Protein AF-A0A3R9HC80-F1 (afdb_monomer_lite)

Foldseek 3Di:
DAAEEEAEDADDPPDPLNLLRVQLVVLVVVVVYHYQYDYDDQLVVDDPVRLLVVLCVSCVVPAAAYEYEYEPDNNSDLVSLVSNLVVCVVRNYAYEYEYQDDVLQFFVVNVVCLLSVLVSQLSHLAYEFAFPVLVVVSVVSPNDNPHYHHLPAGFDADDDDEAAAAEDQAEEEEDDCVQVVVQQAQPFPGAYEYEDQDDDDNGPPRYHDPYHDDLNRLLRVLLNHDEYEDDHHPPDPGTNRLRQLRHYDPSCNSNLLSLFAYEYAPSGVCNVVSVVLLRYYHDNDSVRVRVCSVPDDRVSRSVNSVSSVVVSVCSNSCPSSVVRVVVVCVVPPDPPPDPPPAAEEEEEEQDLDFQCPVVLLVLCLSHAYEYEYLAAHDPSLVVSVVRPRYDYHHNDDPVRVLVSLVRHQAYEQRYADADDPPVLVSCVVVVRAYAYELQRDHDQSPHAYDASVCVVVVSVQSVCCSVPVDGDPRQPQAAEDDLVRLLVLCVVLVEAEFADDPQLLQLLVPQADLFAGRDVVLNVLSLVLLQDEADSLYFYAYACLVRHLVQFDPVSSNVSSVSCSVCSVVCSVRVPYRYGYHSCLLPLAQGGPDRPCVVVSLVSVQVSQQAFEEEEEEEPQACAQVPHCSNVRHPYAAYEYAALGNRVVVLVVSLVVCVVPCPLGAYEYARPSSLNSSSVVCSVVVHHYYDNHNNRLRVVCVVVVHNHQDDDQQGDGPPVSNNPRHDHDDDPSSVVRYPHYHRPD

Organism: Streptococcus mitis (NCBI:txid28037)

Structure (mmCIF, N/CA/C/O backbone):
data_AF-A0A3R9HC80-F1
#
_entry.id   AF-A0A3R9HC80-F1
#
loop_
_atom_site.group_PDB
_atom_site.id
_atom_site.type_symbol
_atom_site.label_atom_id
_atom_site.label_alt_id
_atom_site.label_comp_id
_atom_site.label_asym_id
_atom_site.label_entity_id
_atom_site.label_seq_id
_atom_site.pdbx_PDB_ins_code
_atom_site.Cartn_x
_atom_site.Cartn_y
_atom_site.Cartn_z
_atom_site.occupancy
_atom_site.B_iso_or_equiv
_atom_site.auth_seq_id
_atom_site.auth_comp_id
_atom_site.auth_asym_id
_atom_site.auth_atom_id
_atom_site.pdbx_PDB_model_num
ATOM 1 N N . MET A 1 1 ? -2.240 -4.616 -38.715 1.00 83.62 1 MET A N 1
ATOM 2 C CA . MET A 1 1 ? -0.945 -3.913 -38.669 1.00 83.62 1 MET A CA 1
ATOM 3 C C . MET A 1 1 ? 0.159 -4.955 -38.760 1.00 83.62 1 MET A C 1
ATOM 5 O O . MET A 1 1 ? 0.202 -5.826 -37.900 1.00 83.62 1 MET A O 1
ATOM 9 N N . LYS A 1 2 ? 0.972 -4.944 -39.820 1.00 93.88 2 LYS A N 1
ATOM 10 C CA . LYS A 1 2 ? 2.188 -5.770 -39.933 1.00 93.88 2 LYS A CA 1
ATOM 11 C C . LYS A 1 2 ? 3.395 -4.942 -39.495 1.00 93.88 2 LYS A C 1
ATOM 13 O O . LYS A 1 2 ? 3.393 -3.721 -39.642 1.00 93.88 2 LYS A O 1
ATOM 18 N N . LEU A 1 3 ? 4.414 -5.624 -38.990 1.00 96.44 3 LEU A N 1
ATOM 19 C CA . LEU A 1 3 ? 5.682 -5.021 -38.601 1.00 96.44 3 LEU A CA 1
ATOM 20 C C . LEU A 1 3 ? 6.724 -5.374 -39.655 1.00 96.44 3 LEU A C 1
ATOM 22 O O . LEU A 1 3 ? 6.849 -6.545 -40.020 1.00 96.44 3 LEU A O 1
ATOM 26 N N . HIS A 1 4 ? 7.448 -4.378 -40.150 1.00 98.12 4 HIS A N 1
ATOM 27 C CA . HIS A 1 4 ? 8.526 -4.558 -41.115 1.00 98.12 4 HIS A CA 1
ATOM 28 C C . HIS A 1 4 ? 9.819 -3.938 -40.590 1.00 98.12 4 HIS A C 1
ATOM 30 O O . HIS A 1 4 ? 9.776 -2.950 -39.860 1.00 98.12 4 HIS A O 1
ATOM 36 N N . ILE A 1 5 ? 10.963 -4.489 -40.979 1.00 98.38 5 ILE A N 1
ATOM 37 C CA . ILE A 1 5 ? 12.289 -3.941 -40.685 1.00 98.38 5 ILE A CA 1
ATOM 38 C C . ILE A 1 5 ? 13.173 -4.031 -41.929 1.00 98.38 5 ILE A C 1
ATOM 40 O O . ILE A 1 5 ? 13.168 -5.049 -42.624 1.00 98.38 5 ILE A O 1
ATOM 44 N N . THR A 1 6 ? 13.905 -2.965 -42.247 1.00 98.50 6 THR A N 1
ATOM 45 C CA . THR A 1 6 ? 14.848 -2.980 -43.374 1.00 98.50 6 THR A CA 1
ATOM 46 C C . THR A 1 6 ? 16.087 -3.792 -43.051 1.00 98.50 6 THR A C 1
ATOM 48 O O . THR A 1 6 ? 16.469 -3.854 -41.891 1.00 98.50 6 THR A O 1
ATOM 51 N N . ASN A 1 7 ? 16.742 -4.386 -44.046 1.00 98.06 7 ASN A N 1
ATOM 52 C CA . ASN A 1 7 ? 17.954 -5.174 -43.820 1.00 98.06 7 ASN A CA 1
ATOM 53 C C . ASN A 1 7 ? 18.962 -5.014 -44.961 1.00 98.06 7 ASN A C 1
ATOM 55 O O . ASN A 1 7 ? 18.603 -5.211 -46.121 1.00 98.06 7 ASN A O 1
ATOM 59 N N . LEU A 1 8 ? 20.203 -4.646 -44.644 1.00 97.06 8 LEU A N 1
ATOM 60 C CA . LEU A 1 8 ? 21.255 -4.396 -45.631 1.00 97.06 8 LEU A CA 1
ATOM 61 C C . LEU A 1 8 ? 21.968 -5.684 -46.077 1.00 97.06 8 LEU A C 1
ATOM 63 O O . LEU A 1 8 ? 22.293 -6.538 -45.257 1.00 97.06 8 LEU A O 1
ATOM 67 N N . TYR A 1 9 ? 22.284 -5.777 -47.371 1.00 95.75 9 TYR A N 1
ATOM 68 C CA . TYR A 1 9 ? 23.073 -6.846 -47.996 1.00 95.75 9 TYR A CA 1
ATOM 69 C C . TYR A 1 9 ? 24.065 -6.293 -49.023 1.00 95.75 9 TYR A C 1
ATOM 71 O O . TYR A 1 9 ? 23.954 -5.147 -49.442 1.00 95.75 9 TYR A O 1
ATOM 79 N N . GLY A 1 10 ? 24.999 -7.120 -49.503 1.00 91.81 10 GLY A N 1
ATOM 80 C CA . GLY A 1 10 ? 25.850 -6.789 -50.658 1.00 91.81 10 GLY A CA 1
ATOM 81 C C . GLY A 1 10 ? 27.148 -6.040 -50.337 1.00 91.81 10 GLY A C 1
ATOM 82 O O . GLY A 1 10 ? 27.881 -5.686 -51.257 1.00 91.81 10 GLY A O 1
ATOM 83 N N . MET A 1 11 ? 27.460 -5.819 -49.056 1.00 91.62 11 MET A N 1
ATOM 84 C CA . MET A 1 11 ? 28.789 -5.375 -48.619 1.00 91.62 11 MET A CA 1
ATOM 85 C C . MET A 1 11 ? 29.761 -6.555 -48.461 1.00 91.62 11 MET A C 1
ATOM 87 O O . MET A 1 11 ? 29.364 -7.720 -48.526 1.00 91.62 11 MET A O 1
ATOM 91 N N . ALA A 1 12 ? 31.044 -6.249 -48.230 1.00 85.69 12 ALA A N 1
ATOM 92 C CA . ALA A 1 12 ? 32.047 -7.249 -47.865 1.00 85.69 12 ALA A CA 1
ATOM 93 C C . ALA A 1 12 ? 31.608 -8.050 -46.624 1.00 85.69 12 ALA A C 1
ATOM 95 O O . ALA A 1 12 ? 30.938 -7.511 -45.739 1.00 85.69 12 ALA A O 1
ATOM 96 N N . ARG A 1 13 ? 32.001 -9.328 -46.550 1.00 77.62 13 ARG A N 1
ATOM 97 C CA . ARG A 1 13 ? 31.565 -10.265 -45.495 1.00 77.62 13 ARG A CA 1
ATOM 98 C C . ARG A 1 13 ? 31.952 -9.783 -44.093 1.00 77.62 13 ARG A C 1
ATOM 100 O O . ARG A 1 13 ? 31.239 -10.034 -43.132 1.00 77.62 13 ARG A O 1
ATOM 107 N N . GLU A 1 14 ? 33.062 -9.070 -44.001 1.00 78.62 14 GLU A N 1
ATOM 108 C CA . GLU A 1 14 ? 33.616 -8.456 -42.798 1.00 78.62 14 GLU A CA 1
ATOM 109 C C . GLU A 1 14 ? 32.994 -7.090 -42.430 1.00 78.62 14 GLU A C 1
ATOM 111 O O . GLU A 1 14 ? 33.438 -6.450 -41.477 1.00 78.62 14 GLU A O 1
ATOM 116 N N . SER A 1 15 ? 31.973 -6.616 -43.156 1.00 85.69 15 SER A N 1
ATOM 117 C CA . SER A 1 15 ? 31.311 -5.339 -42.863 1.00 85.69 15 SER A CA 1
ATOM 118 C C . SER A 1 15 ? 30.481 -5.406 -41.580 1.00 85.69 15 SER A C 1
ATOM 120 O O . SER A 1 15 ? 29.386 -5.972 -41.558 1.00 85.69 15 SER A O 1
ATOM 122 N N . THR A 1 16 ? 30.954 -4.742 -40.521 1.00 86.44 16 THR A N 1
ATOM 123 C CA . THR A 1 16 ? 30.227 -4.626 -39.245 1.00 86.44 16 THR A CA 1
ATOM 124 C C . THR A 1 16 ? 28.834 -4.016 -39.418 1.00 86.44 16 THR A C 1
ATOM 126 O O . THR A 1 16 ? 27.907 -4.441 -38.739 1.00 86.44 16 THR A O 1
ATOM 129 N N . ALA A 1 17 ? 28.651 -3.081 -40.358 1.00 89.25 17 ALA A N 1
ATOM 130 C CA . ALA A 1 17 ? 27.345 -2.471 -40.618 1.00 89.25 17 ALA A CA 1
ATOM 131 C C . ALA A 1 17 ? 26.311 -3.503 -41.103 1.00 89.25 17 ALA A C 1
ATOM 133 O O . ALA A 1 17 ? 25.177 -3.520 -40.627 1.00 89.25 17 ALA A O 1
ATOM 134 N N . THR A 1 18 ? 26.711 -4.391 -42.021 1.00 91.88 18 THR A N 1
ATOM 135 C CA . THR A 1 18 ? 25.845 -5.474 -42.517 1.00 91.88 18 THR A CA 1
ATOM 136 C C . THR A 1 18 ? 25.605 -6.527 -41.439 1.00 91.88 18 THR A C 1
ATOM 138 O O . THR A 1 18 ? 24.460 -6.911 -41.219 1.00 91.88 18 THR A O 1
ATOM 141 N N . ILE A 1 19 ? 26.652 -6.929 -40.709 1.00 91.31 19 ILE A N 1
ATOM 142 C CA . ILE A 1 19 ? 26.543 -7.899 -39.608 1.00 91.31 19 ILE A CA 1
ATOM 143 C C . ILE A 1 19 ? 25.545 -7.409 -38.548 1.00 91.31 19 ILE A C 1
ATOM 145 O O . ILE A 1 19 ? 24.628 -8.143 -38.187 1.00 91.31 19 ILE A O 1
ATOM 149 N N . ALA A 1 20 ? 25.662 -6.152 -38.111 1.00 92.62 20 ALA A N 1
ATOM 150 C CA . ALA A 1 20 ? 24.791 -5.571 -37.093 1.00 92.62 20 ALA A CA 1
ATOM 151 C C . ALA A 1 20 ? 23.322 -5.486 -37.548 1.00 92.62 20 ALA A C 1
ATOM 153 O O . ALA A 1 20 ? 22.427 -5.884 -36.803 1.00 92.62 20 ALA A O 1
ATOM 154 N N . GLN A 1 21 ? 23.054 -5.020 -38.777 1.00 95.69 21 GLN A N 1
ATOM 155 C CA . GLN A 1 21 ? 21.680 -4.965 -39.301 1.00 95.69 21 GLN A CA 1
ATOM 156 C C . GLN A 1 21 ? 21.061 -6.355 -39.464 1.00 95.69 21 GLN A C 1
ATOM 158 O O . GLN A 1 21 ? 19.894 -6.551 -39.116 1.00 95.69 21 GLN A O 1
ATOM 163 N N . ASN A 1 22 ? 21.841 -7.325 -39.951 1.00 95.44 22 ASN A N 1
ATOM 164 C CA . ASN A 1 22 ? 21.383 -8.702 -40.117 1.00 95.44 22 ASN A CA 1
ATOM 165 C C . ASN A 1 22 ? 21.107 -9.367 -38.760 1.00 95.44 22 ASN A C 1
ATOM 167 O O . ASN A 1 22 ? 20.118 -10.087 -38.633 1.00 95.44 22 ASN A O 1
ATOM 171 N N . ALA A 1 23 ? 21.927 -9.104 -37.736 1.00 94.19 23 ALA A N 1
ATOM 172 C CA . ALA A 1 23 ? 21.706 -9.614 -36.384 1.00 94.19 23 ALA A CA 1
ATOM 173 C C . ALA A 1 23 ? 20.378 -9.107 -35.800 1.00 94.19 23 ALA A C 1
ATOM 175 O O . ALA A 1 23 ? 19.552 -9.906 -35.356 1.00 94.19 23 ALA A O 1
ATOM 176 N N . VAL A 1 24 ? 20.123 -7.797 -35.877 1.00 96.94 24 VAL A N 1
ATOM 177 C CA . VAL A 1 24 ? 18.858 -7.201 -35.413 1.00 96.94 24 VAL A CA 1
ATOM 178 C C . VAL A 1 24 ? 17.676 -7.738 -36.212 1.00 96.94 24 VAL A C 1
ATOM 180 O O . VAL A 1 24 ? 16.653 -8.087 -35.625 1.00 96.94 24 VAL A O 1
ATOM 183 N N . GLN A 1 25 ? 17.799 -7.858 -37.536 1.00 96.81 25 GLN A N 1
ATOM 184 C CA . GLN A 1 25 ? 16.729 -8.410 -38.364 1.00 96.81 25 GLN A CA 1
ATOM 185 C C . GLN A 1 25 ? 16.431 -9.873 -38.012 1.00 96.81 25 GLN A C 1
ATOM 187 O O . GLN A 1 25 ? 15.258 -10.236 -37.902 1.00 96.81 25 GLN A O 1
ATOM 192 N N . LYS A 1 26 ? 17.455 -10.699 -37.766 1.00 95.62 26 LYS A N 1
ATOM 193 C CA . LYS A 1 26 ? 17.286 -12.091 -37.323 1.00 95.62 26 LYS A CA 1
ATOM 194 C C . LYS A 1 26 ? 16.481 -12.143 -36.026 1.00 95.62 26 LYS A C 1
ATOM 196 O O . LYS A 1 26 ? 15.525 -12.912 -35.942 1.00 95.62 26 LYS A O 1
ATOM 201 N N . ILE A 1 27 ? 16.795 -11.285 -35.056 1.00 96.62 27 ILE A N 1
ATOM 202 C CA . ILE A 1 27 ? 16.040 -11.169 -33.797 1.00 96.62 27 ILE A CA 1
ATOM 203 C C . ILE A 1 27 ? 14.604 -10.694 -34.062 1.00 96.62 27 ILE A C 1
ATOM 205 O O . ILE A 1 27 ? 13.649 -11.292 -33.571 1.00 96.62 27 ILE A O 1
ATOM 209 N N . ALA A 1 28 ? 14.422 -9.662 -34.887 1.00 96.94 28 ALA A N 1
ATOM 210 C CA . ALA A 1 28 ? 13.108 -9.128 -35.236 1.00 96.94 28 ALA A CA 1
ATOM 211 C C . ALA A 1 28 ? 12.220 -10.180 -35.927 1.00 96.94 28 ALA A C 1
ATOM 213 O O . ALA A 1 28 ? 11.017 -10.243 -35.672 1.00 96.94 28 ALA A O 1
ATOM 214 N N . SER A 1 29 ? 12.799 -11.055 -36.754 1.00 95.56 29 SER A N 1
ATOM 215 C CA . SER A 1 29 ? 12.067 -12.147 -37.406 1.00 95.56 29 SER A CA 1
ATOM 216 C C . SER A 1 29 ? 11.482 -13.144 -36.398 1.00 95.56 29 SER A C 1
ATOM 218 O O . SER A 1 29 ? 10.353 -13.600 -36.578 1.00 95.56 29 SER A O 1
ATOM 220 N N . GLN A 1 30 ? 12.182 -13.402 -35.283 1.00 94.31 30 GLN A N 1
ATOM 221 C CA . GLN A 1 30 ? 11.678 -14.230 -34.178 1.00 94.31 30 GLN A CA 1
ATOM 222 C C . GLN A 1 30 ? 10.471 -13.581 -33.482 1.00 94.31 30 GLN A C 1
ATOM 224 O O . GLN A 1 30 ? 9.623 -14.284 -32.941 1.00 94.31 30 GLN A O 1
ATOM 229 N N . LEU A 1 31 ? 10.370 -12.249 -33.534 1.00 94.38 31 LEU A N 1
ATOM 230 C CA . LEU A 1 31 ? 9.232 -11.468 -33.036 1.00 94.38 31 LEU A CA 1
ATOM 231 C C . LEU A 1 31 ? 8.117 -11.287 -34.084 1.00 94.38 31 LEU A C 1
ATOM 233 O O . LEU A 1 31 ? 7.156 -10.557 -33.847 1.00 94.38 31 LEU A O 1
ATOM 237 N N . GLY A 1 32 ? 8.234 -11.916 -35.258 1.00 95.12 32 GLY A N 1
ATOM 238 C CA . GLY A 1 32 ? 7.232 -11.852 -36.325 1.00 95.12 32 GLY A CA 1
ATOM 239 C C . GLY A 1 32 ? 7.348 -10.646 -37.264 1.00 95.12 32 GLY A C 1
ATOM 240 O O . GLY A 1 32 ? 6.429 -10.406 -38.055 1.00 95.12 32 GLY A O 1
ATOM 241 N N . PHE A 1 33 ? 8.453 -9.892 -37.220 1.00 96.94 33 PHE A N 1
ATOM 242 C CA . PHE A 1 33 ? 8.709 -8.817 -38.181 1.00 96.94 33 PHE A CA 1
ATOM 243 C C . PHE A 1 33 ? 9.027 -9.390 -39.562 1.00 96.94 33 PHE A C 1
ATOM 245 O O . PHE A 1 33 ? 9.654 -10.440 -39.706 1.00 96.94 33 PHE A O 1
ATOM 252 N N . ARG A 1 34 ? 8.609 -8.664 -40.596 1.00 97.69 34 ARG A N 1
ATOM 253 C CA . ARG A 1 34 ? 8.890 -8.975 -41.997 1.00 97.69 34 ARG A CA 1
ATOM 254 C C . ARG A 1 34 ? 10.076 -8.165 -42.487 1.00 97.69 34 ARG A C 1
ATOM 256 O O . ARG A 1 34 ? 10.232 -6.997 -42.153 1.00 97.69 34 ARG A O 1
ATOM 263 N N . GLU A 1 35 ? 10.908 -8.789 -43.296 1.00 98.12 35 GLU A N 1
ATOM 264 C CA . GLU A 1 35 ? 12.099 -8.146 -43.823 1.00 98.12 35 GLU A CA 1
ATOM 265 C C . GLU A 1 35 ? 11.797 -7.303 -45.068 1.00 98.12 35 GLU A C 1
ATOM 267 O O . GLU A 1 35 ? 11.064 -7.738 -45.957 1.00 98.12 35 GLU A O 1
ATOM 272 N N . LEU A 1 36 ? 12.424 -6.129 -45.150 1.00 98.38 36 LEU A N 1
ATOM 273 C CA . LEU A 1 36 ? 12.551 -5.326 -46.365 1.00 98.38 36 LEU A CA 1
ATOM 274 C C . LEU A 1 36 ? 14.031 -5.288 -46.774 1.00 98.38 36 LEU A C 1
ATOM 276 O O . LEU A 1 36 ? 14.802 -4.454 -46.296 1.00 98.38 36 LEU A O 1
ATOM 280 N N . GLY A 1 37 ? 14.436 -6.222 -47.633 1.00 97.94 37 GLY A N 1
ATOM 281 C CA . GLY A 1 37 ? 15.828 -6.356 -48.064 1.00 97.94 37 GLY A CA 1
ATOM 282 C C . GLY A 1 37 ? 16.298 -5.181 -48.929 1.00 97.94 37 GLY A C 1
ATOM 283 O O . GLY A 1 37 ? 15.640 -4.803 -49.901 1.00 97.94 37 GLY A O 1
ATOM 284 N N . ILE A 1 38 ? 17.463 -4.625 -48.598 1.00 97.81 38 ILE A N 1
ATOM 285 C CA . ILE A 1 38 ? 18.127 -3.530 -49.312 1.00 97.81 38 ILE A CA 1
ATOM 286 C C . ILE A 1 38 ? 19.527 -3.997 -49.706 1.00 97.81 38 ILE A C 1
ATOM 288 O O . ILE A 1 38 ? 20.343 -4.346 -48.861 1.00 97.81 38 ILE A O 1
ATOM 292 N N . TYR A 1 39 ? 19.825 -3.988 -51.003 1.00 96.12 39 TYR A N 1
ATOM 293 C CA . TYR A 1 39 ? 21.161 -4.309 -51.502 1.00 96.12 39 TYR A CA 1
ATOM 294 C C . TYR A 1 39 ? 22.023 -3.041 -51.561 1.00 96.12 39 TYR A C 1
ATOM 296 O O . TYR A 1 39 ? 21.528 -1.986 -51.959 1.00 96.12 39 TYR A O 1
ATOM 304 N N . PHE A 1 40 ? 23.296 -3.136 -51.185 1.00 94.75 40 PHE A N 1
ATOM 305 C CA . PHE A 1 40 ? 24.305 -2.089 -51.321 1.00 94.75 40 PHE A CA 1
ATOM 306 C C . PHE A 1 40 ? 24.869 -2.084 -52.745 1.00 94.75 40 PHE A C 1
ATOM 308 O O . PHE A 1 40 ? 25.341 -3.106 -53.245 1.00 94.75 40 PHE A O 1
ATOM 315 N N . TYR A 1 41 ? 24.811 -0.943 -53.425 1.00 92.50 41 TYR A N 1
ATOM 316 C CA . TYR A 1 41 ? 25.231 -0.805 -54.822 1.00 92.50 41 TYR A CA 1
ATOM 317 C C . TYR A 1 41 ? 25.717 0.614 -55.115 1.00 92.50 41 TYR A C 1
ATOM 319 O O . TYR A 1 41 ? 25.640 1.519 -54.288 1.00 92.50 41 TYR A O 1
ATOM 327 N N . HIS A 1 42 ? 26.211 0.823 -56.334 1.00 87.69 42 HIS A N 1
ATOM 328 C CA . HIS A 1 42 ? 26.677 2.125 -56.796 1.00 87.69 42 HIS A CA 1
ATOM 329 C C . HIS A 1 42 ? 25.499 3.053 -57.162 1.00 87.69 42 HIS A C 1
ATOM 331 O O . HIS A 1 42 ? 25.245 3.340 -58.334 1.00 87.69 42 HIS A O 1
ATOM 337 N N . ALA A 1 43 ? 24.764 3.506 -56.146 1.00 86.38 43 ALA A N 1
ATOM 338 C CA . ALA A 1 43 ? 23.496 4.224 -56.285 1.00 86.38 43 ALA A CA 1
ATOM 339 C C . ALA A 1 43 ? 23.585 5.562 -57.039 1.00 86.38 43 ALA A C 1
ATOM 341 O O . ALA A 1 43 ? 22.604 5.989 -57.641 1.00 86.38 43 ALA A O 1
ATOM 342 N N . SER A 1 44 ? 24.757 6.201 -57.086 1.00 82.56 44 SER A N 1
ATOM 343 C CA . SER A 1 44 ? 24.959 7.468 -57.809 1.00 82.56 44 SER A CA 1
ATOM 344 C C . SER A 1 44 ? 24.827 7.356 -59.334 1.00 82.56 44 SER A C 1
ATOM 346 O O . SER A 1 44 ? 24.705 8.375 -60.008 1.00 82.56 44 SER A O 1
ATOM 348 N N . ALA A 1 45 ? 24.846 6.137 -59.883 1.00 84.12 45 ALA A N 1
ATOM 349 C CA . ALA A 1 45 ? 24.637 5.886 -61.309 1.00 84.12 45 ALA A CA 1
ATOM 350 C C . ALA A 1 45 ? 23.163 5.617 -61.673 1.00 84.12 45 ALA A C 1
ATOM 352 O O . ALA A 1 45 ? 22.849 5.494 -62.855 1.00 84.12 45 ALA A O 1
ATOM 353 N N . GLU A 1 46 ? 22.272 5.496 -60.684 1.00 89.81 46 GLU A N 1
ATOM 354 C CA . GLU A 1 46 ? 20.862 5.167 -60.895 1.00 89.81 46 GLU A CA 1
ATOM 355 C C . GLU A 1 46 ? 20.023 6.433 -61.110 1.00 89.81 46 GLU A C 1
ATOM 357 O O . GLU A 1 46 ? 20.151 7.421 -60.381 1.00 89.81 46 GLU A O 1
ATOM 362 N N . THR A 1 47 ? 19.143 6.411 -62.113 1.00 93.62 47 THR A N 1
ATOM 363 C CA . THR A 1 47 ? 18.194 7.511 -62.343 1.00 93.62 47 THR A CA 1
ATOM 364 C C . THR A 1 47 ? 17.101 7.542 -61.270 1.00 93.62 47 THR A C 1
ATOM 366 O O . THR A 1 47 ? 16.827 6.545 -60.599 1.00 93.62 47 THR A O 1
ATOM 369 N N . VAL A 1 48 ? 16.422 8.684 -61.119 1.00 92.38 48 VAL A N 1
ATOM 370 C CA . VAL A 1 48 ? 15.313 8.831 -60.158 1.00 92.38 48 VAL A CA 1
ATOM 371 C C . VAL A 1 48 ? 14.187 7.834 -60.462 1.00 92.38 48 VAL A C 1
ATOM 373 O O . VAL A 1 48 ? 13.642 7.214 -59.551 1.00 92.38 48 VAL A O 1
ATOM 376 N N . GLU A 1 49 ? 13.858 7.617 -61.738 1.00 94.19 49 GLU A N 1
ATOM 377 C CA . GLU A 1 49 ? 12.820 6.668 -62.150 1.00 94.19 49 GLU A CA 1
ATOM 378 C C . GLU A 1 49 ? 13.191 5.211 -61.845 1.00 94.19 49 GLU A C 1
ATOM 380 O O . GLU A 1 49 ? 12.329 4.428 -61.438 1.00 94.19 49 GLU A O 1
ATOM 385 N N . GLU A 1 50 ? 14.451 4.822 -62.048 1.00 95.81 50 GLU A N 1
ATOM 386 C CA . GLU A 1 50 ? 14.932 3.470 -61.739 1.00 95.81 50 GLU A CA 1
ATOM 387 C C . GLU A 1 50 ? 14.934 3.211 -60.234 1.00 95.81 50 GLU A C 1
ATOM 389 O O . GLU A 1 50 ? 14.410 2.181 -59.794 1.00 95.81 50 GLU A O 1
ATOM 394 N N . ARG A 1 51 ? 15.419 4.178 -59.448 1.00 95.50 51 ARG A N 1
ATOM 395 C CA . ARG A 1 51 ? 15.397 4.110 -57.986 1.00 95.50 51 ARG A CA 1
ATOM 396 C C . ARG A 1 51 ? 13.972 3.991 -57.463 1.00 95.50 51 ARG A C 1
ATOM 398 O O . ARG A 1 51 ? 13.685 3.090 -56.678 1.00 95.50 51 ARG A O 1
ATOM 405 N N . SER A 1 52 ? 13.050 4.805 -57.972 1.00 95.31 52 SER A N 1
ATOM 406 C CA . SER A 1 52 ? 11.636 4.759 -57.588 1.00 95.31 52 SER A CA 1
ATOM 407 C C . SER A 1 52 ? 11.010 3.379 -57.817 1.00 95.31 52 SER A C 1
ATOM 409 O O . SER A 1 52 ? 10.373 2.843 -56.908 1.00 95.31 52 SER A O 1
ATOM 411 N N . ARG A 1 53 ? 11.258 2.754 -58.980 1.00 96.81 53 ARG A N 1
ATOM 412 C CA . ARG A 1 53 ? 10.772 1.393 -59.292 1.00 96.81 53 ARG A CA 1
ATOM 413 C C . ARG A 1 53 ? 11.413 0.322 -58.413 1.00 96.81 53 ARG A C 1
ATOM 415 O O . ARG A 1 53 ? 10.735 -0.624 -58.016 1.00 96.81 53 ARG A O 1
ATOM 422 N N . ARG A 1 54 ? 12.708 0.447 -58.102 1.00 96.88 54 ARG A N 1
ATOM 423 C CA . ARG A 1 54 ? 13.392 -0.457 -57.164 1.00 96.88 54 ARG A CA 1
ATOM 424 C C . ARG A 1 54 ? 12.744 -0.387 -55.788 1.00 96.88 54 ARG A C 1
ATOM 426 O O . ARG A 1 54 ? 12.442 -1.427 -55.207 1.00 96.88 54 ARG A O 1
ATOM 433 N N . LEU A 1 55 ? 12.506 0.825 -55.292 1.00 97.44 55 LEU A N 1
ATOM 434 C CA . LEU A 1 55 ? 11.862 1.043 -54.002 1.00 97.44 55 LEU A CA 1
ATOM 435 C C . LEU A 1 55 ? 10.420 0.517 -53.982 1.00 97.44 55 LEU A C 1
ATOM 437 O O . LEU A 1 55 ? 10.021 -0.059 -52.976 1.00 97.44 55 LEU A O 1
ATOM 441 N N . ASP A 1 56 ? 9.668 0.622 -55.083 1.00 96.81 56 ASP A N 1
ATOM 442 C CA . ASP A 1 56 ? 8.341 -0.008 -55.198 1.00 96.81 56 ASP A CA 1
ATOM 443 C C . ASP A 1 56 ? 8.417 -1.534 -55.045 1.00 96.81 56 ASP A C 1
ATOM 445 O O . ASP A 1 56 ? 7.569 -2.135 -54.388 1.00 96.81 56 ASP A O 1
ATOM 449 N N . GLY A 1 57 ? 9.457 -2.161 -55.603 1.00 97.75 57 GLY A N 1
ATOM 450 C CA . GLY A 1 57 ? 9.723 -3.588 -55.420 1.00 97.75 57 GLY A CA 1
ATOM 451 C C . GLY A 1 57 ? 10.040 -3.954 -53.968 1.00 97.75 57 GLY A C 1
ATOM 452 O O . GLY A 1 57 ? 9.480 -4.917 -53.448 1.00 97.75 57 GLY A O 1
ATOM 453 N N . ILE A 1 58 ? 10.888 -3.166 -53.297 1.00 98.00 58 ILE A N 1
ATOM 454 C CA . ILE A 1 58 ? 11.238 -3.367 -51.877 1.00 98.00 58 ILE A CA 1
ATOM 455 C C . ILE A 1 58 ? 9.999 -3.201 -50.985 1.00 98.00 58 ILE A C 1
ATOM 457 O O . ILE A 1 58 ? 9.797 -3.974 -50.054 1.00 98.00 58 ILE A O 1
ATOM 461 N N . LEU A 1 59 ? 9.144 -2.220 -51.282 1.00 97.94 59 LEU A N 1
ATOM 462 C CA . LEU A 1 59 ? 7.959 -1.884 -50.490 1.00 97.94 59 LEU A CA 1
ATOM 463 C C . LEU A 1 59 ? 6.703 -2.680 -50.876 1.00 97.94 59 LEU A C 1
ATOM 465 O O . LEU A 1 59 ? 5.641 -2.446 -50.301 1.00 97.94 59 LEU A O 1
ATOM 469 N N . ALA A 1 60 ? 6.795 -3.641 -51.799 1.00 96.88 60 ALA A N 1
ATOM 470 C CA . ALA A 1 60 ? 5.637 -4.351 -52.348 1.00 96.88 60 ALA A CA 1
ATOM 471 C C . ALA A 1 60 ? 4.771 -5.068 -51.288 1.00 96.88 60 ALA A C 1
ATOM 473 O O . ALA A 1 60 ? 3.573 -5.264 -51.493 1.00 96.88 60 ALA A O 1
ATOM 474 N N . SER A 1 61 ? 5.351 -5.462 -50.149 1.00 94.56 61 SER A N 1
ATOM 475 C CA . SER A 1 61 ? 4.638 -6.114 -49.040 1.00 94.56 61 SER A CA 1
ATOM 476 C C . SER A 1 61 ? 4.048 -5.156 -48.000 1.00 94.56 61 SER A C 1
ATOM 478 O O . SER A 1 61 ? 3.326 -5.615 -47.103 1.00 94.56 61 SER A O 1
ATOM 480 N N . VAL A 1 62 ? 4.368 -3.863 -48.086 1.00 97.44 62 VAL A N 1
ATOM 481 C CA . VAL A 1 62 ? 3.994 -2.830 -47.113 1.00 97.44 62 VAL A CA 1
ATOM 482 C C . VAL A 1 62 ? 2.597 -2.304 -47.429 1.00 97.44 62 VAL A C 1
ATOM 484 O O . VAL A 1 62 ? 2.264 -1.999 -48.571 1.00 97.44 62 VAL A O 1
ATOM 487 N N . SER A 1 63 ? 1.740 -2.234 -46.415 1.00 93.50 63 SER A N 1
ATOM 488 C CA . SER A 1 63 ? 0.355 -1.773 -46.539 1.00 93.50 63 SER A CA 1
ATOM 489 C C . SER A 1 63 ? 0.096 -0.565 -45.638 1.00 93.50 63 SER A C 1
ATOM 491 O O . SER A 1 63 ? 0.797 -0.351 -44.652 1.00 93.50 63 SER A O 1
ATOM 493 N N . MET A 1 64 ? -0.938 0.217 -45.958 1.00 91.19 64 MET A N 1
ATOM 494 C CA . MET A 1 64 ? -1.378 1.338 -45.121 1.00 91.19 64 MET A CA 1
ATOM 495 C C . MET A 1 64 ? -1.595 0.898 -43.666 1.00 91.19 64 MET A C 1
ATOM 497 O O . MET A 1 64 ? -2.224 -0.130 -43.413 1.00 91.19 64 MET A O 1
ATOM 501 N N . GLY A 1 65 ? -1.090 1.692 -42.717 1.00 84.81 65 GLY A N 1
ATOM 502 C CA . GLY A 1 65 ? -1.193 1.403 -41.284 1.00 84.81 65 GLY A CA 1
ATOM 503 C C . GLY A 1 65 ? -0.232 0.331 -40.756 1.00 84.81 65 GLY A C 1
ATOM 504 O O . GLY A 1 65 ? -0.337 -0.031 -39.586 1.00 84.81 65 GLY A O 1
ATOM 505 N N . ASP A 1 66 ? 0.689 -0.189 -41.573 1.00 94.62 66 ASP A N 1
ATOM 506 C CA . ASP A 1 66 ? 1.815 -0.995 -41.086 1.00 94.62 66 ASP A CA 1
ATOM 507 C C . ASP A 1 66 ? 2.836 -0.131 -40.318 1.00 94.62 66 ASP A C 1
ATOM 509 O O . ASP A 1 66 ? 2.808 1.102 -40.374 1.00 94.62 66 ASP A O 1
ATOM 513 N N . VAL A 1 67 ? 3.751 -0.786 -39.600 1.00 96.06 67 VAL A N 1
ATOM 514 C CA . VAL A 1 67 ? 4.918 -0.152 -38.967 1.00 96.06 67 VAL A CA 1
ATOM 515 C C . VAL A 1 67 ? 6.172 -0.590 -39.711 1.00 96.06 67 VAL A C 1
ATOM 517 O O . VAL A 1 67 ? 6.349 -1.782 -39.965 1.00 96.06 67 VAL A O 1
ATOM 520 N N . VAL A 1 68 ? 7.050 0.355 -40.039 1.00 97.94 68 VAL A N 1
ATOM 521 C CA . VAL A 1 68 ? 8.332 0.088 -40.697 1.00 97.94 68 VAL A CA 1
ATOM 522 C C . VAL A 1 68 ? 9.471 0.639 -39.847 1.00 97.94 68 VAL A C 1
ATOM 524 O O . VAL A 1 68 ? 9.534 1.842 -39.595 1.00 97.94 68 VAL A O 1
ATOM 527 N N . ILE A 1 69 ? 10.379 -0.244 -39.431 1.00 98.00 69 ILE A N 1
ATOM 528 C CA . ILE A 1 69 ? 11.654 0.102 -38.805 1.00 98.00 69 ILE A CA 1
ATOM 529 C C . ILE A 1 69 ? 12.710 0.244 -39.897 1.00 98.00 69 ILE A C 1
ATOM 531 O O . ILE A 1 69 ? 13.057 -0.716 -40.584 1.00 98.00 69 ILE A O 1
ATOM 535 N N . PHE A 1 70 ? 13.220 1.455 -40.057 1.00 98.31 70 PHE A N 1
ATOM 536 C CA . PHE A 1 70 ? 14.263 1.797 -41.006 1.00 98.31 70 PHE A CA 1
ATOM 537 C C . PHE A 1 70 ? 15.626 1.824 -40.308 1.00 98.31 70 PHE A C 1
ATOM 539 O O . PHE A 1 70 ? 15.942 2.780 -39.603 1.00 98.31 70 PHE A O 1
ATOM 546 N N . GLN A 1 71 ? 16.419 0.768 -40.502 1.00 98.06 71 GLN A N 1
ATOM 547 C CA . GLN A 1 71 ? 17.812 0.691 -40.055 1.00 98.06 71 GLN A CA 1
ATOM 548 C C . GLN A 1 71 ? 18.679 1.608 -40.935 1.00 98.06 71 GLN A C 1
ATOM 550 O O . GLN A 1 71 ? 18.867 1.336 -42.122 1.00 98.06 71 GLN A O 1
ATOM 555 N N . THR A 1 72 ? 19.178 2.705 -40.362 1.00 96.44 72 THR A N 1
ATOM 556 C CA . THR A 1 72 ? 19.935 3.756 -41.062 1.00 96.44 72 THR A CA 1
ATOM 557 C C . THR A 1 72 ? 21.388 3.818 -40.570 1.00 96.44 72 THR A C 1
ATOM 559 O O . THR A 1 72 ? 21.616 3.696 -39.364 1.00 96.44 72 THR A O 1
ATOM 562 N N . PRO A 1 73 ? 22.383 4.032 -41.451 1.00 96.12 73 PRO A N 1
ATOM 563 C CA . PRO A 1 73 ? 22.250 4.269 -42.886 1.00 96.12 73 PRO A CA 1
ATOM 564 C C . PRO A 1 73 ? 22.157 2.982 -43.716 1.00 96.12 73 PRO A C 1
ATOM 566 O O . PRO A 1 73 ? 22.596 1.903 -43.320 1.00 96.12 73 PRO A O 1
ATOM 569 N N . THR A 1 74 ? 21.624 3.124 -44.927 1.00 95.50 74 THR A N 1
ATOM 570 C CA . THR A 1 74 ? 21.644 2.074 -45.970 1.00 95.50 74 THR A CA 1
ATOM 571 C C . THR A 1 74 ? 22.967 2.018 -46.723 1.00 95.50 74 THR A C 1
ATOM 573 O O . THR A 1 74 ? 23.201 1.087 -47.488 1.00 95.50 74 THR A O 1
ATOM 576 N N . TRP A 1 75 ? 23.803 3.047 -46.556 1.00 94.81 75 TRP A N 1
ATOM 577 C CA . TRP A 1 75 ? 25.043 3.282 -47.301 1.00 94.81 75 TRP A CA 1
ATOM 578 C C . TRP A 1 75 ? 24.872 3.513 -48.813 1.00 94.81 75 TRP A C 1
ATOM 580 O O . TRP A 1 75 ? 25.857 3.746 -49.502 1.00 94.81 75 TRP A O 1
ATOM 590 N N . ASN A 1 76 ? 23.641 3.567 -49.331 1.00 94.88 76 ASN A N 1
ATOM 591 C CA . ASN A 1 76 ? 23.350 3.896 -50.734 1.00 94.88 76 ASN A CA 1
ATOM 592 C C . ASN A 1 76 ? 23.243 5.416 -50.999 1.00 94.88 76 ASN A C 1
ATOM 594 O O . ASN A 1 76 ? 22.851 5.830 -52.088 1.00 94.88 76 ASN A O 1
ATOM 598 N N . GLY A 1 77 ? 23.596 6.259 -50.025 1.00 92.06 77 GLY A N 1
ATOM 599 C CA . GLY A 1 77 ? 23.561 7.718 -50.147 1.00 92.06 77 GLY A CA 1
ATOM 600 C C . GLY A 1 77 ? 22.241 8.358 -49.706 1.00 92.06 77 GLY A C 1
ATOM 601 O O . GLY A 1 77 ? 21.205 7.705 -49.579 1.00 92.06 77 GLY A O 1
ATOM 602 N N . LEU A 1 78 ? 22.297 9.669 -49.464 1.00 91.81 78 LEU A N 1
ATOM 603 C CA . LEU A 1 78 ? 21.222 10.459 -48.859 1.00 91.81 78 LEU A CA 1
ATOM 604 C C . LEU A 1 78 ? 19.933 10.443 -49.695 1.00 91.81 78 LEU A C 1
ATOM 606 O O . LEU A 1 78 ? 18.826 10.421 -49.158 1.00 91.81 78 LEU A O 1
ATOM 610 N N . GLU A 1 79 ? 20.063 10.461 -51.020 1.00 92.94 79 GLU A N 1
ATOM 611 C CA . GLU A 1 79 ? 18.936 10.475 -51.948 1.00 92.94 79 GLU A CA 1
ATOM 612 C C . GLU A 1 79 ? 18.122 9.182 -51.870 1.00 92.94 79 GLU A C 1
ATOM 614 O O . GLU A 1 79 ? 16.894 9.233 -51.955 1.00 92.94 79 GLU A O 1
ATOM 619 N N . PHE A 1 80 ? 18.786 8.040 -51.665 1.00 96.00 80 PHE A N 1
ATOM 620 C CA . PHE A 1 80 ? 18.118 6.753 -51.485 1.00 96.00 80 PHE A CA 1
ATOM 621 C C . PHE A 1 80 ? 17.268 6.752 -50.212 1.00 96.00 80 PHE A C 1
ATOM 623 O O . PHE A 1 80 ? 16.084 6.418 -50.258 1.00 96.00 80 PHE A O 1
ATOM 630 N N . GLU A 1 81 ? 17.842 7.187 -49.089 1.00 96.06 81 GLU A N 1
ATOM 631 C CA . GLU A 1 81 ? 17.149 7.232 -47.794 1.00 96.06 81 GLU A CA 1
ATOM 632 C C . GLU A 1 81 ? 15.969 8.206 -47.819 1.00 96.06 81 GLU A C 1
ATOM 634 O O . GLU A 1 81 ? 14.869 7.875 -47.364 1.00 96.06 81 GLU A O 1
ATOM 639 N N . ARG A 1 82 ? 16.161 9.380 -48.435 1.00 95.44 82 ARG A N 1
ATOM 640 C CA . ARG A 1 82 ? 15.106 10.387 -48.604 1.00 95.44 82 ARG A CA 1
ATOM 641 C C . ARG A 1 82 ? 13.929 9.848 -49.394 1.00 95.44 82 ARG A C 1
ATOM 643 O O . ARG A 1 82 ? 12.780 10.047 -48.994 1.00 95.44 82 ARG A O 1
ATOM 650 N N . GLU A 1 83 ? 14.191 9.189 -50.517 1.00 96.25 83 GLU A N 1
ATOM 651 C CA . GLU A 1 83 ? 13.129 8.660 -51.368 1.00 96.25 83 GLU A CA 1
ATOM 652 C C . GLU A 1 83 ? 12.418 7.467 -50.717 1.00 96.25 83 GLU A C 1
ATOM 654 O O . GLU A 1 83 ? 11.189 7.386 -50.774 1.00 96.25 83 GLU A O 1
ATOM 659 N N . PHE A 1 84 ? 13.160 6.604 -50.015 1.00 97.56 84 PHE A N 1
ATOM 660 C CA . PHE A 1 84 ? 12.601 5.495 -49.242 1.00 97.56 84 PHE A CA 1
ATOM 661 C C . PHE A 1 84 ? 11.617 5.989 -48.173 1.00 97.56 84 PHE A C 1
ATOM 663 O O . PHE A 1 84 ? 10.444 5.608 -48.185 1.00 97.56 84 PHE A O 1
ATOM 670 N N . LEU A 1 85 ? 12.049 6.909 -47.303 1.00 97.75 85 LEU A N 1
ATOM 671 C CA . LEU A 1 85 ? 11.195 7.484 -46.258 1.00 97.75 85 LEU A CA 1
ATOM 672 C C . LEU A 1 85 ? 10.011 8.273 -46.841 1.00 97.75 85 LEU A C 1
ATOM 674 O O . LEU A 1 85 ? 8.909 8.237 -46.290 1.00 97.75 85 LEU A O 1
ATOM 678 N N . SER A 1 86 ? 10.203 8.951 -47.977 1.00 96.88 86 SER A N 1
ATOM 679 C CA . SER A 1 86 ? 9.124 9.680 -48.659 1.00 96.88 86 SER A CA 1
ATOM 680 C C . SER A 1 86 ? 8.042 8.733 -49.180 1.00 96.88 86 SER A C 1
ATOM 682 O O . SER A 1 86 ? 6.854 8.999 -48.992 1.00 96.88 86 SER A O 1
ATOM 684 N N . LYS A 1 87 ? 8.421 7.593 -49.775 1.00 96.88 87 LYS A N 1
ATOM 685 C CA . LYS A 1 87 ? 7.463 6.559 -50.200 1.00 96.88 87 LYS A CA 1
ATOM 686 C C . LYS A 1 87 ? 6.727 5.940 -49.013 1.00 96.88 87 LYS A C 1
ATOM 688 O O . LYS A 1 87 ? 5.513 5.767 -49.090 1.00 96.88 87 LYS A O 1
ATOM 693 N N . LEU A 1 88 ? 7.410 5.687 -47.896 1.00 97.12 88 LEU A N 1
ATOM 694 C CA . LEU A 1 88 ? 6.753 5.233 -46.664 1.00 97.12 88 LEU A CA 1
ATOM 695 C C . LEU A 1 88 ? 5.705 6.242 -46.166 1.00 97.12 88 LEU A C 1
ATOM 697 O O . LEU A 1 88 ? 4.576 5.858 -45.859 1.00 97.12 88 LEU A O 1
ATOM 701 N N . LYS A 1 89 ? 6.020 7.544 -46.158 1.00 94.38 89 LYS A N 1
ATOM 702 C CA . LYS A 1 89 ? 5.041 8.589 -45.808 1.00 94.38 89 LYS A CA 1
ATOM 703 C C . LYS A 1 89 ? 3.821 8.581 -46.729 1.00 94.38 89 LYS A C 1
ATOM 705 O O . LYS A 1 89 ? 2.703 8.702 -46.235 1.00 94.38 89 LYS A O 1
ATOM 710 N N . LEU A 1 90 ? 4.012 8.397 -48.038 1.00 93.94 90 LEU A N 1
ATOM 711 C CA . LEU A 1 90 ? 2.908 8.300 -49.005 1.00 93.94 90 LEU A CA 1
ATOM 712 C C . LEU A 1 90 ? 2.009 7.078 -48.760 1.00 93.94 90 LEU A C 1
ATOM 714 O O . LEU A 1 90 ? 0.800 7.165 -48.959 1.00 93.94 90 LEU A O 1
ATOM 718 N N . LEU A 1 91 ? 2.575 5.963 -48.289 1.00 93.38 91 LEU A N 1
ATOM 719 C CA . LEU A 1 91 ? 1.823 4.763 -47.901 1.00 93.38 91 LEU A CA 1
ATOM 720 C C . LEU A 1 91 ? 1.090 4.910 -46.556 1.00 93.38 91 LEU A C 1
ATOM 722 O O . LEU A 1 91 ? 0.348 4.008 -46.172 1.00 93.38 91 LEU A O 1
ATOM 726 N N . ASN A 1 92 ? 1.268 6.033 -45.848 1.00 91.56 92 ASN A N 1
ATOM 727 C CA . ASN A 1 92 ? 0.666 6.312 -44.544 1.00 91.56 92 ASN A CA 1
ATOM 728 C C . ASN A 1 92 ? 0.937 5.193 -43.515 1.00 91.56 92 ASN A C 1
ATOM 730 O O . ASN A 1 92 ? 0.030 4.701 -42.835 1.00 91.56 92 ASN A O 1
ATOM 734 N N . VAL A 1 93 ? 2.199 4.760 -43.447 1.00 94.81 93 VAL A N 1
ATOM 735 C CA . VAL A 1 93 ? 2.704 3.849 -42.409 1.00 94.81 93 VAL A CA 1
ATOM 736 C C . VAL A 1 93 ? 3.253 4.625 -41.216 1.00 94.81 93 VAL A C 1
ATOM 738 O O . VAL A 1 93 ? 3.524 5.825 -41.309 1.00 94.81 93 VAL A O 1
ATOM 741 N N . LYS A 1 94 ? 3.464 3.925 -40.101 1.00 95.00 94 LYS A N 1
ATOM 742 C CA . LYS A 1 94 ? 4.263 4.426 -38.979 1.00 95.00 94 LYS A CA 1
ATOM 743 C C . LYS A 1 94 ? 5.736 4.131 -39.214 1.00 95.00 94 LYS A C 1
ATOM 745 O O . LYS A 1 94 ? 6.094 2.997 -39.521 1.00 95.00 94 LYS A O 1
ATOM 750 N N . ILE A 1 95 ? 6.579 5.148 -39.074 1.00 97.12 95 ILE A N 1
ATOM 751 C CA . ILE A 1 95 ? 8.010 5.062 -39.373 1.00 97.12 95 ILE A CA 1
ATOM 752 C C . ILE A 1 95 ? 8.798 5.125 -38.067 1.00 97.12 95 ILE A C 1
ATOM 754 O O . ILE A 1 95 ? 8.720 6.116 -37.341 1.00 97.12 95 ILE A O 1
ATOM 758 N N . ILE A 1 96 ? 9.591 4.093 -37.798 1.00 97.81 96 ILE A N 1
ATOM 759 C CA . ILE A 1 96 ? 10.631 4.112 -36.766 1.00 97.81 96 ILE A CA 1
ATOM 760 C C . ILE A 1 96 ? 11.969 4.233 -37.480 1.00 97.81 96 ILE A C 1
ATOM 762 O O . ILE A 1 96 ? 12.281 3.398 -38.323 1.00 97.81 96 ILE A O 1
ATOM 766 N N . VAL A 1 97 ? 12.776 5.230 -37.141 1.00 98.31 97 VAL A N 1
ATOM 767 C CA . VAL A 1 97 ? 14.169 5.290 -37.609 1.00 98.31 97 VAL A CA 1
ATOM 768 C C . VAL A 1 97 ? 15.054 4.639 -36.554 1.00 98.31 97 VAL A C 1
ATOM 770 O O . VAL A 1 97 ? 15.022 5.049 -35.401 1.00 98.31 97 VAL A O 1
ATOM 773 N N . PHE A 1 98 ? 15.836 3.630 -36.924 1.00 98.19 98 PHE A N 1
ATOM 774 C CA . PHE A 1 98 ? 16.829 3.018 -36.046 1.00 98.19 98 PHE A CA 1
ATOM 775 C C . PHE A 1 98 ? 18.233 3.396 -36.511 1.00 98.19 98 PHE A C 1
ATOM 777 O O . PHE A 1 98 ? 18.703 2.930 -37.548 1.00 98.19 98 PHE A O 1
ATOM 784 N N . VAL A 1 99 ? 18.882 4.275 -35.750 1.00 97.69 99 VAL A N 1
ATOM 785 C CA . VAL A 1 99 ? 20.192 4.840 -36.077 1.00 97.69 99 VAL A CA 1
ATOM 786 C C . VAL A 1 99 ? 21.306 3.899 -35.625 1.00 97.69 99 VAL A C 1
ATOM 788 O O . VAL A 1 99 ? 21.580 3.796 -34.434 1.00 97.69 99 VAL A O 1
ATOM 791 N N . HIS A 1 100 ? 21.968 3.255 -36.588 1.00 95.38 100 HIS A N 1
ATOM 792 C CA . HIS A 1 100 ? 23.216 2.515 -36.375 1.00 95.38 100 HIS A CA 1
ATOM 793 C C . HIS A 1 100 ? 24.412 3.464 -36.413 1.00 95.38 100 HIS A C 1
ATOM 795 O O . HIS A 1 100 ? 25.280 3.423 -35.544 1.00 95.38 100 HIS A O 1
ATOM 801 N N . ASP A 1 101 ? 24.429 4.341 -37.420 1.00 93.81 101 ASP A N 1
ATOM 802 C CA . ASP A 1 101 ? 25.494 5.308 -37.631 1.00 93.81 101 ASP A CA 1
ATOM 803 C C . ASP A 1 101 ? 24.946 6.675 -38.072 1.00 93.81 101 ASP A C 1
ATOM 805 O O . ASP A 1 101 ? 23.868 6.782 -38.656 1.00 93.81 101 ASP A O 1
ATOM 809 N N . VAL A 1 102 ? 25.707 7.743 -37.817 1.00 94.88 102 VAL A N 1
ATOM 810 C CA . VAL A 1 102 ? 25.382 9.109 -38.260 1.00 94.88 102 VAL A CA 1
ATOM 811 C C . VAL A 1 102 ? 26.548 9.626 -39.093 1.00 94.88 102 VAL A C 1
ATOM 813 O O . VAL A 1 102 ? 27.499 10.188 -38.556 1.00 94.88 102 VAL A O 1
ATOM 816 N N . ILE A 1 103 ? 26.478 9.437 -40.414 1.00 92.88 103 ILE A N 1
ATOM 817 C CA . ILE A 1 103 ? 27.570 9.748 -41.356 1.00 92.88 103 ILE A CA 1
ATOM 818 C C . ILE A 1 103 ? 28.165 11.163 -41.160 1.00 92.88 103 ILE A C 1
ATOM 820 O O . ILE A 1 103 ? 29.392 11.267 -41.087 1.00 92.88 103 ILE A O 1
ATOM 824 N N . PRO A 1 104 ? 27.365 12.240 -40.997 1.00 93.00 104 PRO A N 1
ATOM 825 C CA . PRO A 1 104 ? 27.896 13.588 -40.753 1.00 93.00 104 PRO A CA 1
ATOM 826 C C . PRO A 1 104 ? 28.647 13.757 -39.426 1.00 93.00 104 PRO A C 1
ATOM 828 O O . PRO A 1 104 ? 29.440 14.683 -39.292 1.00 93.00 104 PRO A O 1
ATOM 831 N N . LEU A 1 105 ? 28.381 12.902 -38.432 1.00 91.75 105 LEU A N 1
ATOM 832 C CA . LEU A 1 105 ? 29.133 12.883 -37.178 1.00 91.75 105 LEU A CA 1
ATOM 833 C C . LEU A 1 105 ? 30.367 11.984 -37.268 1.00 91.75 105 LEU A C 1
ATOM 835 O O . LEU A 1 105 ? 31.324 12.258 -36.563 1.00 91.75 105 LEU A O 1
ATOM 839 N N . MET A 1 106 ? 30.375 10.949 -38.113 1.00 87.69 106 MET A N 1
ATOM 840 C CA . MET A 1 106 ? 31.523 10.043 -38.266 1.00 87.69 106 MET A CA 1
ATOM 841 C C . MET A 1 106 ? 32.721 10.714 -38.945 1.00 87.69 106 MET A C 1
ATOM 843 O O . MET A 1 106 ? 33.861 10.542 -38.508 1.00 87.69 106 MET A O 1
ATOM 847 N N . PHE A 1 107 ? 32.461 11.462 -40.021 1.00 85.88 107 PHE A N 1
ATOM 848 C CA . PHE A 1 107 ? 33.489 12.034 -40.890 1.00 85.88 107 PHE A CA 1
ATOM 849 C C . PHE A 1 107 ? 33.340 13.549 -40.965 1.00 85.88 107 PHE A C 1
ATOM 851 O O . PHE A 1 107 ? 32.297 14.053 -41.385 1.00 85.88 107 PHE A O 1
ATOM 858 N N . LYS A 1 108 ? 34.407 14.287 -40.640 1.00 84.12 108 LYS A N 1
ATOM 859 C CA . LYS A 1 108 ? 34.389 15.763 -40.656 1.00 84.12 108 LYS A CA 1
ATOM 860 C C . LYS A 1 108 ? 34.054 16.323 -42.039 1.00 84.12 108 LYS A C 1
ATOM 862 O O . LYS A 1 108 ? 33.313 17.292 -42.160 1.00 84.12 108 LYS A O 1
ATOM 867 N N . ALA A 1 109 ? 34.528 15.661 -43.096 1.00 87.06 109 ALA A N 1
ATOM 868 C CA . ALA A 1 109 ? 34.227 16.032 -44.477 1.00 87.06 109 ALA A CA 1
ATOM 869 C C . ALA A 1 109 ? 32.723 15.990 -44.810 1.00 87.06 109 ALA A C 1
ATOM 871 O O . ALA A 1 109 ? 32.301 16.640 -45.761 1.00 87.06 109 ALA A O 1
ATOM 872 N N . ASN A 1 110 ? 31.915 15.256 -44.038 1.00 90.06 110 ASN A N 1
ATOM 873 C CA . ASN A 1 110 ? 30.477 15.099 -44.241 1.00 90.06 110 ASN A CA 1
ATOM 874 C C . ASN A 1 110 ? 29.633 15.965 -43.297 1.00 90.06 110 ASN A C 1
ATOM 876 O O . ASN A 1 110 ? 28.408 15.881 -43.355 1.00 90.06 110 ASN A O 1
ATOM 880 N N . GLU A 1 111 ? 30.242 16.818 -42.468 1.00 89.69 111 GLU A N 1
ATOM 881 C CA . GLU A 1 111 ? 29.522 17.663 -41.504 1.00 89.69 111 GLU A CA 1
ATOM 882 C C . GLU A 1 111 ? 28.478 18.566 -42.186 1.00 89.69 111 GLU A C 1
ATOM 884 O O . GLU A 1 111 ? 27.397 18.790 -41.647 1.00 89.69 111 GLU A O 1
ATOM 889 N N . PHE A 1 112 ? 28.736 18.997 -43.427 1.00 92.69 112 PHE A N 1
ATOM 890 C CA . PHE A 1 112 ? 27.791 19.796 -44.219 1.00 92.69 112 PHE A CA 1
ATOM 891 C C . PHE A 1 112 ? 26.442 19.097 -44.474 1.00 92.69 112 PHE A C 1
ATOM 893 O O . PHE A 1 112 ? 25.451 19.774 -44.740 1.00 92.69 112 PHE A O 1
ATOM 900 N N . LEU A 1 113 ? 26.386 17.763 -44.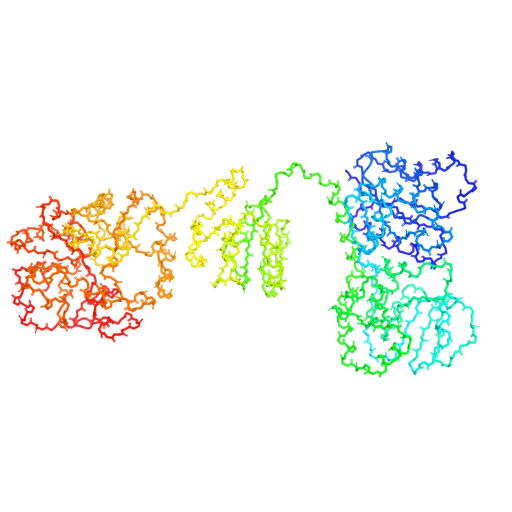375 1.00 94.31 113 LEU A N 1
ATOM 901 C CA . LEU A 1 113 ? 25.166 16.966 -44.533 1.00 94.31 113 LEU A CA 1
ATOM 902 C C . LEU A 1 113 ? 24.338 16.871 -43.241 1.00 94.31 113 LEU A C 1
ATOM 904 O O . LEU A 1 113 ? 23.269 16.263 -43.257 1.00 94.31 113 LEU A O 1
ATOM 908 N N . MET A 1 114 ? 24.795 17.437 -42.116 1.00 95.38 114 MET A N 1
ATOM 909 C CA . MET A 1 114 ? 24.135 17.282 -40.811 1.00 95.38 114 MET A CA 1
ATOM 910 C C . MET A 1 114 ? 22.646 17.622 -40.865 1.00 95.38 114 MET A C 1
ATOM 912 O O . MET A 1 114 ? 21.802 16.828 -40.449 1.00 95.38 114 MET A O 1
ATOM 916 N N . GLN A 1 115 ? 22.313 18.782 -41.434 1.00 96.88 115 GLN A N 1
ATOM 917 C CA . GLN A 1 115 ? 20.932 19.247 -41.475 1.00 96.88 115 GLN A CA 1
ATOM 918 C C . GLN A 1 115 ? 20.049 18.359 -42.357 1.00 96.88 115 GLN A C 1
ATOM 920 O O . GLN A 1 115 ? 18.869 18.175 -42.061 1.00 96.88 115 GLN A O 1
ATOM 925 N N . ASP A 1 116 ? 20.609 17.773 -43.415 1.00 96.31 116 ASP A N 1
ATOM 926 C CA . ASP A 1 116 ? 19.888 16.830 -44.262 1.00 96.31 116 ASP A CA 1
ATOM 927 C C . ASP A 1 116 ? 19.539 15.540 -43.519 1.00 96.31 116 ASP A C 1
ATOM 929 O O . ASP A 1 116 ? 18.401 15.081 -43.615 1.00 96.31 116 ASP A O 1
ATOM 933 N N . TYR A 1 117 ? 20.467 14.998 -42.727 1.00 96.56 117 TYR A N 1
ATOM 934 C CA . TYR A 1 117 ? 20.198 13.829 -41.883 1.00 96.56 117 TYR A CA 1
ATOM 935 C C . TYR A 1 117 ? 19.182 14.139 -40.783 1.00 96.56 117 TYR A C 1
ATOM 937 O O . TYR A 1 117 ? 18.273 13.346 -40.555 1.00 96.56 117 TYR A O 1
ATOM 945 N N . ILE A 1 118 ? 19.255 15.312 -40.150 1.00 97.94 118 ILE A N 1
ATOM 946 C CA . ILE A 1 118 ? 18.240 15.738 -39.175 1.00 97.94 118 ILE A CA 1
ATOM 947 C C . ILE A 1 118 ? 16.858 15.833 -39.825 1.00 97.94 118 ILE A C 1
ATOM 949 O O . ILE A 1 118 ? 15.871 15.362 -39.260 1.00 97.94 118 ILE A O 1
ATOM 953 N N . ASN A 1 119 ? 16.776 16.384 -41.037 1.00 97.00 119 ASN A N 1
ATOM 954 C CA . ASN A 1 119 ? 15.522 16.450 -41.780 1.00 97.00 119 ASN A CA 1
ATOM 955 C C . ASN A 1 119 ? 14.979 15.052 -42.115 1.00 97.00 119 ASN A C 1
ATOM 957 O O . ASN A 1 119 ? 13.770 14.852 -42.016 1.00 97.00 119 ASN A O 1
ATOM 961 N N . LEU A 1 120 ? 15.845 14.090 -42.461 1.00 96.75 120 LEU A N 1
ATOM 962 C CA . LEU A 1 120 ? 15.456 12.686 -42.639 1.00 96.75 120 LEU A CA 1
ATOM 963 C C . LEU A 1 120 ? 14.927 12.074 -41.341 1.00 96.75 120 LEU A C 1
ATOM 965 O O . LEU A 1 120 ? 13.855 11.475 -41.336 1.00 96.75 120 LEU A O 1
ATOM 969 N N . TYR A 1 121 ? 15.639 12.253 -40.230 1.00 98.06 121 TYR A N 1
ATOM 970 C CA . TYR A 1 121 ? 15.243 11.707 -38.931 1.00 98.06 121 TYR A CA 1
ATOM 971 C C . TYR A 1 121 ? 13.910 12.287 -38.450 1.00 98.06 121 TYR A C 1
ATOM 973 O O . TYR A 1 121 ? 13.067 11.549 -37.946 1.00 98.06 121 TYR A O 1
ATOM 981 N N . ASN A 1 122 ? 13.655 13.572 -38.706 1.00 97.69 122 ASN A N 1
ATOM 982 C CA . ASN A 1 122 ? 12.385 14.237 -38.397 1.00 97.69 122 ASN A CA 1
ATOM 983 C C . ASN A 1 122 ? 11.195 13.738 -39.244 1.00 97.69 122 ASN A C 1
ATOM 985 O O . ASN A 1 122 ? 10.052 14.113 -38.981 1.00 97.69 122 ASN A O 1
ATOM 989 N N . MET A 1 123 ? 11.417 12.871 -40.240 1.00 96.38 123 MET A N 1
ATOM 990 C CA . MET A 1 123 ? 10.331 12.151 -40.913 1.00 96.38 123 MET A CA 1
ATOM 991 C C . MET A 1 123 ? 9.788 10.991 -40.062 1.00 96.38 123 MET A C 1
ATOM 993 O O . MET A 1 123 ? 8.715 10.474 -40.373 1.00 96.38 123 MET A O 1
ATOM 997 N N . ALA A 1 124 ? 10.480 10.567 -39.006 1.00 96.75 124 ALA A N 1
ATOM 998 C CA . ALA A 1 124 ? 10.067 9.443 -38.173 1.00 96.75 124 ALA A CA 1
ATOM 999 C C . ALA A 1 124 ? 8.916 9.795 -37.213 1.00 96.75 124 ALA A C 1
ATOM 1001 O O . ALA A 1 124 ? 8.787 10.927 -36.750 1.00 96.75 124 ALA A O 1
ATOM 1002 N N . ASP A 1 125 ? 8.088 8.806 -36.877 1.00 95.44 125 ASP A N 1
ATOM 1003 C CA . ASP A 1 125 ? 7.138 8.881 -35.760 1.00 95.44 125 ASP A CA 1
ATOM 1004 C C . ASP A 1 125 ? 7.826 8.565 -34.412 1.00 95.44 125 ASP A C 1
ATOM 1006 O O . ASP A 1 125 ? 7.400 9.061 -33.366 1.00 95.44 125 ASP A O 1
ATOM 1010 N N . SER A 1 126 ? 8.878 7.736 -34.433 1.00 95.88 126 SER A N 1
ATOM 1011 C CA . SER A 1 126 ? 9.755 7.410 -33.296 1.00 95.88 126 SER A CA 1
ATOM 1012 C C . SER A 1 126 ? 11.181 7.132 -33.787 1.00 95.88 126 SER A C 1
ATOM 1014 O O . SER A 1 126 ? 11.377 6.776 -34.951 1.00 95.88 126 SER A O 1
ATOM 1016 N N . ILE A 1 127 ? 12.181 7.293 -32.921 1.00 98.06 127 ILE A N 1
ATOM 1017 C CA . ILE A 1 127 ? 13.591 7.067 -33.257 1.00 98.06 127 ILE A CA 1
ATOM 1018 C C . ILE A 1 127 ? 14.299 6.233 -32.184 1.00 98.06 127 ILE A C 1
ATOM 1020 O O . ILE A 1 127 ? 14.165 6.488 -30.988 1.00 98.06 127 ILE A O 1
ATOM 1024 N N . ILE A 1 128 ? 15.063 5.232 -32.616 1.00 98.25 128 ILE A N 1
ATOM 1025 C CA . ILE A 1 128 ? 15.942 4.425 -31.768 1.00 98.25 128 ILE A CA 1
ATOM 1026 C C . ILE A 1 128 ? 17.369 4.944 -31.957 1.00 98.25 128 ILE A C 1
ATOM 1028 O O . ILE A 1 128 ? 17.873 4.989 -33.082 1.00 98.25 128 ILE A O 1
ATOM 1032 N N . LEU A 1 129 ? 17.999 5.349 -30.856 1.00 97.50 129 LEU A N 1
ATOM 1033 C CA . LEU A 1 129 ? 19.343 5.920 -30.802 1.00 97.50 129 LEU A CA 1
ATOM 1034 C C . LEU A 1 129 ? 20.280 5.048 -29.949 1.00 97.50 129 LEU A C 1
ATOM 1036 O O . LEU A 1 129 ? 19.818 4.384 -29.019 1.00 97.50 129 LEU A O 1
ATOM 1040 N N . PRO A 1 130 ? 21.599 5.075 -30.200 1.00 94.62 130 PRO A N 1
ATOM 1041 C CA . PRO A 1 130 ? 22.564 4.291 -29.429 1.00 94.62 130 PRO A CA 1
ATOM 1042 C C . PRO A 1 130 ? 22.629 4.694 -27.945 1.00 94.62 130 PRO A C 1
ATOM 1044 O O . PRO A 1 130 ? 22.601 3.824 -27.073 1.00 94.62 130 PRO A O 1
ATOM 1047 N N . SER A 1 131 ? 22.672 5.999 -27.648 1.00 93.56 131 SER A N 1
ATOM 1048 C CA . SER A 1 131 ? 22.914 6.537 -26.300 1.00 93.56 131 SER A CA 1
ATOM 1049 C C . SER A 1 131 ? 22.228 7.889 -26.048 1.00 93.56 131 SER A C 1
ATOM 1051 O O . SER A 1 131 ? 21.776 8.561 -26.981 1.00 93.56 131 SER A O 1
ATOM 1053 N N . GLU A 1 132 ? 22.197 8.317 -24.782 1.00 92.88 132 GLU A N 1
ATOM 1054 C CA . GLU A 1 132 ? 21.729 9.654 -24.383 1.00 92.88 132 GLU A CA 1
ATOM 1055 C C . GLU A 1 132 ? 22.609 10.772 -24.955 1.00 92.88 132 GLU A C 1
ATOM 1057 O O . GLU A 1 132 ? 22.087 11.756 -25.473 1.00 92.88 132 GLU A O 1
ATOM 1062 N N . ALA A 1 133 ? 23.930 10.577 -24.990 1.00 92.50 133 ALA A N 1
ATOM 1063 C CA . ALA A 1 133 ? 24.852 11.536 -25.595 1.00 92.50 133 ALA A CA 1
ATOM 1064 C C . ALA A 1 133 ? 24.547 11.769 -27.089 1.00 92.50 133 ALA A C 1
ATOM 1066 O O . ALA A 1 133 ? 24.577 12.907 -27.566 1.00 92.50 133 ALA A O 1
ATOM 1067 N N . MET A 1 134 ? 24.174 10.711 -27.825 1.00 95.50 134 MET A N 1
ATOM 1068 C CA . MET A 1 134 ? 23.722 10.839 -29.216 1.00 95.50 134 MET A CA 1
ATOM 1069 C C . MET A 1 134 ? 22.426 11.647 -29.319 1.00 95.50 134 MET A C 1
ATOM 1071 O O . MET A 1 134 ? 22.306 12.511 -30.189 1.00 95.50 134 MET A O 1
ATOM 1075 N N . LYS A 1 135 ? 21.457 11.397 -28.430 1.00 96.38 135 LYS A N 1
ATOM 1076 C CA . LYS A 1 135 ? 20.215 12.181 -28.371 1.00 96.38 135 LYS A CA 1
ATOM 1077 C C . LYS A 1 135 ? 20.526 13.662 -28.188 1.00 96.38 135 LYS A C 1
ATOM 1079 O O . LYS A 1 135 ? 20.035 14.469 -28.973 1.00 96.38 135 LYS A O 1
ATOM 1084 N N . ASP A 1 136 ? 21.332 14.016 -27.195 1.00 95.62 136 ASP A N 1
ATOM 1085 C CA . ASP A 1 136 ? 21.613 15.417 -26.878 1.00 95.62 136 ASP A CA 1
ATOM 1086 C C . ASP A 1 136 ? 22.298 16.123 -28.045 1.00 95.62 136 ASP A C 1
ATOM 1088 O O . ASP A 1 136 ? 21.906 17.234 -28.417 1.00 95.62 136 ASP A O 1
ATOM 1092 N N . LYS A 1 137 ? 23.248 15.446 -28.702 1.00 95.25 137 LYS A N 1
ATOM 1093 C CA . LYS A 1 137 ? 23.885 15.968 -29.911 1.00 95.25 137 LYS A CA 1
ATOM 1094 C C . LYS A 1 137 ? 22.868 16.206 -31.025 1.00 95.25 137 LYS A C 1
ATOM 1096 O O . LYS A 1 137 ? 22.873 17.284 -31.612 1.00 95.25 137 LYS A O 1
ATOM 1101 N N . LEU A 1 138 ? 21.988 15.248 -31.319 1.00 97.25 138 LEU A N 1
ATOM 1102 C CA . LEU A 1 138 ? 21.001 15.387 -32.397 1.00 97.25 138 LEU A CA 1
ATOM 1103 C C . LEU A 1 138 ? 19.917 16.430 -32.078 1.00 97.25 138 LEU A C 1
ATOM 1105 O O . LEU A 1 138 ? 19.502 17.161 -32.976 1.00 97.25 138 LEU A O 1
ATOM 1109 N N . LEU A 1 139 ? 19.496 16.566 -30.816 1.00 96.69 139 LEU A N 1
ATOM 1110 C CA . LEU A 1 139 ? 18.573 17.624 -30.382 1.00 96.69 139 LEU A CA 1
ATOM 1111 C C . LEU A 1 139 ? 19.179 19.016 -30.595 1.00 96.69 139 LEU A C 1
ATOM 1113 O O . LEU A 1 139 ? 18.506 19.900 -31.122 1.00 96.69 139 LEU A O 1
ATOM 1117 N N . GLN A 1 140 ? 20.464 19.198 -30.272 1.00 96.19 140 GLN A N 1
ATOM 1118 C CA . GLN A 1 140 ? 21.183 20.451 -30.545 1.00 96.19 140 GLN A CA 1
ATOM 1119 C C . GLN A 1 140 ? 21.252 20.779 -32.044 1.00 96.19 140 GLN A C 1
ATOM 1121 O O . GLN A 1 140 ? 21.299 21.951 -32.407 1.00 96.19 140 GLN A O 1
ATOM 1126 N N . GLN A 1 141 ? 21.241 19.762 -32.912 1.00 96.06 141 GLN A N 1
ATOM 1127 C CA . GLN A 1 141 ? 21.214 19.922 -34.372 1.00 96.06 141 GLN A CA 1
ATOM 1128 C C . GLN A 1 141 ? 19.787 20.047 -34.949 1.00 96.06 141 GLN A C 1
ATOM 1130 O O . GLN A 1 141 ? 19.627 20.183 -36.159 1.00 96.06 141 GLN A O 1
ATOM 1135 N N . GLY A 1 142 ? 18.738 20.026 -34.116 1.00 96.75 142 GLY A N 1
ATOM 1136 C CA . GLY A 1 142 ? 17.351 20.260 -34.540 1.00 96.75 142 GLY A CA 1
ATOM 1137 C C . GLY A 1 142 ? 16.483 19.010 -34.726 1.00 96.75 142 GLY A C 1
ATOM 1138 O O . GLY A 1 142 ? 15.451 19.080 -35.403 1.00 96.75 142 GLY A O 1
ATOM 1139 N N . LEU A 1 143 ? 16.861 17.866 -34.146 1.00 98.00 143 LEU A N 1
ATOM 1140 C CA . LEU A 1 143 ? 15.962 16.712 -34.034 1.00 98.00 143 LEU A CA 1
ATOM 1141 C C . LEU A 1 143 ? 14.718 17.101 -33.211 1.00 98.00 143 LEU A C 1
ATOM 1143 O O . LEU A 1 143 ? 14.838 17.653 -32.120 1.00 98.00 143 LEU A O 1
ATOM 1147 N N . ASN A 1 144 ? 13.519 16.812 -33.718 1.00 95.75 144 ASN A N 1
ATOM 1148 C CA . ASN A 1 144 ? 12.242 17.168 -33.086 1.00 95.75 144 ASN A CA 1
ATOM 1149 C C . ASN A 1 144 ? 11.313 15.966 -32.833 1.00 95.75 144 ASN A C 1
ATOM 1151 O O . ASN A 1 144 ? 10.184 16.138 -32.361 1.00 95.75 144 ASN A O 1
ATOM 1155 N N . VAL A 1 145 ? 11.786 14.750 -33.120 1.00 94.94 145 VAL A N 1
ATOM 1156 C CA . VAL A 1 145 ? 11.068 13.504 -32.840 1.00 94.94 145 VAL A CA 1
ATOM 1157 C C . VAL A 1 145 ? 10.897 13.351 -31.328 1.00 94.94 145 VAL A C 1
ATOM 1159 O O . VAL A 1 145 ? 11.869 13.305 -30.580 1.00 94.94 145 VAL A O 1
ATOM 1162 N N . LYS A 1 146 ? 9.643 13.278 -30.867 1.00 90.06 146 LYS A N 1
ATOM 1163 C CA . LYS A 1 146 ? 9.316 13.253 -29.430 1.00 90.06 146 LYS A CA 1
ATOM 1164 C C . LYS A 1 146 ? 9.585 11.904 -28.764 1.00 90.06 146 LYS A C 1
ATOM 1166 O O . LYS A 1 146 ? 9.907 11.863 -27.582 1.00 90.06 146 LYS A O 1
ATOM 1171 N N . LYS A 1 147 ? 9.397 10.810 -29.505 1.00 92.69 147 LYS A N 1
ATOM 1172 C CA . LYS A 1 147 ? 9.548 9.438 -29.008 1.00 92.69 147 LYS A CA 1
ATOM 1173 C C . LYS A 1 147 ? 10.954 8.953 -29.330 1.00 92.69 147 LYS A C 1
ATOM 1175 O O . LYS A 1 147 ? 11.279 8.762 -30.500 1.00 92.69 147 LYS A O 1
ATOM 1180 N N . ILE A 1 148 ? 11.784 8.835 -28.298 1.00 95.88 148 ILE A N 1
ATOM 1181 C CA . ILE A 1 148 ? 13.193 8.456 -28.409 1.00 95.88 148 ILE A CA 1
ATOM 1182 C C . ILE A 1 148 ? 13.433 7.238 -27.525 1.00 95.88 148 ILE A C 1
ATOM 1184 O O . ILE A 1 148 ? 13.157 7.264 -26.326 1.00 95.88 148 ILE A O 1
ATOM 1188 N N . ILE A 1 149 ? 13.975 6.187 -28.125 1.00 95.94 149 ILE A N 1
ATOM 1189 C CA . ILE A 1 149 ? 14.284 4.914 -27.475 1.00 95.94 149 ILE A CA 1
ATOM 1190 C C . ILE A 1 149 ? 15.787 4.681 -27.563 1.00 95.94 149 ILE A C 1
ATOM 1192 O O . ILE A 1 149 ? 16.420 5.078 -28.537 1.00 95.94 149 ILE A O 1
ATOM 1196 N N . PHE A 1 150 ? 16.361 4.033 -26.551 1.00 95.25 150 PHE A N 1
ATOM 1197 C CA . PHE A 1 150 ? 17.792 3.754 -26.507 1.00 95.25 150 PHE A CA 1
ATOM 1198 C C . PHE A 1 150 ? 18.091 2.278 -26.718 1.00 95.25 150 PHE A C 1
ATOM 1200 O O . PHE A 1 150 ? 17.494 1.428 -26.059 1.00 95.25 150 PHE A O 1
ATOM 1207 N N . GLN A 1 151 ? 19.050 2.003 -27.599 1.00 93.56 151 GLN A N 1
ATOM 1208 C CA . GLN A 1 151 ? 19.570 0.668 -27.874 1.00 93.56 151 GLN A CA 1
ATOM 1209 C C . GLN A 1 151 ? 20.379 0.107 -26.694 1.00 93.56 151 GLN A C 1
ATOM 1211 O O . GLN A 1 151 ? 20.210 -1.056 -26.345 1.00 93.56 151 GLN A O 1
ATOM 1216 N N . ARG A 1 152 ? 21.228 0.937 -26.064 1.00 88.62 152 ARG A N 1
ATOM 1217 C CA . ARG A 1 152 ? 22.116 0.621 -24.919 1.00 88.62 152 ARG A CA 1
ATOM 1218 C C . ARG A 1 152 ? 23.248 -0.380 -25.189 1.00 88.62 152 ARG A C 1
ATOM 1220 O O . ARG A 1 152 ? 24.367 -0.134 -24.749 1.00 88.62 152 ARG A O 1
ATOM 1227 N N . MET A 1 153 ? 22.988 -1.484 -25.885 1.00 92.12 153 MET A N 1
ATOM 1228 C CA . MET A 1 153 ? 23.981 -2.519 -26.188 1.00 92.12 153 MET A CA 1
ATOM 1229 C C . MET A 1 153 ? 23.687 -3.183 -27.540 1.00 92.12 153 MET A C 1
ATOM 1231 O O . MET A 1 153 ? 22.534 -3.269 -27.963 1.00 92.12 153 MET A O 1
ATOM 1235 N N . TRP A 1 154 ? 24.730 -3.650 -28.226 1.00 94.88 154 TRP A N 1
ATOM 1236 C CA . TRP A 1 154 ? 24.571 -4.584 -29.344 1.00 94.88 154 TRP A CA 1
ATOM 1237 C C . TRP A 1 154 ? 24.344 -5.991 -28.799 1.00 94.88 154 TRP A C 1
ATOM 1239 O O . TRP A 1 154 ? 25.072 -6.410 -27.907 1.00 94.88 154 TRP A O 1
ATOM 1249 N N . ASP A 1 155 ? 23.371 -6.719 -29.338 1.00 94.94 155 ASP A N 1
ATOM 1250 C CA . ASP A 1 155 ? 23.293 -8.167 -29.144 1.00 94.94 155 ASP A CA 1
ATOM 1251 C C . ASP A 1 155 ? 24.204 -8.892 -30.132 1.00 94.94 155 ASP A C 1
ATOM 1253 O O . ASP A 1 155 ? 24.524 -8.370 -31.203 1.00 94.94 155 ASP A O 1
ATOM 1257 N N . HIS A 1 156 ? 24.545 -10.136 -29.802 1.00 94.62 156 HIS A N 1
ATOM 1258 C CA . HIS A 1 156 ? 25.377 -10.992 -30.642 1.00 94.62 156 HIS A CA 1
ATOM 1259 C C . HIS A 1 156 ? 24.779 -12.412 -30.677 1.00 94.62 156 HIS A C 1
ATOM 1261 O O . HIS A 1 156 ? 25.225 -13.284 -29.935 1.00 94.62 156 HIS A O 1
ATOM 1267 N N . PRO A 1 157 ? 23.719 -12.663 -31.475 1.00 92.00 157 PRO A N 1
ATOM 1268 C CA . PRO A 1 157 ? 22.956 -13.908 -31.385 1.00 92.00 157 PRO A CA 1
ATOM 1269 C C . PRO A 1 157 ? 23.709 -15.147 -31.880 1.00 92.00 157 PRO A C 1
ATOM 1271 O O . PRO A 1 157 ? 24.042 -15.234 -33.064 1.00 92.00 157 PRO A O 1
ATOM 1274 N N . HIS A 1 158 ? 23.855 -16.153 -31.018 1.00 92.31 158 HIS A N 1
ATOM 1275 C CA . HIS A 1 158 ? 24.436 -17.460 -31.343 1.00 92.31 158 HIS A CA 1
ATOM 1276 C C . HIS A 1 158 ? 23.826 -18.572 -30.475 1.00 92.31 158 HIS A C 1
ATOM 1278 O O . HIS A 1 158 ? 23.228 -18.309 -29.436 1.00 92.31 158 HIS A O 1
ATOM 1284 N N . ASP A 1 159 ? 23.996 -19.822 -30.899 1.00 91.81 159 ASP A N 1
ATOM 1285 C CA . ASP A 1 159 ? 23.591 -21.049 -30.194 1.00 91.81 159 ASP A CA 1
ATOM 1286 C C . ASP A 1 159 ? 24.784 -21.987 -29.917 1.00 91.81 159 ASP A C 1
ATOM 1288 O O . ASP A 1 159 ? 24.608 -23.164 -29.608 1.00 91.81 159 ASP A O 1
ATOM 1292 N N . LEU A 1 160 ? 26.005 -21.453 -30.026 1.00 93.88 160 LEU A N 1
ATOM 1293 C CA . LEU A 1 160 ? 27.253 -22.174 -29.778 1.00 93.88 160 LEU A CA 1
ATOM 1294 C C . LEU A 1 160 ? 27.405 -22.584 -28.309 1.00 93.88 160 LEU A C 1
ATOM 1296 O O . LEU A 1 160 ? 27.159 -21.784 -27.407 1.00 93.88 160 LEU A O 1
ATOM 1300 N N . ASP A 1 161 ? 27.907 -23.801 -28.103 1.00 92.88 161 ASP A N 1
ATOM 1301 C CA . ASP A 1 161 ? 28.397 -24.278 -26.811 1.00 92.88 161 ASP A CA 1
ATOM 1302 C C . ASP A 1 161 ? 29.844 -23.795 -26.621 1.00 92.88 161 ASP A C 1
ATOM 1304 O O . ASP A 1 161 ? 30.769 -24.263 -27.293 1.00 92.88 161 ASP A O 1
ATOM 1308 N N . LEU A 1 162 ? 30.016 -22.770 -25.787 1.00 95.38 162 LEU A N 1
ATOM 1309 C CA . LEU A 1 162 ? 31.289 -22.080 -25.577 1.00 95.38 162 LEU A CA 1
ATOM 1310 C C . LEU A 1 162 ? 32.096 -22.716 -24.438 1.00 95.38 162 LEU A C 1
ATOM 1312 O O . LEU A 1 162 ? 31.555 -23.380 -23.556 1.00 95.38 162 LEU A O 1
ATOM 1316 N N . HIS A 1 163 ? 33.412 -22.499 -24.438 1.00 94.69 163 HIS A N 1
ATOM 1317 C CA . HIS A 1 163 ? 34.271 -22.962 -23.349 1.00 94.69 163 HIS A CA 1
ATOM 1318 C C . HIS A 1 163 ? 34.034 -22.158 -22.061 1.00 94.69 163 HIS A C 1
ATOM 1320 O O . HIS A 1 163 ? 33.639 -20.996 -22.110 1.00 94.69 163 HIS A O 1
ATOM 1326 N N . GLU A 1 164 ? 34.339 -22.757 -20.906 1.00 93.00 164 GLU A N 1
ATOM 1327 C CA . GLU A 1 164 ? 34.452 -22.003 -19.655 1.00 93.00 164 GLU A CA 1
ATOM 1328 C C . GLU A 1 164 ? 35.769 -21.199 -19.651 1.00 93.00 164 GLU A C 1
ATOM 1330 O O . GLU A 1 164 ? 36.846 -21.799 -19.784 1.00 93.00 164 GLU A O 1
ATOM 1335 N N . PRO A 1 165 ? 35.719 -19.862 -19.495 1.00 95.12 165 PRO A N 1
ATOM 1336 C CA . PRO A 1 165 ? 36.914 -19.028 -19.496 1.00 95.12 165 PRO A CA 1
ATOM 1337 C C . PRO A 1 165 ? 37.866 -19.386 -18.353 1.00 95.12 165 PRO A C 1
ATOM 1339 O O . PRO A 1 165 ? 37.498 -19.343 -17.179 1.00 95.12 165 PRO A O 1
ATOM 1342 N N . ILE A 1 166 ? 39.124 -19.678 -18.689 1.00 95.25 166 ILE A N 1
ATOM 1343 C CA . ILE A 1 166 ? 40.203 -19.816 -17.703 1.00 95.25 166 ILE A CA 1
ATOM 1344 C C . ILE A 1 166 ? 40.975 -18.505 -17.577 1.00 95.25 166 ILE A C 1
ATOM 1346 O O . ILE A 1 166 ? 41.064 -17.730 -18.531 1.00 95.25 166 ILE A O 1
ATOM 1350 N N . PHE A 1 167 ? 41.577 -18.249 -16.415 1.00 96.81 167 PHE A N 1
ATOM 1351 C CA . PHE A 1 167 ? 42.359 -17.032 -16.240 1.00 96.81 167 PHE A CA 1
ATOM 1352 C C . PHE A 1 167 ? 43.613 -17.045 -17.118 1.00 96.81 167 PHE A C 1
ATOM 1354 O O . PHE A 1 167 ? 44.569 -17.783 -16.874 1.00 96.81 167 PHE A O 1
ATOM 1361 N N . LYS A 1 168 ? 43.605 -16.193 -18.147 1.00 94.69 168 LYS A N 1
ATOM 1362 C CA . LYS A 1 168 ? 44.755 -15.921 -19.007 1.00 94.69 168 LYS A CA 1
ATOM 1363 C C . LYS A 1 168 ? 45.089 -14.444 -18.956 1.00 94.69 168 LYS A C 1
ATOM 1365 O O . LYS A 1 168 ? 44.239 -13.592 -19.199 1.00 94.69 168 LYS A O 1
ATOM 1370 N N . LYS A 1 169 ? 46.358 -14.144 -18.702 1.00 94.75 169 LYS A N 1
ATOM 1371 C CA . LYS A 1 169 ? 46.899 -12.797 -18.877 1.00 94.75 169 LYS A CA 1
ATOM 1372 C C . LYS A 1 169 ? 47.230 -12.590 -20.350 1.00 94.75 169 LYS A C 1
ATOM 1374 O O . LYS A 1 169 ? 48.385 -12.677 -20.747 1.00 94.75 169 LYS A O 1
ATOM 1379 N N . GLU A 1 170 ? 46.189 -12.401 -21.147 1.00 95.62 170 GLU A N 1
ATOM 1380 C CA . GLU A 1 170 ? 46.248 -12.170 -22.588 1.00 95.62 170 GLU A CA 1
ATOM 1381 C C . GLU A 1 170 ? 45.137 -11.192 -22.976 1.00 95.62 170 GLU A C 1
ATOM 1383 O O . GLU A 1 170 ? 44.033 -11.242 -22.425 1.00 95.62 170 GLU A O 1
ATOM 1388 N N . ILE A 1 171 ? 45.439 -10.296 -23.911 1.00 97.19 171 ILE A N 1
ATOM 1389 C CA . ILE A 1 171 ? 44.511 -9.285 -24.410 1.00 97.19 171 ILE A CA 1
ATOM 1390 C C . ILE A 1 171 ? 44.189 -9.590 -25.870 1.00 97.19 171 ILE A C 1
ATOM 1392 O O . ILE A 1 171 ? 45.083 -9.809 -26.683 1.00 97.19 171 ILE A O 1
ATOM 1396 N N . TYR A 1 172 ? 42.908 -9.552 -26.215 1.00 96.88 172 TYR A N 1
ATOM 1397 C CA . TYR A 1 172 ? 42.400 -9.779 -27.559 1.00 96.88 172 TYR A CA 1
ATOM 1398 C C . TYR A 1 172 ? 41.904 -8.487 -28.192 1.00 96.88 172 TYR A C 1
ATOM 1400 O O . TYR A 1 172 ? 41.174 -7.714 -27.573 1.00 96.88 172 TYR A O 1
ATOM 1408 N N . PHE A 1 173 ? 42.235 -8.285 -29.464 1.00 94.19 173 PHE A N 1
ATOM 1409 C CA . PHE A 1 173 ? 41.738 -7.164 -30.249 1.00 94.19 173 PHE A CA 1
ATOM 1410 C C . PHE A 1 173 ? 41.223 -7.618 -31.617 1.00 94.19 173 PHE A C 1
ATOM 1412 O O . PHE A 1 173 ? 41.982 -8.065 -32.475 1.00 94.19 173 PHE A O 1
ATOM 1419 N N . ALA A 1 174 ? 39.923 -7.463 -31.854 1.00 90.19 174 ALA A N 1
ATOM 1420 C CA . ALA A 1 174 ? 39.315 -7.673 -33.162 1.00 90.19 174 ALA A CA 1
ATOM 1421 C C . ALA A 1 174 ? 39.337 -6.368 -33.971 1.00 90.19 174 ALA A C 1
ATOM 1423 O O . ALA A 1 174 ? 38.599 -5.425 -33.671 1.00 90.19 174 ALA A O 1
ATOM 1424 N N . GLY A 1 175 ? 40.169 -6.277 -35.009 1.00 85.81 175 GLY A N 1
ATOM 1425 C CA . GLY A 1 175 ? 40.189 -5.114 -35.896 1.00 85.81 175 GLY A CA 1
ATOM 1426 C C . GLY A 1 175 ? 41.502 -4.872 -36.633 1.00 85.81 175 GLY A C 1
ATOM 1427 O O . GLY A 1 175 ? 42.567 -5.345 -36.255 1.00 85.81 175 GLY A O 1
ATOM 1428 N N . ASN A 1 176 ? 41.398 -4.060 -37.683 1.00 84.06 176 ASN A N 1
ATOM 1429 C CA . ASN A 1 176 ? 42.503 -3.689 -38.563 1.00 84.06 176 ASN A CA 1
ATOM 1430 C C . ASN A 1 176 ? 43.470 -2.702 -37.892 1.00 84.06 176 ASN A C 1
ATOM 1432 O O . ASN A 1 176 ? 43.069 -1.589 -37.547 1.00 84.06 176 ASN A O 1
ATOM 1436 N N . LEU A 1 177 ? 44.747 -3.072 -37.762 1.00 82.56 177 LEU A N 1
ATOM 1437 C CA . LEU A 1 177 ? 45.783 -2.265 -37.108 1.00 82.56 177 LEU A CA 1
ATOM 1438 C C . LEU A 1 177 ? 46.119 -0.989 -37.883 1.00 82.56 177 LEU A C 1
ATOM 1440 O O . LEU A 1 177 ? 46.599 -0.035 -37.280 1.00 82.56 177 LEU A O 1
ATOM 1444 N N . SER A 1 178 ? 45.867 -0.919 -39.194 1.00 78.88 178 SER A N 1
ATOM 1445 C CA . SER A 1 178 ? 45.956 0.349 -39.939 1.00 78.88 178 SER A CA 1
ATOM 1446 C C . SER A 1 178 ? 45.115 1.467 -39.320 1.00 78.88 178 SER A C 1
ATOM 1448 O O . SER A 1 178 ? 45.535 2.620 -39.356 1.00 78.88 178 SER A O 1
ATOM 1450 N N . ARG A 1 179 ? 43.966 1.133 -38.713 1.00 76.50 179 ARG A N 1
ATOM 1451 C CA . ARG A 1 179 ? 43.124 2.104 -38.010 1.00 76.50 179 ARG A CA 1
ATOM 1452 C C . ARG A 1 179 ? 43.690 2.445 -36.636 1.00 76.50 179 ARG A C 1
ATOM 1454 O O . ARG A 1 179 ? 43.555 3.586 -36.235 1.00 76.50 179 ARG A O 1
ATOM 1461 N N . PHE A 1 180 ? 44.339 1.499 -35.960 1.00 80.00 180 PHE A N 1
ATOM 1462 C CA . PHE A 1 180 ? 44.821 1.616 -34.577 1.00 80.00 180 PHE A CA 1
ATOM 1463 C C . PHE A 1 180 ? 46.356 1.519 -34.530 1.00 80.00 180 PHE A C 1
ATOM 1465 O O . PHE A 1 180 ? 46.896 0.497 -34.092 1.00 80.00 180 PHE A O 1
ATOM 1472 N N . PRO A 1 181 ? 47.084 2.531 -35.041 1.00 78.69 181 PRO A N 1
ATOM 1473 C CA . PRO A 1 181 ? 48.538 2.473 -35.161 1.00 78.69 181 PRO A CA 1
ATOM 1474 C C . PRO A 1 181 ? 49.241 2.314 -33.810 1.00 78.69 181 PRO A C 1
ATOM 1476 O O . PRO A 1 181 ? 50.295 1.684 -33.767 1.00 78.69 181 PRO A O 1
ATOM 1479 N N . GLU A 1 182 ? 48.652 2.807 -32.715 1.00 82.56 182 GLU A N 1
ATOM 1480 C CA . GLU A 1 182 ? 49.237 2.730 -31.371 1.00 82.56 182 GLU A CA 1
ATOM 1481 C C . GLU A 1 182 ? 49.381 1.277 -30.879 1.00 82.56 182 GLU A C 1
ATOM 1483 O O . GLU A 1 182 ? 50.309 0.954 -30.142 1.00 82.56 182 GLU A O 1
ATOM 1488 N N . LEU A 1 183 ? 48.519 0.366 -31.349 1.00 86.56 183 LEU A N 1
ATOM 1489 C CA . LEU A 1 183 ? 48.583 -1.058 -31.003 1.00 86.56 183 LEU A CA 1
ATOM 1490 C C . LEU A 1 183 ? 49.732 -1.797 -31.709 1.00 86.56 183 LEU A C 1
ATOM 1492 O O . LEU A 1 183 ? 50.140 -2.867 -31.260 1.00 86.56 183 LEU A O 1
ATOM 1496 N N . LYS A 1 184 ? 50.286 -1.247 -32.802 1.00 81.94 184 LYS A N 1
ATOM 1497 C CA . LYS A 1 184 ? 51.423 -1.862 -33.520 1.00 81.94 184 LYS A CA 1
ATOM 1498 C C . LYS A 1 184 ? 52.706 -1.827 -32.693 1.00 81.94 184 LYS A C 1
ATOM 1500 O O . LYS A 1 184 ? 53.554 -2.706 -32.830 1.00 81.94 184 LYS A O 1
ATOM 1505 N N . THR A 1 185 ? 52.837 -0.804 -31.855 1.00 81.25 185 THR A N 1
ATOM 1506 C CA . THR A 1 185 ? 53.991 -0.550 -30.990 1.00 81.25 185 THR A CA 1
ATOM 1507 C C . THR A 1 185 ? 53.697 -0.935 -29.544 1.00 81.25 185 THR A C 1
ATOM 1509 O O . THR A 1 185 ? 54.200 -0.292 -28.636 1.00 81.25 185 THR A O 1
ATOM 1512 N N . TRP A 1 186 ? 52.858 -1.946 -29.305 1.00 86.25 186 TRP A N 1
ATOM 1513 C CA . TRP A 1 186 ? 52.572 -2.430 -27.954 1.00 86.25 186 TRP A CA 1
ATOM 1514 C C . TRP A 1 186 ? 53.866 -2.867 -27.241 1.00 86.25 186 TRP A C 1
ATOM 1516 O O . TRP A 1 186 ? 54.515 -3.827 -27.664 1.00 86.25 186 TRP A O 1
ATOM 1526 N N . GLU A 1 187 ? 54.242 -2.166 -26.168 1.00 82.56 187 GLU A N 1
ATOM 1527 C CA . GLU A 1 187 ? 55.451 -2.435 -25.362 1.00 82.56 187 GLU A CA 1
ATOM 1528 C C . GLU A 1 187 ? 55.144 -3.147 -24.029 1.00 82.56 187 GLU A C 1
ATOM 1530 O O . GLU A 1 187 ? 56.032 -3.327 -23.195 1.00 82.56 187 GLU A O 1
ATOM 1535 N N . GLY A 1 188 ? 53.892 -3.568 -23.819 1.00 82.62 188 GLY A N 1
ATOM 1536 C CA . GLY A 1 188 ? 53.448 -4.232 -22.594 1.00 82.62 188 GLY A CA 1
ATOM 1537 C C . GLY A 1 188 ? 54.062 -5.620 -22.375 1.00 82.62 188 GLY A C 1
ATOM 1538 O O . GLY A 1 188 ? 54.497 -6.295 -23.309 1.00 82.62 188 GLY A O 1
ATOM 1539 N N . THR A 1 189 ? 54.074 -6.075 -21.121 1.00 89.50 189 THR A N 1
ATOM 1540 C CA . THR A 1 189 ? 54.479 -7.439 -20.736 1.00 89.50 189 THR A CA 1
ATOM 1541 C C . THR A 1 189 ? 53.418 -8.483 -21.084 1.00 89.50 189 THR A C 1
ATOM 1543 O O . THR A 1 189 ? 53.756 -9.654 -21.270 1.00 89.50 189 THR A O 1
ATOM 1546 N N . ILE A 1 190 ? 52.154 -8.065 -21.199 1.00 94.12 190 ILE A N 1
ATOM 1547 C CA . ILE A 1 190 ? 51.014 -8.923 -21.525 1.00 94.12 190 ILE A CA 1
ATOM 1548 C C . ILE A 1 190 ? 50.896 -9.122 -23.049 1.00 94.12 190 ILE A C 1
ATOM 1550 O O . ILE A 1 190 ? 50.931 -8.133 -23.782 1.00 94.12 190 ILE A O 1
ATOM 1554 N N . PRO A 1 191 ? 50.734 -10.363 -23.551 1.00 94.44 191 PRO A N 1
ATOM 1555 C CA . PRO A 1 191 ? 50.488 -10.635 -24.968 1.00 94.44 191 PRO A CA 1
ATOM 1556 C C . PRO A 1 191 ? 49.229 -9.946 -25.511 1.00 94.44 191 PRO A C 1
ATOM 1558 O O . PRO A 1 191 ? 48.163 -10.018 -24.894 1.00 94.44 191 PRO A O 1
ATOM 1561 N N . LEU A 1 192 ? 49.347 -9.343 -26.697 1.00 94.31 192 LEU A N 1
ATOM 1562 C CA . LEU A 1 192 ? 48.244 -8.778 -27.472 1.00 94.31 192 LEU A CA 1
ATOM 1563 C C . LEU A 1 192 ? 47.998 -9.629 -28.724 1.00 94.31 192 LEU A C 1
ATOM 1565 O O . LEU A 1 192 ? 48.783 -9.602 -29.673 1.00 94.31 192 LEU A O 1
ATOM 1569 N N . THR A 1 193 ? 46.881 -10.345 -28.758 1.00 94.31 193 THR A N 1
ATOM 1570 C CA . THR A 1 193 ? 46.464 -11.158 -29.903 1.00 94.31 193 THR A CA 1
ATOM 1571 C C . THR A 1 193 ? 45.443 -10.402 -30.749 1.00 94.31 193 THR A C 1
ATOM 1573 O O . THR A 1 193 ? 44.381 -9.995 -30.279 1.00 94.31 193 THR A O 1
ATOM 1576 N N . VAL A 1 194 ? 45.766 -10.208 -32.026 1.00 92.44 194 VAL A N 1
ATOM 1577 C CA . VAL A 1 194 ? 45.007 -9.379 -32.964 1.00 92.44 194 VAL A CA 1
ATOM 1578 C C . VAL A 1 194 ? 44.380 -10.232 -34.061 1.00 92.44 194 VAL A C 1
ATOM 1580 O O . VAL A 1 194 ? 45.071 -10.941 -34.797 1.00 92.44 194 VAL A O 1
ATOM 1583 N N . PHE A 1 195 ? 43.066 -10.097 -34.221 1.00 91.31 195 PHE A N 1
ATOM 1584 C CA . PHE A 1 195 ? 42.305 -10.720 -35.300 1.00 91.31 195 PHE A CA 1
ATOM 1585 C C . PHE A 1 195 ? 42.096 -9.711 -36.434 1.00 91.31 195 PHE A C 1
ATOM 1587 O O . PHE A 1 195 ? 41.307 -8.769 -36.311 1.00 91.31 195 PHE A O 1
ATOM 1594 N N . THR A 1 196 ? 42.831 -9.890 -37.533 1.00 87.31 196 THR A N 1
ATOM 1595 C CA . THR A 1 196 ? 42.860 -8.970 -38.681 1.00 87.31 196 THR A CA 1
ATOM 1596 C C . THR A 1 196 ? 43.102 -9.718 -39.994 1.00 87.31 196 THR A C 1
ATOM 1598 O O . THR A 1 196 ? 43.719 -10.783 -40.003 1.00 87.31 196 THR A O 1
ATOM 1601 N N . ASN A 1 197 ? 42.621 -9.138 -41.097 1.00 82.38 197 ASN A N 1
ATOM 1602 C CA . ASN A 1 197 ? 42.887 -9.582 -42.473 1.00 82.38 197 ASN A CA 1
ATOM 1603 C C . ASN A 1 197 ? 44.095 -8.875 -43.112 1.00 82.38 197 ASN A C 1
ATOM 1605 O O . ASN A 1 197 ? 44.411 -9.125 -44.272 1.00 82.38 197 ASN A O 1
ATOM 1609 N N . GLU A 1 198 ? 44.737 -7.950 -42.396 1.00 80.25 198 GLU A N 1
ATOM 1610 C CA . GLU A 1 198 ? 45.867 -7.187 -42.926 1.00 80.25 198 GLU A CA 1
ATOM 1611 C C . GLU A 1 198 ? 47.145 -8.026 -43.008 1.00 80.25 198 GLU A C 1
ATOM 1613 O O . GLU A 1 198 ? 47.416 -8.860 -42.142 1.00 80.25 198 GLU A O 1
ATOM 1618 N N . GLU A 1 199 ? 47.947 -7.775 -44.046 1.00 68.75 199 GLU A N 1
ATOM 1619 C CA . GLU A 1 199 ? 49.260 -8.400 -44.185 1.00 68.75 199 GLU A CA 1
ATOM 1620 C C . GLU A 1 199 ? 50.182 -8.034 -43.006 1.00 68.75 199 GLU A C 1
ATOM 1622 O O . GLU A 1 199 ? 50.096 -6.926 -42.467 1.00 68.75 199 GLU A O 1
ATOM 1627 N N . PRO A 1 200 ? 51.077 -8.950 -42.590 1.00 62.97 200 PRO A N 1
ATOM 1628 C CA . PRO A 1 200 ? 51.913 -8.738 -41.420 1.00 62.97 200 PRO A CA 1
ATOM 1629 C C . PRO A 1 200 ? 52.838 -7.522 -41.591 1.00 62.97 200 PRO A C 1
ATOM 1631 O O . PRO A 1 200 ? 53.674 -7.468 -42.492 1.00 62.97 200 PRO A O 1
ATOM 1634 N N . PHE A 1 201 ? 52.709 -6.557 -40.681 1.00 66.00 201 PHE A N 1
ATOM 1635 C CA . PHE A 1 201 ? 53.626 -5.426 -40.508 1.00 66.00 201 PHE A CA 1
ATOM 1636 C C . PHE A 1 201 ? 54.810 -5.834 -39.605 1.00 66.00 201 PHE A C 1
ATOM 1638 O O . PHE A 1 201 ? 54.728 -6.861 -38.929 1.00 66.00 201 PHE A O 1
ATOM 1645 N N . PRO A 1 202 ? 55.913 -5.062 -39.529 1.00 64.25 202 PRO A N 1
ATOM 1646 C CA . PRO A 1 202 ? 56.856 -5.221 -38.424 1.00 64.25 202 PRO A CA 1
ATOM 1647 C C . PRO A 1 202 ? 56.138 -4.905 -37.104 1.00 64.25 202 PRO A C 1
ATOM 1649 O O . PRO A 1 202 ? 55.648 -3.794 -36.910 1.00 64.25 202 PRO A O 1
ATOM 1652 N N . LEU A 1 203 ? 56.048 -5.906 -36.230 1.00 69.06 203 LEU A N 1
ATOM 1653 C CA . LEU A 1 203 ? 55.348 -5.858 -34.946 1.00 69.06 203 LEU A CA 1
ATOM 1654 C C . LEU A 1 203 ? 56.343 -5.998 -33.790 1.00 69.06 203 LEU A C 1
ATOM 1656 O O . LEU A 1 203 ? 57.445 -6.524 -33.973 1.00 69.06 203 LEU A O 1
ATOM 1660 N N . SER A 1 204 ? 55.957 -5.543 -32.597 1.00 73.19 204 SER A N 1
ATOM 1661 C CA . SER A 1 204 ? 56.705 -5.857 -31.377 1.00 73.19 204 SER A CA 1
ATOM 1662 C C . SER A 1 204 ? 56.607 -7.356 -31.048 1.00 73.19 204 SER A C 1
ATOM 1664 O O . SER A 1 204 ? 55.699 -8.051 -31.504 1.00 73.19 204 SER A O 1
ATOM 1666 N N . ASN A 1 205 ? 57.521 -7.865 -30.215 1.00 76.69 205 ASN A N 1
ATOM 1667 C CA . ASN A 1 205 ? 57.560 -9.287 -29.837 1.00 76.69 205 ASN A CA 1
ATOM 1668 C C . ASN A 1 205 ? 56.314 -9.775 -29.070 1.00 76.69 205 ASN A C 1
ATOM 1670 O O . ASN A 1 205 ? 56.195 -10.972 -28.832 1.00 76.69 205 ASN A O 1
ATOM 1674 N N . GLN A 1 206 ? 55.429 -8.869 -28.648 1.00 85.75 206 GLN A N 1
ATOM 1675 C CA . GLN A 1 206 ? 54.253 -9.175 -27.832 1.00 85.75 206 GLN A CA 1
ATOM 1676 C C . GLN A 1 206 ? 52.935 -9.050 -28.603 1.00 85.75 206 GLN A C 1
ATOM 1678 O O . GLN A 1 206 ? 51.878 -9.272 -28.017 1.00 85.75 206 GLN A O 1
ATOM 1683 N N . VAL A 1 207 ? 52.980 -8.719 -29.900 1.00 88.75 207 VAL A N 1
ATOM 1684 C CA . VAL A 1 207 ? 51.788 -8.662 -30.758 1.00 88.75 207 VAL A CA 1
ATOM 1685 C C . VAL A 1 207 ? 51.730 -9.890 -31.661 1.00 88.75 207 VAL A C 1
ATOM 1687 O O . VAL A 1 207 ? 52.628 -10.128 -32.470 1.00 88.75 207 VAL A O 1
ATOM 1690 N N . TYR A 1 208 ? 50.635 -10.639 -31.567 1.00 89.44 208 TYR A N 1
ATOM 1691 C CA . TYR A 1 208 ? 50.416 -11.881 -32.302 1.00 89.44 208 TYR A CA 1
ATOM 1692 C C . TYR A 1 208 ? 49.244 -11.727 -33.268 1.00 89.44 208 TYR A C 1
ATOM 1694 O O . TYR A 1 208 ? 48.131 -11.410 -32.863 1.00 89.44 208 TYR A O 1
ATOM 1702 N N . ILE A 1 209 ? 49.469 -11.971 -34.561 1.00 89.75 209 ILE A N 1
ATOM 1703 C CA . ILE A 1 209 ? 48.392 -11.960 -35.558 1.00 89.75 209 ILE A CA 1
ATOM 1704 C C . ILE A 1 209 ? 47.761 -13.350 -35.632 1.00 89.75 209 ILE A C 1
ATOM 1706 O O . ILE A 1 209 ? 48.395 -14.300 -36.088 1.00 89.75 209 ILE A O 1
ATOM 1710 N N . ALA A 1 210 ? 46.498 -13.456 -35.222 1.00 89.38 210 ALA A N 1
ATOM 1711 C CA . ALA A 1 210 ? 45.725 -14.701 -35.261 1.00 89.38 210 ALA A CA 1
ATOM 1712 C C . ALA A 1 210 ? 44.921 -14.885 -36.564 1.00 89.38 210 ALA A C 1
ATOM 1714 O O . ALA A 1 210 ? 44.193 -15.871 -36.710 1.00 89.38 210 ALA A O 1
ATOM 1715 N N . GLY A 1 211 ? 45.063 -13.946 -37.508 1.00 87.75 211 GLY A N 1
ATOM 1716 C CA . GLY A 1 211 ? 44.308 -13.900 -38.757 1.00 87.75 211 GLY A CA 1
ATOM 1717 C C . GLY A 1 211 ? 42.834 -13.546 -38.548 1.00 87.75 211 GLY A C 1
ATOM 1718 O O . GLY A 1 211 ? 42.371 -13.327 -37.425 1.00 87.75 211 GLY A O 1
ATOM 1719 N N . TRP A 1 212 ? 42.082 -13.474 -39.641 1.00 87.00 212 TRP A N 1
ATOM 1720 C CA . TRP A 1 212 ? 40.634 -13.323 -39.573 1.00 87.00 212 TRP A CA 1
ATOM 1721 C C . TRP A 1 212 ? 39.963 -14.646 -39.246 1.00 87.00 212 TRP A C 1
ATOM 1723 O O . TRP A 1 212 ? 40.394 -15.714 -39.682 1.00 87.00 212 TRP A O 1
ATOM 1733 N N . LYS A 1 213 ? 38.883 -14.544 -38.481 1.00 89.56 213 LYS A N 1
ATOM 1734 C CA . LYS A 1 213 ? 38.053 -15.662 -38.063 1.00 89.56 213 LYS A CA 1
ATOM 1735 C C . LYS A 1 213 ? 36.618 -15.375 -38.451 1.00 89.56 213 LYS A C 1
ATOM 1737 O O . LYS A 1 213 ? 36.178 -14.223 -38.423 1.00 89.56 213 LYS A O 1
ATOM 1742 N N . THR A 1 214 ? 35.893 -16.431 -38.787 1.00 88.94 214 THR A N 1
ATOM 1743 C CA . THR A 1 214 ? 34.434 -16.372 -38.792 1.00 88.94 214 THR A CA 1
ATOM 1744 C C . THR A 1 214 ? 33.921 -16.054 -37.389 1.00 88.94 214 THR A C 1
ATOM 1746 O O . THR A 1 214 ? 34.639 -16.205 -36.401 1.00 88.94 214 THR A O 1
ATOM 1749 N N . ASP A 1 215 ? 32.671 -15.612 -37.300 1.00 88.75 215 ASP A N 1
ATOM 1750 C CA . ASP A 1 215 ? 32.052 -15.266 -36.022 1.00 88.75 215 ASP A CA 1
ATOM 1751 C C . ASP A 1 215 ? 32.077 -16.440 -35.022 1.00 88.75 215 ASP A C 1
ATOM 1753 O O . ASP A 1 215 ? 32.483 -16.279 -33.875 1.00 88.75 215 ASP A O 1
ATOM 1757 N N . GLU A 1 216 ? 31.773 -17.651 -35.495 1.00 92.12 216 GLU A N 1
ATOM 1758 C CA . GLU A 1 216 ? 31.790 -18.873 -34.684 1.00 92.12 216 GLU A CA 1
ATOM 1759 C C . GLU A 1 216 ? 33.198 -19.218 -34.180 1.00 92.12 216 GLU A C 1
ATOM 1761 O O . GLU A 1 216 ? 33.400 -19.477 -32.993 1.00 92.12 216 GLU A O 1
ATOM 1766 N N . GLU A 1 217 ? 34.199 -19.171 -35.065 1.00 94.06 217 GLU A N 1
ATOM 1767 C CA . GLU A 1 217 ? 35.603 -19.399 -34.700 1.00 94.06 217 GLU A CA 1
ATOM 1768 C C . GLU A 1 217 ? 36.120 -18.340 -33.721 1.00 94.06 217 GLU A C 1
ATOM 1770 O O . GLU A 1 217 ? 36.945 -18.651 -32.862 1.00 94.06 217 GLU A O 1
ATOM 1775 N N . MET A 1 218 ? 35.664 -17.093 -33.862 1.00 93.88 218 MET A N 1
ATOM 1776 C CA . MET A 1 218 ? 36.021 -15.992 -32.976 1.00 93.88 218 MET A CA 1
ATOM 1777 C C . MET A 1 218 ? 35.470 -16.234 -31.569 1.00 93.88 218 MET A C 1
ATOM 1779 O O . MET A 1 218 ? 36.239 -16.206 -30.611 1.00 93.88 218 MET A O 1
ATOM 1783 N N . LEU A 1 219 ? 34.172 -16.521 -31.439 1.00 96.44 219 LEU A N 1
ATOM 1784 C CA . LEU A 1 219 ? 33.537 -16.780 -30.143 1.00 96.44 219 LEU A CA 1
ATOM 1785 C C . LEU A 1 219 ? 34.151 -18.005 -29.447 1.00 96.44 219 LEU A C 1
ATOM 1787 O O . LEU A 1 219 ? 34.476 -17.941 -28.260 1.00 96.44 219 LEU A O 1
ATOM 1791 N N . LEU A 1 220 ? 34.394 -19.092 -30.187 1.00 96.44 220 LEU A N 1
ATOM 1792 C CA . LEU A 1 220 ? 35.054 -20.287 -29.651 1.00 96.44 220 LEU A CA 1
ATOM 1793 C C . LEU A 1 220 ? 36.485 -20.001 -29.188 1.00 96.44 220 LEU A C 1
ATOM 1795 O O . LEU A 1 220 ? 36.894 -20.495 -28.140 1.00 96.44 220 LEU A O 1
ATOM 1799 N N . GLU A 1 221 ? 37.257 -19.202 -29.925 1.00 95.88 221 GLU A N 1
ATOM 1800 C CA . GLU A 1 221 ? 38.620 -18.862 -29.509 1.00 95.88 221 GLU A CA 1
ATOM 1801 C C . GLU A 1 221 ? 38.632 -17.978 -28.259 1.00 95.88 221 GLU A C 1
ATOM 1803 O O . GLU A 1 221 ? 39.332 -18.291 -27.296 1.00 95.88 221 GLU A O 1
ATOM 1808 N N . LEU A 1 222 ? 37.820 -16.919 -28.254 1.00 97.12 222 LEU A N 1
ATOM 1809 C CA . LEU A 1 222 ? 37.727 -15.962 -27.151 1.00 97.12 222 LEU A CA 1
ATOM 1810 C C . LEU A 1 222 ? 37.204 -16.611 -25.862 1.00 97.12 222 LEU A C 1
ATOM 1812 O O . LEU A 1 222 ? 37.721 -16.319 -24.787 1.00 97.12 222 LEU A O 1
ATOM 1816 N N . SER A 1 223 ? 36.246 -17.542 -25.956 1.00 97.06 223 SER A N 1
ATOM 1817 C CA . SER A 1 223 ? 35.657 -18.220 -24.785 1.00 97.06 223 SER A CA 1
ATOM 1818 C C . SER A 1 223 ? 36.649 -19.025 -23.947 1.00 97.06 223 SER A C 1
ATOM 1820 O O . SER A 1 223 ? 36.378 -19.366 -22.801 1.00 97.06 223 SER A O 1
ATOM 1822 N N . LYS A 1 224 ? 37.854 -19.281 -24.468 1.00 96.81 224 LYS A N 1
ATOM 1823 C CA . LYS A 1 224 ? 38.929 -19.946 -23.722 1.00 96.81 224 LYS A CA 1
ATOM 1824 C C . LYS A 1 224 ? 39.547 -19.058 -22.633 1.00 96.81 224 LYS A C 1
ATOM 1826 O O . LYS A 1 224 ? 40.438 -19.539 -21.935 1.00 96.81 224 LYS A O 1
ATOM 1831 N N . GLY A 1 225 ? 39.147 -17.794 -22.506 1.00 96.69 225 GLY A N 1
ATOM 1832 C CA . GLY A 1 225 ? 39.628 -16.864 -21.482 1.00 96.69 225 GLY A CA 1
ATOM 1833 C C . GLY A 1 225 ? 40.723 -15.912 -21.962 1.00 96.69 225 GLY A C 1
ATOM 1834 O O . GLY A 1 225 ? 41.358 -16.162 -22.979 1.00 96.69 225 GLY A O 1
ATOM 1835 N N . GLY A 1 226 ? 40.925 -14.826 -21.214 1.00 97.56 226 GLY A N 1
ATOM 1836 C CA . GLY A 1 226 ? 41.627 -13.590 -21.591 1.00 97.56 226 GLY A CA 1
ATOM 1837 C C . GLY A 1 226 ? 40.724 -12.354 -21.442 1.00 97.56 226 GLY A C 1
ATOM 1838 O O . GLY A 1 226 ? 39.665 -12.439 -20.811 1.00 97.56 226 GLY A O 1
ATOM 1839 N N . PHE A 1 227 ? 41.132 -11.216 -22.013 1.00 98.31 227 PHE A N 1
ATOM 1840 C CA . PHE A 1 227 ? 40.384 -9.948 -21.978 1.00 98.31 227 PHE A CA 1
ATOM 1841 C C . PHE A 1 227 ? 40.109 -9.409 -23.377 1.00 98.31 227 PHE A C 1
ATOM 1843 O O . PHE A 1 227 ? 41.002 -9.380 -24.219 1.00 98.31 227 PHE A O 1
ATOM 1850 N N . GLY A 1 228 ? 38.898 -8.915 -23.619 1.00 97.94 228 GLY A N 1
ATOM 1851 C CA . GLY A 1 228 ? 38.557 -8.214 -24.855 1.00 97.94 228 GLY A CA 1
ATOM 1852 C C . GLY A 1 228 ? 38.880 -6.723 -24.785 1.00 97.94 228 GLY A C 1
ATOM 1853 O O . GLY A 1 228 ? 38.285 -6.000 -23.990 1.00 97.94 228 GLY A O 1
ATOM 1854 N N . LEU A 1 229 ? 39.776 -6.227 -25.637 1.00 96.19 229 LEU A N 1
ATOM 1855 C CA . LEU A 1 229 ? 40.086 -4.801 -25.727 1.00 96.19 229 LEU A CA 1
ATOM 1856 C C . LEU A 1 229 ? 39.141 -4.104 -26.709 1.00 96.19 229 LEU A C 1
ATOM 1858 O O . LEU A 1 229 ? 39.116 -4.408 -27.912 1.00 96.19 229 LEU A O 1
ATOM 1862 N N . VAL A 1 230 ? 38.390 -3.126 -26.207 1.00 93.12 230 VAL A N 1
ATOM 1863 C CA . VAL A 1 230 ? 37.661 -2.155 -27.027 1.00 93.12 230 VAL A CA 1
ATOM 1864 C C . VAL A 1 230 ? 38.432 -0.850 -26.959 1.00 93.12 230 VAL A C 1
ATOM 1866 O O . VAL A 1 230 ? 38.565 -0.272 -25.892 1.00 93.12 230 VAL A O 1
ATOM 1869 N N . TRP A 1 231 ? 38.934 -0.382 -28.098 1.00 88.69 231 TRP A N 1
ATOM 1870 C CA . TRP A 1 231 ? 39.758 0.823 -28.159 1.00 88.69 231 TRP A CA 1
ATOM 1871 C C . TRP A 1 231 ? 39.293 1.763 -29.267 1.00 88.69 231 TRP A C 1
ATOM 1873 O O . TRP A 1 231 ? 38.713 1.316 -30.264 1.00 88.69 231 TRP A O 1
ATOM 1883 N N . SER A 1 232 ? 39.575 3.053 -29.096 1.00 73.69 232 SER A N 1
ATOM 1884 C CA . SER A 1 232 ? 39.384 4.115 -30.089 1.00 73.69 232 SER A CA 1
ATOM 1885 C C . SER A 1 232 ? 40.728 4.743 -30.462 1.00 73.69 232 SER A C 1
ATOM 1887 O O . SER A 1 232 ? 41.675 4.719 -29.687 1.00 73.69 232 SER A O 1
ATOM 1889 N N . THR A 1 233 ? 40.824 5.296 -31.666 1.00 63.34 233 THR A N 1
ATOM 1890 C CA . THR A 1 233 ? 42.063 5.880 -32.207 1.00 63.34 233 THR A CA 1
ATOM 1891 C C . THR A 1 233 ? 42.076 7.370 -31.909 1.00 63.34 233 THR A C 1
ATOM 1893 O O . THR A 1 233 ? 41.047 7.995 -32.148 1.00 63.34 233 THR A O 1
ATOM 1896 N N . HIS A 1 234 ? 43.205 7.967 -31.530 1.00 56.81 234 HIS A N 1
ATOM 1897 C CA . HIS A 1 234 ? 43.310 9.432 -31.395 1.00 56.81 234 HIS A CA 1
ATOM 1898 C C . HIS A 1 234 ? 43.928 10.118 -32.627 1.00 56.81 234 HIS A C 1
ATOM 1900 O O . HIS A 1 234 ? 44.013 11.342 -32.672 1.00 56.81 234 HIS A O 1
ATOM 1906 N N . GLN A 1 235 ? 44.358 9.343 -33.629 1.00 50.88 235 GLN A N 1
ATOM 1907 C CA . GLN A 1 235 ? 45.288 9.811 -34.667 1.00 50.88 235 GLN A CA 1
ATOM 1908 C C . GLN A 1 235 ? 44.705 9.925 -36.085 1.00 50.88 235 GLN A C 1
ATOM 1910 O O . GLN A 1 235 ? 45.425 10.316 -37.000 1.00 50.88 235 GLN A O 1
ATOM 1915 N N . ASN A 1 236 ? 43.425 9.607 -36.306 1.00 59.53 236 ASN A N 1
ATOM 1916 C CA . ASN A 1 236 ? 42.818 9.751 -37.632 1.00 59.53 236 ASN A CA 1
ATOM 1917 C C . ASN A 1 236 ? 42.120 11.117 -37.763 1.00 59.53 236 ASN A C 1
ATOM 1919 O O . ASN A 1 236 ? 40.977 11.268 -37.333 1.00 59.53 236 ASN A O 1
ATOM 1923 N N . GLU A 1 237 ? 42.817 12.114 -38.327 1.00 59.84 237 GLU A N 1
ATOM 1924 C CA . GLU A 1 237 ? 42.358 13.515 -38.404 1.00 59.84 237 GLU A CA 1
ATOM 1925 C C . GLU A 1 237 ? 40.991 13.688 -39.092 1.00 59.84 237 GLU A C 1
ATOM 1927 O O . GLU A 1 237 ? 40.254 14.618 -38.748 1.00 59.84 237 GLU A O 1
ATOM 1932 N N . ASP A 1 238 ? 40.626 12.774 -39.995 1.00 63.84 238 ASP A N 1
ATOM 1933 C CA . ASP A 1 238 ? 39.372 12.804 -40.759 1.00 63.84 238 ASP A CA 1
ATOM 1934 C C . ASP A 1 238 ? 38.147 12.317 -39.959 1.00 63.84 238 ASP A C 1
ATOM 1936 O O . ASP A 1 238 ? 37.006 12.657 -40.299 1.00 63.84 238 ASP A O 1
ATOM 1940 N N . GLN A 1 239 ? 38.360 11.540 -38.888 1.00 69.25 239 GLN A N 1
ATOM 1941 C CA . GLN A 1 239 ? 37.287 11.024 -38.032 1.00 69.25 239 GLN A CA 1
ATOM 1942 C C . GLN A 1 239 ? 36.981 11.982 -36.882 1.00 69.25 239 GLN A C 1
ATOM 1944 O O . GLN A 1 239 ? 37.853 12.671 -36.345 1.00 69.25 239 GLN A O 1
ATOM 1949 N N . ASN A 1 240 ? 35.714 12.021 -36.480 1.00 72.50 240 ASN A N 1
ATOM 1950 C CA . ASN A 1 240 ? 35.324 12.727 -35.270 1.00 72.50 240 ASN A CA 1
ATOM 1951 C C . ASN A 1 240 ? 35.542 11.823 -34.051 1.00 72.50 240 ASN A C 1
ATOM 1953 O O . ASN A 1 240 ? 34.870 10.805 -33.893 1.00 72.50 240 ASN A O 1
ATOM 1957 N N . LEU A 1 241 ? 36.491 12.194 -33.195 1.00 69.69 241 LEU A N 1
ATOM 1958 C CA . LEU A 1 241 ? 36.853 11.421 -32.005 1.00 69.69 241 LEU A CA 1
ATOM 1959 C C . LEU A 1 241 ? 35.685 11.319 -31.015 1.00 69.69 241 LEU A C 1
ATOM 1961 O O . LEU A 1 241 ? 35.441 10.248 -30.461 1.00 69.69 241 LEU A O 1
ATOM 1965 N N . ASP A 1 242 ? 34.898 12.389 -30.896 1.00 78.44 242 ASP A N 1
ATOM 1966 C CA . ASP A 1 24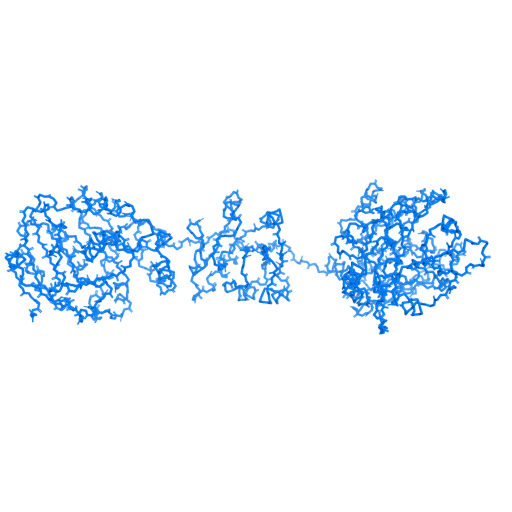2 ? 33.735 12.458 -30.008 1.00 78.44 242 ASP A CA 1
ATOM 1967 C C . ASP A 1 242 ? 32.588 11.547 -30.472 1.00 78.44 242 ASP A C 1
ATOM 1969 O O . ASP A 1 242 ? 31.623 11.332 -29.749 1.00 78.44 242 ASP A O 1
ATOM 1973 N N . TYR A 1 243 ? 32.657 10.985 -31.682 1.00 86.06 243 TYR A N 1
ATOM 1974 C CA . TYR A 1 243 ? 31.597 10.117 -32.185 1.00 86.06 243 TYR A CA 1
ATOM 1975 C C . TYR A 1 243 ? 31.495 8.798 -31.407 1.00 86.06 243 TYR A C 1
ATOM 1977 O O . TYR A 1 243 ? 30.396 8.301 -31.151 1.00 86.06 243 TYR A O 1
ATOM 1985 N N . TYR A 1 244 ? 32.631 8.235 -30.990 1.00 81.00 244 TYR A N 1
ATOM 1986 C CA . TYR A 1 244 ? 32.662 6.953 -30.283 1.00 81.00 244 TYR A CA 1
ATOM 1987 C C . TYR A 1 244 ? 32.113 7.046 -28.853 1.00 81.00 244 TYR A C 1
ATOM 1989 O O . TYR A 1 244 ? 31.621 6.044 -28.338 1.00 81.00 244 TYR A O 1
ATOM 1997 N N . SER A 1 245 ? 32.117 8.236 -28.241 1.00 86.69 245 SER A N 1
ATOM 1998 C CA . SER A 1 245 ? 31.456 8.464 -26.947 1.00 86.69 245 SER A CA 1
ATOM 1999 C C . SER A 1 245 ? 29.935 8.567 -27.063 1.00 86.69 245 SER A C 1
ATOM 2001 O O . SER A 1 245 ? 29.226 8.497 -26.062 1.00 86.69 245 SER A O 1
ATOM 2003 N N . MET A 1 246 ? 29.414 8.692 -28.288 1.00 90.69 246 MET A N 1
ATOM 2004 C CA . MET A 1 246 ? 27.981 8.758 -28.573 1.00 90.69 246 MET A CA 1
ATOM 2005 C C . MET A 1 246 ? 27.438 7.446 -29.154 1.00 90.69 246 MET A C 1
ATOM 2007 O O . MET A 1 246 ? 26.252 7.159 -28.983 1.00 90.69 246 MET A O 1
ATOM 2011 N N . ASN A 1 247 ? 28.259 6.648 -29.841 1.00 90.06 247 ASN A N 1
ATOM 2012 C CA . ASN A 1 247 ? 27.832 5.387 -30.456 1.00 90.06 247 ASN A CA 1
ATOM 2013 C C . ASN A 1 247 ? 28.164 4.150 -29.591 1.00 90.06 247 ASN A C 1
ATOM 2015 O O . ASN A 1 247 ? 28.819 4.250 -28.552 1.00 90.06 247 ASN A O 1
ATOM 2019 N N . LEU A 1 248 ? 27.691 2.974 -30.009 1.00 91.62 248 LEU A N 1
ATOM 2020 C CA . LEU A 1 248 ? 27.926 1.682 -29.363 1.00 91.62 248 LEU A CA 1
ATOM 2021 C C . LEU A 1 248 ? 28.913 0.832 -30.168 1.00 91.62 248 LEU A C 1
ATOM 2023 O O . LEU A 1 248 ? 28.784 0.679 -31.382 1.00 91.62 248 LEU A O 1
ATOM 2027 N N . SER A 1 249 ? 29.875 0.215 -29.480 1.00 90.50 249 SER A N 1
ATOM 2028 C CA . SER A 1 249 ? 30.847 -0.690 -30.100 1.00 90.50 249 SER A CA 1
ATOM 2029 C C . SER A 1 249 ? 30.270 -2.093 -30.274 1.00 90.50 249 SER A C 1
ATOM 2031 O O . SER A 1 249 ? 29.925 -2.746 -29.293 1.00 90.50 249 SER A O 1
ATOM 2033 N N . TYR A 1 250 ? 30.231 -2.603 -31.507 1.00 90.38 250 TYR A N 1
ATOM 2034 C CA . TYR A 1 250 ? 29.834 -3.994 -31.762 1.00 90.38 250 TYR A CA 1
ATOM 2035 C C . TYR A 1 250 ? 30.825 -4.999 -31.142 1.00 90.38 250 TYR A C 1
ATOM 2037 O O . TYR A 1 250 ? 30.422 -6.021 -30.599 1.00 90.38 250 TYR A O 1
ATOM 2045 N N . LYS A 1 251 ? 32.128 -4.673 -31.119 1.00 91.38 251 LYS A N 1
ATOM 2046 C CA . LYS A 1 251 ? 33.181 -5.550 -30.563 1.00 91.38 251 LYS A CA 1
ATOM 2047 C C . LYS A 1 251 ? 32.972 -5.860 -29.084 1.00 91.38 251 LYS A C 1
ATOM 2049 O O . LYS A 1 251 ? 33.277 -6.959 -28.639 1.00 91.38 251 LYS A O 1
ATOM 2054 N N . LEU A 1 252 ? 32.444 -4.886 -28.339 1.00 94.50 252 LEU A N 1
ATOM 2055 C CA . LEU A 1 252 ? 32.092 -5.058 -26.933 1.00 94.50 252 LEU A CA 1
ATOM 2056 C C . LEU A 1 252 ? 31.128 -6.236 -26.759 1.00 94.50 252 LEU A C 1
ATOM 2058 O O . LEU A 1 252 ? 31.369 -7.104 -25.926 1.00 94.50 252 LEU A O 1
ATOM 2062 N N . SER A 1 253 ? 30.084 -6.294 -27.593 1.00 95.00 253 SER A N 1
ATOM 2063 C CA . SER A 1 253 ? 29.120 -7.394 -27.561 1.00 95.00 253 SER A CA 1
ATOM 2064 C C . SER A 1 253 ? 29.743 -8.733 -27.936 1.00 95.00 253 SER A C 1
ATOM 2066 O O . SER A 1 253 ? 29.425 -9.729 -27.302 1.00 95.00 253 SER A O 1
ATOM 2068 N N . THR A 1 254 ? 30.695 -8.759 -28.874 1.00 95.44 254 THR A N 1
ATOM 2069 C CA . THR A 1 254 ? 31.402 -9.986 -29.265 1.00 95.44 254 THR A CA 1
ATOM 2070 C C . THR A 1 254 ? 32.196 -10.584 -28.102 1.00 95.44 254 THR A C 1
ATOM 2072 O O . THR A 1 254 ? 32.114 -11.784 -27.859 1.00 95.44 254 THR A O 1
ATOM 2075 N N . TYR A 1 255 ? 32.938 -9.766 -27.349 1.00 97.81 255 TYR A N 1
ATOM 2076 C CA . TYR A 1 255 ? 33.725 -10.255 -26.209 1.00 97.81 255 TYR A CA 1
ATOM 2077 C C . TYR A 1 255 ? 32.842 -10.724 -25.050 1.00 97.81 255 TYR A C 1
ATOM 2079 O O . TYR A 1 255 ? 33.068 -11.800 -24.499 1.00 97.81 255 TYR A O 1
ATOM 2087 N N . LEU A 1 256 ? 31.808 -9.946 -24.716 1.00 97.69 256 LEU A N 1
ATOM 2088 C CA . LEU A 1 256 ? 30.872 -10.313 -23.656 1.00 97.69 256 LEU A CA 1
ATOM 2089 C C . LEU A 1 256 ? 30.057 -11.556 -24.031 1.00 97.69 256 LEU A C 1
ATOM 2091 O O . LEU A 1 256 ? 29.870 -12.426 -23.188 1.00 97.69 256 LEU A O 1
ATOM 2095 N N . ALA A 1 257 ? 29.629 -11.689 -25.290 1.00 97.00 257 ALA A N 1
ATOM 2096 C CA . ALA A 1 257 ? 28.972 -12.895 -25.793 1.00 97.00 257 ALA A CA 1
ATOM 2097 C C . ALA A 1 257 ? 29.897 -14.116 -25.734 1.00 97.00 257 ALA A C 1
ATOM 2099 O O . ALA A 1 257 ? 29.449 -15.192 -25.353 1.00 97.00 257 ALA A O 1
ATOM 2100 N N . ALA A 1 258 ? 31.198 -13.938 -25.986 1.00 97.38 258 ALA A N 1
ATOM 2101 C CA . ALA A 1 258 ? 32.192 -14.994 -25.812 1.00 97.38 258 ALA A CA 1
ATOM 2102 C C . ALA A 1 258 ? 32.446 -15.387 -24.342 1.00 97.38 258 ALA A C 1
ATOM 2104 O O . ALA A 1 258 ? 33.165 -16.351 -24.095 1.00 97.38 258 ALA A O 1
ATOM 2105 N N . GLY A 1 259 ? 31.888 -14.665 -23.365 1.00 97.06 259 GLY A N 1
ATOM 2106 C CA . GLY A 1 259 ? 32.022 -14.990 -21.945 1.00 97.06 259 GLY A CA 1
ATOM 2107 C C . GLY A 1 259 ? 33.226 -14.351 -21.247 1.00 97.06 259 GLY A C 1
ATOM 2108 O O . GLY A 1 259 ? 33.453 -14.639 -20.075 1.00 97.06 259 GLY A O 1
ATOM 2109 N N . ILE A 1 260 ? 33.991 -13.484 -21.921 1.00 98.19 260 ILE A N 1
ATOM 2110 C CA . ILE A 1 260 ? 35.202 -12.874 -21.350 1.00 98.19 260 ILE A CA 1
ATOM 2111 C C . ILE A 1 260 ? 34.998 -11.405 -20.949 1.00 98.19 260 ILE A C 1
ATOM 2113 O O . ILE A 1 260 ? 34.270 -10.673 -21.628 1.00 98.19 260 ILE A O 1
ATOM 2117 N N . PRO A 1 261 ? 35.657 -10.938 -19.872 1.00 98.12 261 PRO A N 1
ATOM 2118 C CA . PRO A 1 261 ? 35.607 -9.539 -19.477 1.00 98.12 261 PRO A CA 1
ATOM 2119 C C . PRO A 1 261 ? 36.315 -8.635 -20.484 1.00 98.12 261 PRO A C 1
ATOM 2121 O O . PRO A 1 261 ? 37.184 -9.060 -21.253 1.00 98.12 261 PRO A O 1
ATOM 2124 N N . VAL A 1 262 ? 35.955 -7.357 -20.450 1.00 98.06 262 VAL A N 1
ATOM 2125 C CA . VAL A 1 262 ? 36.468 -6.350 -21.384 1.00 98.06 262 VAL A CA 1
ATOM 2126 C C . VAL A 1 262 ? 37.321 -5.289 -20.707 1.00 98.06 262 VAL A C 1
ATOM 2128 O O . VAL A 1 262 ? 37.221 -5.060 -19.506 1.00 98.06 262 VAL A O 1
ATOM 2131 N N . ILE A 1 263 ? 38.146 -4.612 -21.498 1.00 97.62 263 ILE A N 1
ATOM 2132 C CA . ILE A 1 263 ? 38.839 -3.388 -21.102 1.00 97.62 263 ILE A CA 1
ATOM 2133 C C . ILE A 1 263 ? 38.461 -2.309 -22.110 1.00 97.62 263 ILE A C 1
ATOM 2135 O O . ILE A 1 263 ? 38.590 -2.517 -23.322 1.00 97.62 263 ILE A O 1
ATOM 2139 N N . ILE A 1 264 ? 37.934 -1.193 -21.612 1.00 94.75 264 ILE A N 1
ATOM 2140 C CA . ILE A 1 264 ? 37.331 -0.131 -22.426 1.00 94.75 264 ILE A CA 1
ATOM 2141 C C . ILE A 1 264 ? 37.823 1.258 -21.983 1.00 94.75 264 ILE A C 1
ATOM 2143 O O . ILE A 1 264 ? 38.178 1.423 -20.817 1.00 94.75 264 ILE A O 1
ATOM 2147 N N . PRO A 1 265 ? 37.807 2.281 -22.855 1.00 91.69 265 PRO A N 1
ATOM 2148 C CA . PRO A 1 265 ? 38.080 3.655 -22.445 1.00 91.69 265 PRO A CA 1
ATOM 2149 C C . PRO A 1 265 ? 36.926 4.239 -21.625 1.00 91.69 265 PRO A C 1
ATOM 2151 O O . PRO A 1 265 ? 35.757 3.899 -21.844 1.00 91.69 265 PRO A O 1
ATOM 2154 N N . SER A 1 266 ? 37.234 5.178 -20.726 1.00 90.38 266 SER A N 1
ATOM 2155 C CA . SER A 1 266 ? 36.234 5.855 -19.882 1.00 90.38 266 SER A CA 1
ATOM 2156 C C . SER A 1 266 ? 35.222 6.652 -20.708 1.00 90.38 266 SER A C 1
ATOM 2158 O O . SER A 1 266 ? 34.068 6.817 -20.312 1.00 90.38 266 SER A O 1
ATOM 2160 N N . THR A 1 267 ? 35.643 7.080 -21.899 1.00 87.38 267 THR A N 1
ATOM 2161 C CA . THR A 1 267 ? 34.855 7.857 -22.859 1.00 87.38 267 THR A CA 1
ATOM 2162 C C . THR A 1 267 ? 33.787 7.051 -23.597 1.00 87.38 267 THR A C 1
ATOM 2164 O O . THR A 1 267 ? 32.941 7.658 -24.252 1.00 87.38 267 THR A O 1
ATOM 2167 N N . LEU A 1 268 ? 33.792 5.714 -23.528 1.00 88.50 268 LEU A N 1
ATOM 2168 C CA . LEU A 1 268 ? 32.792 4.898 -24.219 1.00 88.50 268 LEU A CA 1
ATOM 2169 C C . LEU A 1 268 ? 31.392 5.141 -23.630 1.00 88.50 268 LEU A C 1
ATOM 2171 O O . LEU A 1 268 ? 31.226 5.193 -22.415 1.00 88.50 268 LEU A O 1
ATOM 2175 N N . SER A 1 269 ? 30.371 5.231 -24.488 1.00 86.44 269 SER A N 1
ATOM 2176 C CA . SER A 1 269 ? 28.996 5.604 -24.101 1.00 86.44 269 SER A CA 1
ATOM 2177 C C . SER A 1 269 ? 28.357 4.732 -23.007 1.00 86.44 269 SER A C 1
ATOM 2179 O O . SER A 1 269 ? 27.421 5.164 -22.339 1.00 86.44 269 SER A O 1
ATOM 2181 N N . ASN A 1 270 ? 28.850 3.509 -22.815 1.00 87.56 270 ASN A N 1
ATOM 2182 C CA . ASN A 1 270 ? 28.370 2.547 -21.828 1.00 87.56 270 ASN A CA 1
ATOM 2183 C C . ASN A 1 270 ? 29.436 2.167 -20.782 1.00 87.56 270 ASN A C 1
ATOM 2185 O O . ASN A 1 270 ? 29.315 1.123 -20.142 1.00 87.56 270 ASN A O 1
ATOM 2189 N N . SER A 1 271 ? 30.455 3.007 -20.570 1.00 90.25 271 SER A N 1
ATOM 2190 C CA . SER A 1 271 ? 31.543 2.732 -19.624 1.00 90.25 271 SER A CA 1
ATOM 2191 C C . SER A 1 271 ? 31.064 2.537 -18.184 1.00 90.25 271 SER A C 1
ATOM 2193 O O . SER A 1 271 ? 31.410 1.534 -17.559 1.00 90.25 271 SER A O 1
ATOM 2195 N N . ALA A 1 272 ? 30.192 3.424 -17.695 1.00 88.31 272 ALA A N 1
ATOM 2196 C CA . ALA A 1 272 ? 29.580 3.310 -16.370 1.00 88.31 272 ALA A CA 1
ATOM 2197 C C . ALA A 1 272 ? 28.854 1.966 -16.194 1.00 88.31 272 ALA A C 1
ATOM 2199 O O . ALA A 1 272 ? 29.089 1.255 -15.221 1.00 88.31 272 ALA A O 1
ATOM 2200 N N . PHE A 1 273 ? 28.068 1.562 -17.196 1.00 88.50 273 PHE A N 1
ATOM 2201 C CA . PHE A 1 273 ? 27.339 0.296 -17.182 1.00 88.50 273 PHE A CA 1
ATOM 2202 C C . PHE A 1 273 ? 28.271 -0.920 -17.074 1.00 88.50 273 PHE A C 1
ATOM 2204 O O . PHE A 1 273 ? 28.011 -1.829 -16.289 1.00 88.50 273 PHE A O 1
ATOM 2211 N N . ILE A 1 274 ? 29.374 -0.942 -17.829 1.00 92.88 274 ILE A N 1
ATOM 2212 C CA . ILE A 1 274 ? 30.343 -2.048 -17.786 1.00 92.88 274 ILE A CA 1
ATOM 2213 C C . ILE A 1 274 ? 30.992 -2.173 -16.402 1.00 92.88 274 ILE A C 1
ATOM 2215 O O . ILE A 1 274 ? 31.137 -3.291 -15.904 1.00 92.88 274 ILE A O 1
ATOM 2219 N N . VAL A 1 275 ? 31.340 -1.051 -15.764 1.00 90.00 275 VAL A N 1
ATOM 2220 C CA . VAL A 1 275 ? 31.965 -1.040 -14.430 1.00 90.00 275 VAL A CA 1
ATOM 2221 C C . VAL A 1 275 ? 30.966 -1.417 -13.338 1.00 90.00 275 VAL A C 1
ATOM 2223 O O . VAL A 1 275 ? 31.256 -2.292 -12.524 1.00 90.00 275 VAL A O 1
ATOM 2226 N N . GLU A 1 276 ? 29.780 -0.807 -13.332 1.00 88.81 276 GLU A N 1
ATOM 2227 C CA . GLU A 1 276 ? 28.733 -1.054 -12.329 1.00 88.81 276 GLU A CA 1
ATOM 2228 C C . GLU A 1 276 ? 28.276 -2.516 -12.319 1.00 88.81 276 GLU A C 1
ATOM 2230 O O . GLU A 1 276 ? 28.069 -3.099 -11.256 1.00 88.81 276 GLU A O 1
ATOM 2235 N N . GLN A 1 277 ? 28.171 -3.133 -13.499 1.00 89.94 277 GLN A N 1
ATOM 2236 C CA . GLN A 1 277 ? 27.806 -4.544 -13.642 1.00 89.94 277 GLN A CA 1
ATOM 2237 C C . GLN A 1 277 ? 29.003 -5.497 -13.453 1.00 89.94 277 GLN A C 1
ATOM 2239 O O . GLN A 1 277 ? 28.831 -6.716 -13.439 1.00 89.94 277 GLN A O 1
ATOM 2244 N N . GLY A 1 278 ? 30.222 -4.971 -13.286 1.00 92.56 278 GLY A N 1
ATOM 2245 C CA . GLY A 1 278 ? 31.446 -5.758 -13.120 1.00 92.56 278 GLY A CA 1
ATOM 2246 C C . GLY A 1 278 ? 31.797 -6.626 -14.331 1.00 92.56 278 GLY A C 1
ATOM 2247 O O . GLY A 1 278 ? 32.265 -7.748 -14.155 1.00 92.56 278 GLY A O 1
ATOM 2248 N N . LEU A 1 279 ? 31.545 -6.127 -15.544 1.00 94.19 279 LEU A N 1
ATOM 2249 C CA . LEU A 1 279 ? 31.769 -6.839 -16.813 1.00 94.19 279 LEU A CA 1
ATOM 2250 C C . LEU A 1 279 ? 33.153 -6.578 -17.413 1.00 94.19 279 LEU A C 1
ATOM 2252 O O . LEU A 1 279 ? 33.528 -7.168 -18.426 1.00 94.19 279 LEU A O 1
ATOM 2256 N N . GLY A 1 280 ? 33.910 -5.667 -16.816 1.00 95.31 280 GLY A N 1
ATOM 2257 C CA . GLY A 1 280 ? 35.202 -5.265 -17.327 1.00 95.31 280 GLY A CA 1
ATOM 2258 C C . GLY A 1 280 ? 35.833 -4.143 -16.525 1.00 95.31 280 GLY A C 1
ATOM 2259 O O . GLY A 1 280 ? 35.343 -3.748 -15.467 1.00 95.31 280 GLY A O 1
ATOM 2260 N N . LEU A 1 281 ? 36.935 -3.638 -17.061 1.00 96.25 281 LEU A N 1
ATOM 2261 C CA . LEU A 1 281 ? 37.747 -2.578 -16.483 1.00 96.25 281 LEU A CA 1
ATOM 2262 C C . LEU A 1 281 ? 37.771 -1.367 -17.416 1.00 96.25 281 LEU A C 1
ATOM 2264 O O . LEU A 1 281 ? 37.577 -1.488 -18.628 1.00 96.25 281 LEU A O 1
ATOM 2268 N N . VAL A 1 282 ? 38.045 -0.201 -16.841 1.00 95.69 282 VAL A N 1
ATOM 2269 C CA . VAL A 1 282 ? 38.245 1.042 -17.587 1.00 95.69 282 VAL A CA 1
ATOM 2270 C C . VAL A 1 282 ? 39.726 1.393 -17.587 1.00 95.69 282 VAL A C 1
ATOM 2272 O O . VAL A 1 282 ? 40.371 1.282 -16.548 1.00 95.69 282 VAL A O 1
ATOM 2275 N N . ALA A 1 283 ? 40.245 1.791 -18.747 1.00 93.81 283 ALA A N 1
ATOM 2276 C CA . ALA A 1 283 ? 41.612 2.269 -18.916 1.00 93.81 283 ALA A CA 1
ATOM 2277 C C . ALA A 1 283 ? 41.672 3.337 -20.012 1.00 93.81 283 ALA A C 1
ATOM 2279 O O . ALA A 1 283 ? 41.117 3.134 -21.091 1.00 93.81 283 ALA A O 1
ATOM 2280 N N . ASP A 1 284 ? 42.385 4.433 -19.768 1.00 90.81 284 ASP A N 1
ATOM 2281 C CA . ASP A 1 284 ? 42.509 5.556 -20.709 1.00 90.81 284 ASP A CA 1
ATOM 2282 C C . ASP A 1 284 ? 43.887 5.624 -21.393 1.00 90.81 284 ASP A C 1
ATOM 2284 O O . ASP A 1 284 ? 44.125 6.483 -22.244 1.00 90.81 284 ASP A O 1
ATOM 2288 N N . SER A 1 285 ? 44.791 4.683 -21.089 1.00 91.19 285 SER A N 1
ATOM 2289 C CA . SER A 1 285 ? 46.036 4.473 -21.839 1.00 91.19 285 SER A CA 1
ATOM 2290 C C . SER A 1 285 ? 46.400 2.989 -21.981 1.00 91.19 285 SER A C 1
ATOM 2292 O O . SER A 1 285 ? 45.989 2.153 -21.178 1.00 91.19 285 SER A O 1
ATOM 2294 N N . LEU A 1 286 ? 47.194 2.639 -23.001 1.00 90.25 286 LEU A N 1
ATOM 2295 C CA . LEU A 1 286 ? 47.631 1.251 -23.229 1.00 90.25 286 LEU A CA 1
ATOM 2296 C C . LEU A 1 286 ? 48.563 0.743 -22.115 1.00 90.25 286 LEU A C 1
ATOM 2298 O O . LEU A 1 286 ? 48.577 -0.449 -21.810 1.00 90.25 286 LEU A O 1
ATOM 2302 N N . GLU A 1 287 ? 49.310 1.640 -21.473 1.00 92.00 287 GLU A N 1
ATOM 2303 C CA . GLU A 1 287 ? 50.120 1.332 -20.295 1.00 92.00 287 GLU A CA 1
ATOM 2304 C C . GLU A 1 287 ? 49.234 0.921 -19.116 1.00 92.00 287 GLU A C 1
ATOM 2306 O O . GLU A 1 287 ? 49.525 -0.068 -18.444 1.00 92.00 287 GLU A O 1
ATOM 2311 N N . GLU A 1 288 ? 48.129 1.637 -18.892 1.00 94.56 288 GLU A N 1
ATOM 2312 C CA . GLU A 1 288 ? 47.145 1.292 -17.865 1.00 94.56 288 GLU A CA 1
ATOM 2313 C C . GLU A 1 288 ? 46.492 -0.064 -18.154 1.00 94.56 288 GLU A C 1
ATOM 2315 O O . GLU A 1 288 ? 46.421 -0.903 -17.255 1.00 94.56 288 GLU A O 1
ATOM 2320 N N . VAL A 1 289 ? 46.119 -0.336 -19.414 1.00 95.12 289 VAL A N 1
ATOM 2321 C CA . VAL A 1 289 ? 45.624 -1.659 -19.844 1.00 95.12 289 VAL A CA 1
ATOM 2322 C C . VAL A 1 289 ? 46.610 -2.763 -19.443 1.00 95.12 289 VAL A C 1
ATOM 2324 O O . VAL A 1 289 ? 46.205 -3.768 -18.855 1.00 95.12 289 VAL A O 1
ATOM 2327 N N . ASN A 1 290 ? 47.906 -2.582 -19.728 1.00 94.56 290 ASN A N 1
ATOM 2328 C CA . ASN A 1 290 ? 48.929 -3.568 -19.377 1.00 94.56 290 ASN A CA 1
ATOM 2329 C C . ASN A 1 290 ? 49.027 -3.776 -17.858 1.00 94.56 290 ASN A C 1
ATOM 2331 O O . ASN A 1 290 ? 49.019 -4.916 -17.395 1.00 94.56 290 ASN A O 1
ATOM 2335 N N . VAL A 1 291 ? 49.096 -2.688 -17.085 1.00 95.56 291 VAL A N 1
ATOM 2336 C CA . VAL A 1 291 ? 49.219 -2.734 -15.617 1.00 95.56 291 VAL A CA 1
ATOM 2337 C C . VAL A 1 291 ? 48.012 -3.420 -14.977 1.00 95.56 291 VAL A C 1
ATOM 2339 O O . VAL A 1 291 ? 48.191 -4.257 -14.091 1.00 95.56 291 VAL A O 1
ATOM 2342 N N . LEU A 1 292 ? 46.797 -3.117 -15.441 1.00 96.06 292 LEU A N 1
ATOM 2343 C CA . LEU A 1 292 ? 45.568 -3.714 -14.921 1.00 96.06 292 LEU A CA 1
ATOM 2344 C C . LEU A 1 292 ? 45.564 -5.234 -15.090 1.00 96.06 292 LEU A C 1
ATOM 2346 O O . LEU A 1 292 ? 45.314 -5.952 -14.125 1.00 96.06 292 LEU A O 1
ATOM 2350 N N . VAL A 1 293 ? 45.889 -5.739 -16.284 1.00 96.25 293 VAL A N 1
ATOM 2351 C CA . VAL A 1 293 ? 45.920 -7.191 -16.542 1.00 96.25 293 VAL A CA 1
ATOM 2352 C C . VAL A 1 293 ? 47.081 -7.870 -15.810 1.00 96.25 293 VAL A C 1
ATOM 2354 O O . VAL A 1 293 ? 46.943 -8.991 -15.313 1.00 96.25 293 VAL A O 1
ATOM 2357 N N . GLU A 1 294 ? 48.228 -7.199 -15.698 1.00 95.12 294 GLU A N 1
ATOM 2358 C CA . GLU A 1 294 ? 49.394 -7.723 -14.987 1.00 95.12 294 GLU A CA 1
ATOM 2359 C C . GLU A 1 294 ? 49.143 -7.871 -13.481 1.00 95.12 294 GLU A C 1
ATOM 2361 O O . GLU A 1 294 ? 49.551 -8.878 -12.894 1.00 95.12 294 GLU A O 1
ATOM 2366 N N . GLN A 1 295 ? 48.441 -6.920 -12.861 1.00 95.00 295 GLN A N 1
ATOM 2367 C CA . GLN A 1 295 ? 48.173 -6.905 -11.419 1.00 95.00 295 GLN A CA 1
ATOM 2368 C C . GLN A 1 295 ? 46.896 -7.650 -11.011 1.00 95.00 295 GLN A C 1
ATOM 2370 O O . GLN A 1 295 ? 46.722 -7.934 -9.825 1.00 95.00 295 GLN A O 1
ATOM 2375 N N . LEU A 1 296 ? 46.016 -7.992 -11.958 1.00 96.00 296 LEU A N 1
ATOM 2376 C CA . LEU A 1 296 ? 44.760 -8.667 -11.641 1.00 96.00 296 LEU A CA 1
ATOM 2377 C C . LEU A 1 296 ? 44.992 -10.061 -11.036 1.00 96.00 296 LEU A C 1
ATOM 2379 O O . LEU A 1 296 ? 45.821 -10.841 -11.523 1.00 96.00 296 LEU A O 1
ATOM 2383 N N . SER A 1 297 ? 44.225 -10.381 -9.991 1.00 96.12 297 SER A N 1
ATOM 2384 C CA . SER A 1 297 ? 44.201 -11.715 -9.390 1.00 96.12 297 SER A CA 1
ATOM 2385 C C . SER A 1 297 ? 43.274 -12.663 -10.153 1.00 96.12 297 SER A C 1
ATOM 2387 O O . SER A 1 297 ? 42.297 -12.239 -10.779 1.00 96.12 297 SER A O 1
ATOM 2389 N N . GLU A 1 298 ? 43.561 -13.960 -10.060 1.00 96.69 298 GLU A N 1
ATOM 2390 C CA . GLU A 1 298 ? 42.734 -15.010 -10.659 1.00 96.69 298 GLU A CA 1
ATOM 2391 C C . GLU A 1 298 ? 41.318 -15.018 -10.072 1.00 96.69 298 GLU A C 1
ATOM 2393 O O . GLU A 1 298 ? 40.344 -15.133 -10.815 1.00 96.69 298 GLU A O 1
ATOM 2398 N N . GLU A 1 299 ? 41.174 -14.810 -8.758 1.00 96.56 299 GLU A N 1
ATOM 2399 C CA . GLU A 1 299 ? 39.859 -14.768 -8.109 1.00 96.56 299 GLU A CA 1
ATOM 2400 C C . GLU A 1 299 ? 38.997 -13.628 -8.656 1.00 96.56 299 GLU A C 1
ATOM 2402 O O . GLU A 1 299 ? 37.807 -13.810 -8.914 1.00 96.56 299 GLU A O 1
ATOM 2407 N N . THR A 1 300 ? 39.611 -12.463 -8.876 1.00 94.62 300 THR A N 1
ATOM 2408 C CA . THR A 1 300 ? 38.927 -11.282 -9.413 1.00 94.62 300 THR A CA 1
ATOM 2409 C C . THR A 1 300 ? 38.488 -11.514 -10.860 1.00 94.62 300 THR A C 1
ATOM 2411 O O . THR A 1 300 ? 37.384 -11.131 -11.245 1.00 94.62 300 THR A O 1
ATOM 2414 N N . TYR A 1 301 ? 39.320 -12.185 -11.661 1.00 97.56 301 TYR A N 1
ATOM 2415 C CA . TYR A 1 301 ? 38.974 -12.558 -13.032 1.00 97.56 301 TYR A CA 1
ATOM 2416 C C . TYR A 1 301 ? 37.806 -13.545 -13.100 1.00 97.56 301 TYR A C 1
ATOM 2418 O O . TYR A 1 301 ? 36.875 -13.344 -13.879 1.00 97.56 301 TYR A O 1
ATOM 2426 N N . ILE A 1 302 ? 37.837 -14.597 -12.278 1.00 95.12 302 ILE A N 1
ATOM 2427 C CA . ILE A 1 302 ? 36.773 -15.609 -12.230 1.00 95.12 302 ILE A CA 1
ATOM 2428 C C . ILE A 1 302 ? 35.442 -14.961 -11.839 1.00 95.12 302 ILE A C 1
ATOM 2430 O O . ILE A 1 302 ? 34.406 -15.278 -12.422 1.00 95.12 302 ILE A O 1
ATOM 2434 N N . GLU A 1 303 ? 35.462 -14.026 -10.890 1.00 94.56 303 GLU A N 1
ATOM 2435 C CA . GLU A 1 303 ? 34.269 -13.280 -10.492 1.00 94.56 303 GLU A CA 1
ATOM 2436 C C . GLU A 1 303 ? 33.714 -12.414 -11.634 1.00 94.56 303 GLU A C 1
ATOM 2438 O O . GLU A 1 303 ? 32.507 -12.429 -11.875 1.00 94.56 303 GLU A O 1
ATOM 2443 N N . MET A 1 304 ? 34.574 -11.729 -12.398 1.00 96.62 304 MET A N 1
ATOM 2444 C CA . MET A 1 304 ? 34.136 -11.025 -13.610 1.00 96.62 304 MET A CA 1
ATOM 2445 C C . MET A 1 304 ? 33.527 -11.989 -14.634 1.00 96.62 304 MET A C 1
ATOM 2447 O O . MET A 1 304 ? 32.444 -11.724 -15.147 1.00 96.62 304 MET A O 1
ATOM 2451 N N . CYS A 1 305 ? 34.161 -13.136 -14.896 1.00 96.38 305 CYS A N 1
ATOM 2452 C CA . CYS A 1 305 ? 33.648 -14.123 -15.852 1.00 96.38 305 CYS A CA 1
ATOM 2453 C C . CYS A 1 305 ? 32.267 -14.658 -15.450 1.00 96.38 305 CYS A C 1
ATOM 2455 O O . CYS A 1 305 ? 31.394 -14.790 -16.304 1.00 96.38 305 CYS A O 1
ATOM 2457 N N . ARG A 1 306 ? 32.022 -14.893 -14.152 1.00 94.00 306 ARG A N 1
ATOM 2458 C CA . ARG A 1 306 ? 30.692 -15.288 -13.649 1.00 94.00 306 ARG A CA 1
ATOM 2459 C C . ARG A 1 306 ? 29.621 -14.246 -13.958 1.00 94.00 306 ARG A C 1
ATOM 2461 O O . ARG A 1 306 ? 28.515 -14.607 -14.349 1.00 94.00 306 ARG A O 1
ATOM 2468 N N . ARG A 1 307 ? 29.940 -12.957 -13.812 1.00 92.88 307 ARG A N 1
ATOM 2469 C CA . ARG A 1 307 ? 29.015 -11.860 -14.152 1.00 92.88 307 ARG A CA 1
ATOM 2470 C C . ARG A 1 307 ? 28.797 -11.764 -15.657 1.00 92.88 307 ARG A C 1
ATOM 2472 O O . ARG A 1 307 ? 27.658 -11.650 -16.108 1.00 92.88 307 ARG A O 1
ATOM 2479 N N . VAL A 1 308 ? 29.874 -11.879 -16.435 1.00 96.12 308 VAL A N 1
ATOM 2480 C CA . VAL A 1 308 ? 29.815 -11.875 -17.900 1.00 96.12 308 VAL A CA 1
ATOM 2481 C C . VAL A 1 308 ? 29.001 -13.055 -18.425 1.00 96.12 308 VAL A C 1
ATOM 2483 O O . VAL A 1 308 ? 28.270 -12.870 -19.386 1.00 96.12 308 VAL A O 1
ATOM 2486 N N . GLN A 1 309 ? 29.024 -14.227 -17.786 1.00 91.56 309 GLN A N 1
ATOM 2487 C CA . GLN A 1 309 ? 28.256 -15.399 -18.224 1.00 91.56 309 GLN A CA 1
ATOM 2488 C C . GLN A 1 309 ? 26.747 -15.121 -18.321 1.00 91.56 309 GLN A C 1
ATOM 2490 O O . GLN A 1 309 ? 26.103 -15.514 -19.294 1.00 91.56 309 GLN A O 1
ATOM 2495 N N . TYR A 1 310 ? 26.182 -14.394 -17.353 1.00 89.19 310 TYR A N 1
ATOM 2496 C CA . TYR A 1 310 ? 24.778 -13.982 -17.412 1.00 89.19 310 TYR A CA 1
ATOM 2497 C C . TYR A 1 310 ? 24.514 -13.036 -18.594 1.00 89.19 310 TYR A C 1
ATOM 2499 O O . TYR A 1 310 ? 23.541 -13.197 -19.331 1.00 89.19 310 TYR A O 1
ATOM 2507 N N . PHE A 1 311 ? 25.414 -12.080 -18.826 1.00 89.75 311 PHE A N 1
ATOM 2508 C CA . PHE A 1 311 ? 25.315 -11.155 -19.953 1.00 89.75 311 PHE A CA 1
ATOM 2509 C C . PHE A 1 311 ? 25.516 -11.834 -21.308 1.00 89.75 311 PHE A C 1
ATOM 2511 O O . PHE A 1 311 ? 24.776 -11.535 -22.238 1.00 89.75 311 PHE A O 1
ATOM 2518 N N . SER A 1 312 ? 26.447 -12.781 -21.413 1.00 94.31 312 SER A N 1
ATOM 2519 C CA . SER A 1 312 ? 26.654 -13.622 -22.593 1.00 94.31 312 SER A CA 1
ATOM 2520 C C . SER A 1 312 ? 25.343 -14.292 -23.004 1.00 94.31 312 SER A C 1
ATOM 2522 O O . SER A 1 312 ? 24.925 -14.187 -24.160 1.00 94.31 312 SER A O 1
ATOM 2524 N N . PHE A 1 313 ? 24.617 -14.865 -22.036 1.00 92.94 313 PHE A N 1
ATOM 2525 C CA . PHE A 1 313 ? 23.293 -15.423 -22.289 1.00 92.94 313 PHE A CA 1
ATOM 2526 C C . PHE A 1 313 ? 22.319 -14.365 -22.833 1.00 92.94 313 PHE A C 1
ATOM 2528 O O . PHE A 1 313 ? 21.731 -14.582 -23.889 1.00 92.94 313 PHE A O 1
ATOM 2535 N N . LEU A 1 314 ? 22.190 -13.196 -22.195 1.00 93.25 314 LEU A N 1
ATOM 2536 C CA . LEU A 1 314 ? 21.294 -12.131 -22.677 1.00 93.25 314 LEU A CA 1
ATOM 2537 C C . LEU A 1 314 ? 21.610 -11.689 -24.117 1.00 93.25 314 LEU A C 1
ATOM 2539 O O . LEU A 1 314 ? 20.696 -11.582 -24.939 1.00 93.25 314 LEU A O 1
ATOM 2543 N N . LEU A 1 315 ? 22.893 -11.477 -24.428 1.00 94.00 315 LEU A N 1
ATOM 2544 C CA . LEU A 1 315 ? 23.354 -11.046 -25.751 1.00 94.00 315 LEU A CA 1
ATOM 2545 C C . LEU A 1 315 ? 23.133 -12.129 -26.816 1.00 94.00 315 LEU A C 1
ATOM 2547 O O . LEU A 1 315 ? 22.687 -11.815 -27.921 1.00 94.00 315 LEU A O 1
ATOM 2551 N N . SER A 1 316 ? 23.385 -13.399 -26.484 1.00 93.44 316 SER A N 1
ATOM 2552 C CA . SER A 1 316 ? 23.148 -14.533 -27.394 1.00 93.44 316 SER A CA 1
ATOM 2553 C C . SER A 1 316 ? 21.659 -14.731 -27.704 1.00 93.44 316 SER A C 1
ATOM 2555 O O . SER A 1 316 ? 21.292 -15.131 -28.810 1.00 93.44 316 SER A O 1
ATOM 2557 N N . GLN A 1 317 ? 20.780 -14.390 -26.757 1.00 93.56 317 GLN A N 1
ATOM 2558 C CA . GLN A 1 317 ? 19.329 -14.479 -26.919 1.00 93.56 317 GLN A CA 1
ATOM 2559 C C . GLN A 1 317 ? 18.699 -13.225 -27.545 1.00 93.56 317 GLN A C 1
ATOM 2561 O O . GLN A 1 317 ? 17.481 -13.204 -27.763 1.00 93.56 317 GLN A O 1
ATOM 2566 N N . GLY A 1 318 ? 19.484 -12.192 -27.863 1.00 93.75 318 GLY A N 1
ATOM 2567 C CA . GLY A 1 318 ? 18.982 -10.974 -28.499 1.00 93.75 318 GLY A CA 1
ATOM 2568 C C . GLY A 1 318 ? 18.134 -10.095 -27.579 1.00 93.75 318 GLY A C 1
ATOM 2569 O O . GLY A 1 318 ? 17.147 -9.511 -28.035 1.00 93.75 318 GLY A O 1
ATOM 2570 N N . PHE A 1 319 ? 18.431 -10.081 -26.278 1.00 95.06 319 PHE A N 1
ATOM 2571 C CA . PHE A 1 319 ? 17.611 -9.422 -25.261 1.00 95.06 319 PHE A CA 1
ATOM 2572 C C . PHE A 1 319 ? 17.418 -7.922 -25.523 1.00 95.06 319 PHE A C 1
ATOM 2574 O O . PHE A 1 319 ? 16.282 -7.442 -25.482 1.00 95.06 319 PHE A O 1
ATOM 2581 N N . PHE A 1 320 ? 18.489 -7.181 -25.826 1.00 93.56 320 PHE A N 1
ATOM 2582 C CA . PHE A 1 320 ? 18.413 -5.721 -25.956 1.00 93.56 320 PHE A CA 1
ATOM 2583 C C . PHE A 1 320 ? 17.593 -5.305 -27.181 1.00 93.56 320 PHE A C 1
ATOM 2585 O O . PHE A 1 320 ? 16.730 -4.431 -27.089 1.00 93.56 320 PHE A O 1
ATOM 2592 N N . ALA A 1 321 ? 17.781 -5.985 -28.308 1.00 95.12 321 ALA A N 1
ATOM 2593 C CA . ALA A 1 321 ? 17.018 -5.809 -29.530 1.00 95.12 321 ALA A CA 1
ATOM 2594 C C . ALA A 1 321 ? 15.561 -6.169 -29.333 1.00 95.12 321 ALA A C 1
ATOM 2596 O O . ALA A 1 321 ? 14.698 -5.383 -29.717 1.00 95.12 321 ALA A O 1
ATOM 2597 N N . LYS A 1 322 ? 15.250 -7.282 -28.659 1.00 95.94 322 LYS A N 1
ATOM 2598 C CA . LYS A 1 322 ? 13.859 -7.584 -28.294 1.00 95.94 322 LYS A CA 1
ATOM 2599 C C . LYS A 1 322 ? 13.248 -6.443 -27.485 1.00 95.94 322 LYS A C 1
ATOM 2601 O O . LYS A 1 322 ? 12.159 -5.981 -27.822 1.00 95.94 322 LYS A O 1
ATOM 2606 N N . GLN A 1 323 ? 13.969 -5.936 -26.489 1.00 93.56 323 GLN A N 1
ATOM 2607 C CA . GLN A 1 323 ? 13.501 -4.850 -25.635 1.00 93.56 323 GLN A CA 1
ATOM 2608 C C . GLN A 1 323 ? 13.219 -3.564 -26.428 1.00 93.56 323 GLN A C 1
ATOM 2610 O O . GLN A 1 323 ? 12.108 -3.032 -26.347 1.00 93.56 323 GLN A O 1
ATOM 2615 N N . PHE A 1 324 ? 14.182 -3.053 -27.205 1.00 94.56 324 PHE A N 1
ATOM 2616 C CA . PHE A 1 324 ? 13.985 -1.787 -27.916 1.00 94.56 324 PHE A CA 1
ATOM 2617 C C . PHE A 1 324 ? 13.006 -1.916 -29.092 1.00 94.56 324 PHE A C 1
ATOM 2619 O O . PHE A 1 324 ? 12.256 -0.973 -29.344 1.00 94.56 324 PHE A O 1
ATOM 2626 N N . LEU A 1 325 ? 12.955 -3.063 -29.785 1.00 94.62 325 LEU A N 1
ATOM 2627 C CA . LEU A 1 325 ? 12.017 -3.298 -30.893 1.00 94.62 325 LEU A CA 1
ATOM 2628 C C . LEU A 1 325 ? 10.572 -3.351 -30.388 1.00 94.62 325 LEU A C 1
ATOM 2630 O O . LEU A 1 325 ? 9.698 -2.691 -30.955 1.00 94.62 325 LEU A O 1
ATOM 2634 N N . LEU A 1 326 ? 10.318 -4.095 -29.306 1.00 91.38 326 LEU A N 1
ATOM 2635 C CA . LEU A 1 326 ? 8.987 -4.184 -28.703 1.00 91.38 326 LEU A CA 1
ATOM 2636 C C . LEU A 1 326 ? 8.550 -2.834 -28.138 1.00 91.38 326 LEU A C 1
ATOM 2638 O O . LEU A 1 326 ? 7.435 -2.397 -28.416 1.00 91.38 326 LEU A O 1
ATOM 2642 N N . LYS A 1 327 ? 9.444 -2.130 -27.432 1.00 89.69 327 LYS A N 1
ATOM 2643 C CA . LYS A 1 327 ? 9.169 -0.781 -26.923 1.00 89.69 327 LYS A CA 1
ATOM 2644 C C . LYS A 1 327 ? 8.821 0.192 -28.053 1.00 89.69 327 LYS A C 1
ATOM 2646 O O . LYS A 1 327 ? 7.840 0.922 -27.944 1.00 89.69 327 LYS A O 1
ATOM 2651 N N . ALA A 1 328 ? 9.567 0.166 -29.159 1.00 88.75 328 ALA A N 1
ATOM 2652 C CA . ALA A 1 328 ? 9.333 1.057 -30.296 1.00 88.75 328 ALA A CA 1
ATOM 2653 C C . ALA A 1 328 ? 7.988 0.820 -30.975 1.00 88.75 328 ALA A C 1
ATOM 2655 O O . ALA A 1 328 ? 7.299 1.775 -31.338 1.00 88.75 328 ALA A O 1
ATOM 2656 N N . VAL A 1 329 ? 7.585 -0.442 -31.106 1.00 86.44 329 VAL A N 1
ATOM 2657 C CA . VAL A 1 329 ? 6.271 -0.785 -31.652 1.00 86.44 329 VAL A CA 1
ATOM 2658 C C . VAL A 1 329 ? 5.154 -0.448 -30.669 1.00 86.44 329 VAL A C 1
ATOM 2660 O O . VAL A 1 329 ? 4.158 0.137 -31.090 1.00 86.44 329 VAL A O 1
ATOM 2663 N N . PHE A 1 330 ? 5.313 -0.753 -29.379 1.00 82.12 330 PHE A N 1
ATOM 2664 C CA . PHE A 1 330 ? 4.318 -0.454 -28.344 1.00 82.12 330 PHE A CA 1
ATOM 2665 C C . PHE A 1 330 ? 4.018 1.046 -28.275 1.00 82.12 330 PHE A C 1
ATOM 2667 O O . PHE A 1 330 ? 2.858 1.453 -28.344 1.00 82.12 330 PHE A O 1
ATOM 2674 N N . GLU A 1 331 ? 5.061 1.880 -28.257 1.00 79.62 331 GLU A N 1
ATOM 2675 C CA . GLU A 1 331 ? 4.916 3.336 -28.225 1.00 79.62 331 GLU A CA 1
ATOM 2676 C C . GLU A 1 331 ? 4.216 3.906 -29.473 1.00 79.62 331 GLU A C 1
ATOM 2678 O O . GLU A 1 331 ? 3.646 4.997 -29.398 1.00 79.62 331 GLU A O 1
ATOM 2683 N N . LEU A 1 332 ? 4.241 3.224 -30.626 1.00 75.00 332 LEU A N 1
ATOM 2684 C CA . LEU A 1 332 ? 3.632 3.698 -31.880 1.00 75.00 332 LEU A CA 1
ATOM 2685 C C . LEU A 1 332 ? 2.273 3.082 -32.226 1.00 75.00 332 LEU A C 1
ATOM 2687 O O . LEU A 1 332 ? 1.469 3.747 -32.885 1.00 75.00 332 LEU A O 1
ATOM 2691 N N . GLY A 1 333 ? 2.059 1.818 -31.865 1.00 54.94 333 GLY A N 1
ATOM 2692 C CA . GLY A 1 333 ? 1.032 0.947 -32.440 1.00 54.94 333 GLY A CA 1
ATOM 2693 C C . GLY A 1 333 ? -0.135 0.613 -31.517 1.00 54.94 333 GLY A C 1
ATOM 2694 O O . GLY A 1 333 ? -1.173 0.179 -32.011 1.00 54.94 333 GLY A O 1
ATOM 2695 N N . ILE A 1 334 ? -0.020 0.861 -30.212 1.00 51.16 334 ILE A N 1
ATOM 2696 C CA . ILE A 1 334 ? -1.174 0.841 -29.313 1.00 51.16 334 ILE A CA 1
ATOM 2697 C C . ILE A 1 334 ? -1.572 2.293 -29.101 1.00 51.16 334 ILE A C 1
ATOM 2699 O O . ILE A 1 334 ? -1.028 3.000 -28.254 1.00 51.16 334 ILE A O 1
ATOM 2703 N N . GLN A 1 335 ? -2.521 2.771 -29.910 1.00 39.22 335 GLN A N 1
ATOM 2704 C CA . GLN A 1 335 ? -3.342 3.883 -29.455 1.00 39.22 335 GLN A CA 1
ATOM 2705 C C . GLN A 1 335 ? -3.938 3.433 -28.120 1.00 39.22 335 GLN A C 1
ATOM 2707 O O . GLN A 1 335 ? -4.854 2.612 -28.106 1.00 39.22 335 GLN A O 1
ATOM 2712 N N . LYS A 1 336 ? -3.411 3.961 -27.008 1.00 40.31 336 LYS A N 1
ATOM 2713 C CA . LYS A 1 336 ? -4.219 4.184 -25.815 1.00 40.31 336 LYS A CA 1
ATOM 2714 C C . LYS A 1 336 ? -5.415 4.983 -26.323 1.00 40.31 336 LYS A C 1
ATOM 2716 O O . LYS A 1 336 ? -5.288 6.176 -26.606 1.00 40.31 336 LYS A O 1
ATOM 2721 N N . GLY A 1 337 ? -6.523 4.299 -26.609 1.00 34.53 337 GLY A N 1
ATOM 2722 C CA . GLY A 1 337 ? -7.798 4.974 -26.779 1.00 34.53 337 GLY A CA 1
ATOM 2723 C C . GLY A 1 337 ? -7.961 5.797 -25.518 1.00 34.53 337 GLY A C 1
ATOM 2724 O O . GLY A 1 337 ? -7.935 5.195 -24.458 1.00 34.53 337 GLY A O 1
ATOM 2725 N N . SER A 1 338 ? -7.951 7.127 -25.656 1.00 34.75 338 SER A N 1
ATOM 2726 C CA . SER A 1 338 ? -8.071 8.102 -24.565 1.00 34.75 338 SER A CA 1
ATOM 2727 C C . SER A 1 338 ? -7.354 7.690 -23.270 1.00 34.75 338 SER A C 1
ATOM 2729 O O . SER A 1 338 ? -7.921 6.956 -22.469 1.00 34.75 338 SER A O 1
ATOM 2731 N N . GLU A 1 339 ? -6.148 8.208 -23.004 1.00 42.41 339 GLU A N 1
ATOM 2732 C CA . GLU A 1 339 ? -5.714 8.321 -21.605 1.00 42.41 339 GLU A CA 1
ATOM 2733 C C . GLU A 1 339 ? -6.729 9.202 -20.860 1.00 42.41 339 GLU A C 1
ATOM 2735 O O . GLU A 1 339 ? -6.593 10.419 -20.781 1.00 42.41 339 GLU A O 1
ATOM 2740 N N . GLU A 1 340 ? -7.755 8.572 -20.302 1.00 49.03 340 GLU A N 1
ATOM 2741 C CA . GLU A 1 340 ? -7.904 8.672 -18.865 1.00 49.03 340 GLU A CA 1
ATOM 2742 C C . GLU A 1 340 ? -6.602 8.115 -18.288 1.00 49.03 340 GLU A C 1
ATOM 2744 O O . GLU A 1 340 ? -6.215 6.969 -18.528 1.00 49.03 340 GLU A O 1
ATOM 2749 N N . GLN A 1 341 ? -5.828 9.003 -17.679 1.00 65.56 341 GLN A N 1
ATOM 2750 C CA . GLN A 1 341 ? -4.596 8.671 -16.988 1.00 65.56 341 GLN A CA 1
ATOM 2751 C C . GLN A 1 341 ? -4.916 7.537 -16.002 1.00 65.56 341 GLN A C 1
ATOM 2753 O O . GLN A 1 341 ? -5.711 7.740 -15.086 1.00 65.56 341 GLN A O 1
ATOM 2758 N N . ARG A 1 342 ? -4.368 6.333 -16.238 1.00 82.06 342 ARG A N 1
ATOM 2759 C CA . ARG A 1 342 ? -4.580 5.192 -15.339 1.00 82.06 342 ARG A CA 1
ATOM 2760 C C . ARG A 1 342 ? -4.145 5.599 -13.944 1.00 82.06 342 ARG A C 1
ATOM 2762 O O . ARG A 1 342 ? -3.053 6.148 -13.781 1.00 82.06 342 ARG A O 1
ATOM 2769 N N . LEU A 1 343 ? -5.004 5.332 -12.969 1.00 92.94 343 LEU A N 1
ATOM 2770 C CA . LEU A 1 343 ? -4.746 5.669 -11.580 1.00 92.94 343 LEU A CA 1
ATOM 2771 C C . LEU A 1 343 ? -3.471 4.953 -11.112 1.00 92.94 343 LEU A C 1
ATOM 2773 O O . LEU A 1 343 ? -3.380 3.728 -11.224 1.00 92.94 343 LEU A O 1
ATOM 2777 N N . GLN A 1 344 ? -2.494 5.713 -10.622 1.00 95.94 344 GLN A N 1
ATOM 2778 C CA . GLN A 1 344 ? -1.216 5.184 -10.151 1.00 95.94 344 GLN A CA 1
ATOM 2779 C C . GLN A 1 344 ? -1.328 4.800 -8.672 1.00 95.94 344 GLN A C 1
ATOM 2781 O O . GLN A 1 344 ? -1.416 5.664 -7.795 1.00 95.94 344 GLN A O 1
ATOM 2786 N N . LEU A 1 345 ? -1.327 3.499 -8.396 1.00 98.00 345 LEU A N 1
ATOM 2787 C CA . LEU A 1 345 ? -1.406 2.921 -7.058 1.00 98.00 345 LEU A CA 1
ATOM 2788 C C . LEU A 1 345 ? -0.000 2.604 -6.553 1.00 98.00 345 LEU A C 1
ATOM 2790 O O . LEU A 1 345 ? 0.753 1.912 -7.232 1.00 98.00 345 LEU A O 1
ATOM 2794 N N . LEU A 1 346 ? 0.361 3.074 -5.361 1.00 97.75 346 LEU A N 1
ATOM 2795 C CA . LEU A 1 346 ? 1.672 2.820 -4.758 1.00 97.75 346 LEU A CA 1
ATOM 2796 C C . LEU A 1 346 ? 1.551 1.986 -3.485 1.00 97.75 346 LEU A C 1
ATOM 2798 O O . LEU A 1 346 ? 0.750 2.300 -2.613 1.00 97.75 346 LEU A O 1
ATOM 2802 N N . THR A 1 347 ? 2.416 0.988 -3.325 1.00 96.44 347 THR A N 1
ATOM 2803 C CA . THR A 1 347 ? 2.698 0.370 -2.024 1.00 96.44 347 THR A CA 1
ATOM 2804 C C . THR A 1 347 ? 4.206 0.223 -1.818 1.00 96.44 347 THR A C 1
ATOM 2806 O O . THR A 1 347 ? 4.954 -0.052 -2.760 1.00 96.44 347 THR A O 1
ATOM 2809 N N . VAL A 1 348 ? 4.666 0.442 -0.585 1.00 95.06 348 VAL A N 1
ATOM 2810 C CA . VAL A 1 348 ? 6.083 0.324 -0.205 1.00 95.06 348 VAL A CA 1
ATOM 2811 C C . VAL A 1 348 ? 6.197 -0.738 0.878 1.00 95.06 348 VAL A C 1
ATOM 2813 O O . VAL A 1 348 ? 5.454 -0.702 1.858 1.00 95.06 348 VAL A O 1
ATOM 2816 N N . THR A 1 349 ? 7.110 -1.691 0.703 1.00 92.31 349 THR A N 1
ATOM 2817 C CA . THR A 1 349 ? 7.161 -2.893 1.535 1.00 92.31 349 THR A CA 1
ATOM 2818 C C . THR A 1 349 ? 8.577 -3.353 1.867 1.00 92.31 349 THR A C 1
ATOM 2820 O O . THR A 1 349 ? 9.520 -3.157 1.104 1.00 92.31 349 THR A O 1
ATOM 2823 N N . ASN A 1 350 ? 8.708 -3.999 3.027 1.00 87.88 350 ASN A N 1
ATOM 2824 C CA . ASN A 1 350 ? 9.886 -4.775 3.425 1.00 87.88 350 ASN A CA 1
ATOM 2825 C C . ASN A 1 350 ? 9.598 -6.290 3.446 1.00 87.88 350 ASN A C 1
ATOM 2827 O O . ASN A 1 350 ? 10.432 -7.072 3.903 1.00 87.88 350 ASN A O 1
ATOM 2831 N N . SER A 1 351 ? 8.416 -6.703 2.986 1.00 85.56 351 SER A N 1
ATOM 2832 C CA . SER A 1 351 ? 7.945 -8.084 2.955 1.00 85.56 351 SER A CA 1
ATOM 2833 C C . SER A 1 351 ? 7.562 -8.477 1.529 1.00 85.56 351 SER A C 1
ATOM 2835 O O . SER A 1 351 ? 7.226 -7.641 0.701 1.00 85.56 351 SER A O 1
ATOM 2837 N N . GLN A 1 352 ? 7.597 -9.773 1.233 1.00 87.62 352 GLN A N 1
ATOM 2838 C CA . GLN A 1 352 ? 6.969 -10.297 0.015 1.00 87.62 352 GLN A CA 1
ATOM 2839 C C . GLN A 1 352 ? 5.460 -10.519 0.185 1.00 87.62 352 GLN A C 1
ATOM 2841 O O . GLN A 1 352 ? 4.757 -10.765 -0.790 1.00 87.62 352 GLN A O 1
ATOM 2846 N N . ASP A 1 353 ? 4.977 -10.475 1.427 1.00 90.12 353 ASP A N 1
ATOM 2847 C CA . ASP A 1 353 ? 3.572 -10.638 1.751 1.00 90.12 353 ASP A CA 1
ATOM 2848 C C . ASP A 1 353 ? 2.908 -9.257 1.756 1.00 90.12 353 ASP A C 1
ATOM 2850 O O . ASP A 1 353 ? 3.201 -8.412 2.606 1.00 90.12 353 ASP A O 1
ATOM 2854 N N . LEU A 1 354 ? 2.011 -9.045 0.797 1.00 94.25 354 LEU A N 1
ATOM 2855 C CA . LEU A 1 354 ? 1.101 -7.908 0.737 1.00 94.25 354 LEU A CA 1
ATOM 2856 C C . LEU A 1 354 ? -0.325 -8.452 0.810 1.00 94.25 354 LEU A C 1
ATOM 2858 O O . LEU A 1 354 ? -0.671 -9.404 0.111 1.00 94.25 354 LEU A O 1
ATOM 2862 N N . GLU A 1 355 ? -1.149 -7.885 1.679 1.00 95.94 355 GLU A N 1
ATOM 2863 C CA . GLU A 1 355 ? -2.512 -8.370 1.892 1.00 95.94 355 GLU A CA 1
ATOM 2864 C C . GLU A 1 355 ? -3.376 -8.118 0.645 1.00 95.94 355 GLU A C 1
ATOM 2866 O O . GLU A 1 355 ? -3.492 -6.987 0.177 1.00 95.94 355 GLU A O 1
ATOM 2871 N N . GLN A 1 356 ? -3.976 -9.186 0.109 1.00 96.75 356 GLN A N 1
ATOM 2872 C CA . GLN A 1 356 ? -4.858 -9.182 -1.070 1.00 96.75 356 GLN A CA 1
ATOM 2873 C C . GLN A 1 356 ? -4.265 -8.600 -2.370 1.00 96.75 356 GLN A C 1
ATOM 2875 O O . GLN A 1 356 ? -5.027 -8.291 -3.289 1.00 96.75 356 GLN A O 1
ATOM 2880 N N . ILE A 1 357 ? -2.938 -8.465 -2.503 1.00 96.56 357 ILE A N 1
ATOM 2881 C CA . ILE A 1 357 ? -2.342 -7.832 -3.694 1.00 96.56 357 ILE A CA 1
ATOM 2882 C C . ILE A 1 357 ? -2.686 -8.576 -4.987 1.00 96.56 357 ILE A C 1
ATOM 2884 O O . ILE A 1 357 ? -3.034 -7.936 -5.976 1.00 96.56 357 ILE A O 1
ATOM 2888 N N . GLU A 1 358 ? -2.652 -9.911 -4.980 1.00 95.50 358 GLU A N 1
ATOM 2889 C CA . GLU A 1 358 ? -2.950 -10.721 -6.161 1.00 95.50 358 GLU A CA 1
ATOM 2890 C C . GLU A 1 358 ? -4.390 -10.467 -6.636 1.00 95.50 358 GLU A C 1
ATOM 2892 O O . GLU A 1 358 ? -4.627 -10.239 -7.821 1.00 95.50 358 GLU A O 1
ATOM 2897 N N . TYR A 1 359 ? -5.344 -10.414 -5.698 1.00 97.00 359 TYR A N 1
ATOM 2898 C CA . TYR A 1 359 ? -6.749 -10.130 -5.990 1.00 97.00 359 TYR A CA 1
ATOM 2899 C C . TYR A 1 359 ? -6.950 -8.705 -6.516 1.00 97.00 359 TYR A C 1
ATOM 2901 O O . TYR A 1 359 ? -7.631 -8.509 -7.520 1.00 97.00 359 TYR A O 1
ATOM 2909 N N . LEU A 1 360 ? -6.341 -7.705 -5.869 1.00 97.81 360 LEU A N 1
ATOM 2910 C CA . LEU A 1 360 ? -6.466 -6.299 -6.266 1.00 97.81 360 LEU A CA 1
ATOM 2911 C C . LEU A 1 360 ? -5.911 -6.059 -7.673 1.00 97.81 360 LEU A C 1
ATOM 2913 O O . LEU A 1 360 ? -6.572 -5.410 -8.480 1.00 97.81 360 LEU A O 1
ATOM 2917 N N . VAL A 1 361 ? -4.740 -6.621 -7.987 1.00 96.50 361 VAL A N 1
ATOM 2918 C CA . VAL A 1 361 ? -4.120 -6.527 -9.318 1.00 96.50 361 VAL A CA 1
ATOM 2919 C C . VAL A 1 361 ? -5.011 -7.147 -10.394 1.00 96.50 361 VAL A C 1
ATOM 2921 O O . VAL A 1 361 ? -5.143 -6.578 -11.478 1.00 96.50 361 VAL A O 1
ATOM 2924 N N . GLU A 1 362 ? -5.638 -8.290 -10.104 1.00 94.88 362 GLU A N 1
ATOM 2925 C CA . GLU A 1 362 ? -6.536 -8.973 -11.042 1.00 94.88 362 GLU A CA 1
ATOM 2926 C C . GLU A 1 362 ? -7.875 -8.259 -11.230 1.00 94.88 362 GLU A C 1
ATOM 2928 O O . GLU A 1 362 ? -8.406 -8.245 -12.341 1.00 94.88 362 GLU A O 1
ATOM 2933 N N . GLN A 1 363 ? -8.422 -7.665 -10.169 1.00 96.81 363 GLN A N 1
ATOM 2934 C CA . GLN A 1 363 ? -9.687 -6.936 -10.238 1.00 96.81 363 GLN A CA 1
ATOM 2935 C C . GLN A 1 363 ? -9.538 -5.510 -10.778 1.00 96.81 363 GLN A C 1
ATOM 2937 O O . GLN A 1 363 ? -10.535 -4.948 -11.218 1.00 96.81 363 GLN A O 1
ATOM 2942 N N . LEU A 1 364 ? -8.341 -4.918 -10.781 1.00 95.81 364 LEU A N 1
ATOM 2943 C CA . LEU A 1 364 ? -8.104 -3.540 -11.239 1.00 95.81 364 LEU A CA 1
ATOM 2944 C C . LEU A 1 364 ? -7.104 -3.474 -12.415 1.00 95.81 364 LEU A C 1
ATOM 2946 O O . LEU A 1 364 ? -6.080 -2.792 -12.305 1.00 95.81 364 LEU A O 1
ATOM 2950 N N . PRO A 1 365 ? -7.363 -4.146 -13.558 1.00 93.06 365 PRO A N 1
ATOM 2951 C CA . PRO A 1 365 ? -6.494 -4.073 -14.740 1.00 93.06 365 PRO A CA 1
ATOM 2952 C C . PRO A 1 365 ? -6.383 -2.658 -15.343 1.00 93.06 365 PRO A C 1
ATOM 2954 O O . PRO A 1 365 ? -5.485 -2.385 -16.143 1.00 93.06 365 PRO A O 1
ATOM 2957 N N . GLU A 1 366 ? -7.300 -1.758 -14.989 1.00 88.75 366 GLU A N 1
ATOM 2958 C CA . GLU A 1 366 ? -7.330 -0.346 -15.371 1.00 88.75 366 GLU A CA 1
ATOM 2959 C C . GLU A 1 366 ? -6.425 0.567 -14.522 1.00 88.75 366 GLU A C 1
ATOM 2961 O O . GLU A 1 366 ? -6.205 1.717 -14.905 1.00 88.75 366 GLU A O 1
ATOM 2966 N N . CYS A 1 367 ? -5.892 0.087 -13.395 1.00 94.06 367 CYS A N 1
ATOM 2967 C CA . CYS A 1 367 ? -4.987 0.835 -12.515 1.00 94.06 367 CYS A CA 1
ATOM 2968 C C . CYS A 1 367 ? -3.560 0.297 -12.614 1.00 94.06 367 CYS A C 1
ATOM 2970 O O . CYS A 1 367 ? -3.379 -0.907 -12.748 1.00 94.06 367 CYS A O 1
ATOM 2972 N N . ASP A 1 368 ? -2.556 1.164 -12.479 1.00 95.56 368 ASP A N 1
ATOM 2973 C CA . ASP A 1 368 ? -1.146 0.763 -12.507 1.00 95.56 368 ASP A CA 1
ATOM 2974 C C . ASP A 1 368 ? -0.610 0.623 -11.070 1.00 95.56 368 ASP A C 1
ATOM 2976 O O . ASP A 1 368 ? -0.628 1.582 -10.299 1.00 95.56 368 ASP A O 1
ATOM 2980 N N . PHE A 1 369 ? -0.110 -0.558 -10.703 1.00 97.81 369 PHE A N 1
ATOM 2981 C CA . PHE A 1 369 ? 0.424 -0.874 -9.376 1.00 97.81 369 PHE A CA 1
ATOM 2982 C C . PHE A 1 369 ? 1.946 -0.736 -9.350 1.00 97.81 369 PHE A C 1
ATOM 2984 O O . PHE A 1 369 ? 2.668 -1.568 -9.892 1.00 97.81 369 PHE A O 1
ATOM 2991 N N . SER A 1 370 ? 2.449 0.290 -8.673 1.00 97.31 370 SER A N 1
ATOM 2992 C CA . SER A 1 370 ? 3.863 0.453 -8.342 1.00 97.31 370 SER A CA 1
ATOM 2993 C C . SER A 1 370 ? 4.156 -0.155 -6.969 1.00 97.31 370 SER A C 1
ATOM 2995 O O . SER A 1 370 ? 3.698 0.351 -5.946 1.00 97.31 370 SER A O 1
ATOM 2997 N N . ILE A 1 371 ? 4.935 -1.235 -6.939 1.00 96.94 371 ILE A N 1
ATOM 2998 C CA . ILE A 1 371 ? 5.357 -1.917 -5.709 1.00 96.94 371 ILE A CA 1
ATOM 2999 C C . ILE A 1 371 ? 6.846 -1.650 -5.513 1.00 96.94 371 ILE A C 1
ATOM 3001 O O . ILE A 1 371 ? 7.658 -2.055 -6.343 1.00 96.94 371 ILE A O 1
ATOM 3005 N N . ALA A 1 372 ? 7.220 -0.969 -4.432 1.00 95.06 372 ALA A N 1
ATOM 3006 C CA . ALA A 1 372 ? 8.614 -0.641 -4.133 1.00 95.06 372 ALA A CA 1
ATOM 3007 C C . ALA A 1 372 ? 9.101 -1.339 -2.860 1.00 95.06 372 ALA A C 1
ATOM 3009 O O . ALA A 1 372 ? 8.364 -1.449 -1.881 1.00 95.06 372 ALA A O 1
ATOM 3010 N N . ALA A 1 373 ? 10.356 -1.787 -2.864 1.00 91.94 373 ALA A N 1
ATOM 3011 C CA . ALA A 1 373 ? 10.987 -2.400 -1.700 1.00 91.94 373 ALA A CA 1
ATOM 3012 C C . ALA A 1 373 ? 12.453 -1.981 -1.567 1.00 91.94 373 ALA A C 1
ATOM 3014 O O . ALA A 1 373 ? 13.156 -1.822 -2.566 1.00 91.94 373 ALA A O 1
ATOM 3015 N N . ARG A 1 374 ? 12.932 -1.861 -0.322 1.00 85.69 374 ARG A N 1
ATOM 3016 C CA . ARG A 1 374 ? 14.355 -1.626 0.000 1.00 85.69 374 ARG A CA 1
ATOM 3017 C C . ARG A 1 374 ? 15.240 -2.828 -0.304 1.00 85.69 374 ARG A C 1
ATOM 3019 O O . ARG A 1 374 ? 16.443 -2.694 -0.504 1.00 85.69 374 ARG A O 1
ATOM 3026 N N . THR A 1 375 ? 14.648 -4.011 -0.286 1.00 85.19 375 THR A N 1
ATOM 3027 C CA . THR A 1 375 ? 15.318 -5.294 -0.454 1.00 85.19 375 THR A CA 1
ATOM 3028 C C . THR A 1 375 ? 15.081 -5.851 -1.853 1.00 85.19 375 THR A C 1
ATOM 3030 O O . THR A 1 375 ? 14.261 -5.351 -2.628 1.00 85.19 375 THR A O 1
ATOM 3033 N N . VAL A 1 376 ? 15.813 -6.915 -2.190 1.00 87.06 376 VAL A N 1
ATOM 3034 C CA . VAL A 1 376 ? 15.421 -7.779 -3.307 1.00 87.06 376 VAL A CA 1
ATOM 3035 C C . VAL A 1 376 ? 14.041 -8.380 -3.030 1.00 87.06 376 VAL A C 1
ATOM 3037 O O . VAL A 1 376 ? 13.702 -8.678 -1.883 1.00 87.06 376 VAL A O 1
ATOM 3040 N N . MET A 1 377 ? 13.244 -8.549 -4.081 1.00 90.31 377 MET A N 1
ATOM 3041 C CA . MET A 1 377 ? 11.892 -9.094 -3.977 1.00 90.31 377 MET A CA 1
ATOM 3042 C C . MET A 1 377 ? 11.901 -10.621 -4.061 1.00 90.31 377 MET A C 1
ATOM 3044 O O . MET A 1 377 ? 12.654 -11.203 -4.841 1.00 90.31 377 MET A O 1
ATOM 3048 N N . GLY A 1 378 ? 11.063 -11.262 -3.244 1.00 85.88 378 GLY A N 1
ATOM 3049 C CA . GLY A 1 378 ? 10.838 -12.705 -3.298 1.00 85.88 378 GLY A CA 1
ATOM 3050 C C . GLY A 1 378 ? 9.857 -13.115 -4.408 1.00 85.88 378 GLY A C 1
ATOM 3051 O O . GLY A 1 378 ? 9.181 -12.245 -4.967 1.00 85.88 378 GLY A O 1
ATOM 3052 N N . PRO A 1 379 ? 9.727 -14.429 -4.683 1.00 88.56 379 PRO A N 1
ATOM 3053 C CA . PRO A 1 379 ? 8.910 -14.969 -5.773 1.00 88.56 379 PRO A CA 1
ATOM 3054 C C . PRO A 1 379 ? 7.480 -14.429 -5.814 1.00 88.56 379 PRO A C 1
ATOM 3056 O O . PRO A 1 379 ? 7.020 -14.003 -6.863 1.00 88.56 379 PRO A O 1
ATOM 3059 N N . ARG A 1 380 ? 6.811 -14.317 -4.655 1.00 90.19 380 ARG A N 1
ATOM 3060 C CA . ARG A 1 380 ? 5.424 -13.820 -4.583 1.00 90.19 380 ARG A CA 1
ATOM 3061 C C . ARG A 1 380 ? 5.234 -12.440 -5.212 1.00 90.19 380 ARG A C 1
ATOM 3063 O O . ARG A 1 380 ? 4.189 -12.185 -5.795 1.00 90.19 380 ARG A O 1
ATOM 3070 N N . LEU A 1 381 ? 6.228 -11.559 -5.089 1.00 90.31 381 LEU A N 1
ATOM 3071 C CA . LEU A 1 381 ? 6.182 -10.243 -5.719 1.00 90.31 381 LEU A CA 1
ATOM 3072 C C . LEU A 1 381 ? 6.694 -10.294 -7.154 1.00 90.31 381 LEU A C 1
ATOM 3074 O O . LEU A 1 381 ? 6.080 -9.680 -8.016 1.00 90.31 381 LEU A O 1
ATOM 3078 N N . THR A 1 382 ? 7.784 -11.017 -7.434 1.00 90.00 382 THR A N 1
ATOM 3079 C CA . THR A 1 382 ? 8.336 -11.082 -8.799 1.00 90.00 382 THR A CA 1
ATOM 3080 C C . THR A 1 382 ? 7.382 -11.740 -9.790 1.00 90.00 382 THR A C 1
ATOM 3082 O O . THR A 1 382 ? 7.337 -11.314 -10.939 1.00 90.00 382 THR A O 1
ATOM 3085 N N . ASP A 1 383 ? 6.576 -12.704 -9.344 1.00 90.50 383 ASP A N 1
ATOM 3086 C CA . ASP A 1 383 ? 5.567 -13.385 -10.163 1.00 90.50 383 ASP A CA 1
ATOM 3087 C C . ASP A 1 383 ? 4.428 -12.427 -10.571 1.00 90.50 383 ASP A C 1
ATOM 3089 O O . ASP A 1 383 ? 3.826 -12.587 -11.632 1.00 90.50 383 ASP A O 1
ATOM 3093 N N . LEU A 1 384 ? 4.168 -11.361 -9.797 1.00 90.19 384 LEU A N 1
ATOM 3094 C CA . LEU A 1 384 ? 3.192 -10.329 -10.177 1.00 90.19 384 LEU A CA 1
ATOM 3095 C C . LEU A 1 384 ? 3.627 -9.524 -11.410 1.00 90.19 384 LEU A C 1
ATOM 3097 O O . LEU A 1 384 ? 2.767 -8.954 -12.079 1.00 90.19 384 LEU A O 1
ATOM 3101 N N . ALA A 1 385 ? 4.924 -9.496 -11.747 1.00 84.94 385 ALA A N 1
ATOM 3102 C CA . ALA A 1 385 ? 5.427 -8.803 -12.938 1.00 84.94 385 ALA A CA 1
ATOM 3103 C C . ALA A 1 385 ? 4.919 -9.410 -14.260 1.00 84.94 385 ALA A C 1
ATOM 3105 O O . ALA A 1 385 ? 5.082 -8.797 -15.313 1.00 84.94 385 ALA A O 1
ATOM 3106 N N . GLU A 1 386 ? 4.296 -10.595 -14.226 1.00 84.44 386 GLU A N 1
ATOM 3107 C CA . GLU A 1 386 ? 3.599 -11.169 -15.383 1.00 84.44 386 GLU A CA 1
ATOM 3108 C C . GLU A 1 386 ? 2.356 -10.358 -15.794 1.00 84.44 386 GLU A C 1
ATOM 3110 O O . GLU A 1 386 ? 1.889 -10.473 -16.930 1.00 84.44 386 GLU A O 1
ATOM 3115 N N . LYS A 1 387 ? 1.796 -9.543 -14.890 1.00 83.62 387 LYS A N 1
ATOM 3116 C CA . LYS A 1 387 ? 0.602 -8.727 -15.143 1.00 83.62 387 LYS A CA 1
ATOM 3117 C C . LYS A 1 387 ? 1.010 -7.368 -15.727 1.00 83.62 387 LYS A C 1
ATOM 3119 O O . LYS A 1 387 ? 1.835 -6.661 -15.158 1.00 83.62 387 LYS A O 1
ATOM 3124 N N . GLU A 1 388 ? 0.391 -6.964 -16.842 1.00 87.69 388 GLU A N 1
ATOM 3125 C CA . GLU A 1 388 ? 0.738 -5.720 -17.565 1.00 87.69 388 GLU A CA 1
ATOM 3126 C C . GLU A 1 388 ? 0.571 -4.436 -16.735 1.00 87.69 388 GLU A C 1
ATOM 3128 O O . GLU A 1 388 ? 1.138 -3.400 -17.080 1.00 87.69 388 GLU A O 1
ATOM 3133 N N . ASN A 1 389 ? -0.229 -4.495 -15.670 1.00 93.31 389 ASN A N 1
ATOM 3134 C CA . ASN A 1 389 ? -0.544 -3.384 -14.786 1.00 93.31 389 ASN A CA 1
ATOM 3135 C C . ASN A 1 389 ? 0.300 -3.361 -13.496 1.00 93.31 389 ASN A C 1
ATOM 3137 O O . ASN A 1 389 ? -0.035 -2.619 -12.577 1.00 93.31 389 ASN A O 1
ATOM 3141 N N . VAL A 1 390 ? 1.382 -4.146 -13.403 1.00 95.44 390 VAL A N 1
ATOM 3142 C CA . VAL A 1 390 ? 2.278 -4.190 -12.233 1.00 95.44 390 VAL A CA 1
ATOM 3143 C C . VAL A 1 390 ? 3.693 -3.738 -12.593 1.00 95.44 390 VAL A C 1
ATOM 3145 O O . VAL A 1 390 ? 4.298 -4.200 -13.558 1.00 95.44 390 VAL A O 1
ATOM 3148 N N . TYR A 1 391 ? 4.257 -2.871 -11.754 1.00 95.38 391 TYR A N 1
ATOM 3149 C CA . TYR A 1 391 ? 5.604 -2.324 -11.865 1.00 95.38 391 TYR A CA 1
ATOM 3150 C C . TYR A 1 391 ? 6.354 -2.534 -10.550 1.00 95.38 391 TYR A C 1
ATOM 3152 O O . TYR A 1 391 ? 5.999 -1.971 -9.514 1.00 95.38 391 TYR A O 1
ATOM 3160 N N . LEU A 1 392 ? 7.407 -3.347 -10.595 1.00 93.75 392 LEU A N 1
ATOM 3161 C CA . LEU A 1 392 ? 8.211 -3.688 -9.425 1.00 93.75 392 LEU A CA 1
ATOM 3162 C C . LEU A 1 392 ? 9.484 -2.844 -9.363 1.00 93.75 392 LEU A C 1
ATOM 3164 O O . LEU A 1 392 ? 10.211 -2.726 -10.350 1.00 93.75 392 LEU A O 1
ATOM 3168 N N . TYR A 1 393 ? 9.788 -2.326 -8.176 1.00 93.62 393 TYR A N 1
ATOM 3169 C CA . TYR A 1 393 ? 10.977 -1.526 -7.894 1.00 93.62 393 TYR A CA 1
ATOM 3170 C C . TYR A 1 393 ? 11.773 -2.151 -6.729 1.00 93.62 393 TYR A C 1
ATOM 3172 O O . TYR A 1 393 ? 11.705 -1.662 -5.593 1.00 93.62 393 TYR A O 1
ATOM 3180 N N . PRO A 1 394 ? 12.492 -3.268 -6.965 1.00 92.62 394 PRO A N 1
ATOM 3181 C CA . PRO A 1 394 ? 13.337 -3.901 -5.953 1.00 92.62 394 PRO A CA 1
ATOM 3182 C C . PRO A 1 394 ? 14.583 -3.055 -5.662 1.00 92.62 394 PRO A C 1
ATOM 3184 O O . PRO A 1 394 ? 15.051 -2.321 -6.530 1.00 92.62 394 PRO A O 1
ATOM 3187 N N . ALA A 1 395 ? 15.150 -3.208 -4.463 1.00 89.69 395 ALA A N 1
ATOM 3188 C CA . ALA A 1 395 ? 16.366 -2.508 -4.031 1.00 89.69 395 ALA A CA 1
ATOM 3189 C C . ALA A 1 395 ? 16.317 -0.975 -4.234 1.00 89.69 395 ALA A C 1
ATOM 3191 O O . ALA A 1 395 ? 17.322 -0.350 -4.573 1.00 89.69 395 ALA A O 1
ATOM 3192 N N . SER A 1 396 ? 15.142 -0.371 -4.036 1.00 88.19 396 SER A N 1
ATOM 3193 C CA . SER A 1 396 ? 14.927 1.066 -4.216 1.00 88.19 396 SER A CA 1
ATOM 3194 C C . SER A 1 396 ? 15.568 1.869 -3.088 1.00 88.19 396 SER A C 1
ATOM 3196 O O . SER A 1 396 ? 15.341 1.592 -1.910 1.00 88.19 396 SER A O 1
ATOM 3198 N N . ASP A 1 397 ? 16.345 2.895 -3.429 1.00 89.00 397 ASP A N 1
ATOM 3199 C CA . ASP A 1 397 ? 16.830 3.865 -2.452 1.00 89.00 397 ASP A CA 1
ATOM 3200 C C . ASP A 1 397 ? 15.762 4.936 -2.118 1.00 89.00 397 ASP A C 1
ATOM 3202 O O . ASP A 1 397 ? 14.637 4.899 -2.618 1.00 89.00 397 ASP A O 1
ATOM 3206 N N . SER A 1 398 ? 16.091 5.886 -1.231 1.00 87.62 398 SER A N 1
ATOM 3207 C CA . SER A 1 398 ? 15.119 6.901 -0.792 1.00 87.62 398 SER A CA 1
ATOM 3208 C C . SER A 1 398 ? 14.722 7.834 -1.935 1.00 87.62 398 SER A C 1
ATOM 3210 O O . SER A 1 398 ? 13.585 8.288 -1.993 1.00 87.62 398 SER A O 1
ATOM 3212 N N . GLU A 1 399 ? 15.659 8.122 -2.840 1.00 89.56 399 GLU A N 1
ATOM 3213 C CA . GLU A 1 399 ? 15.429 9.013 -3.974 1.00 89.56 399 GLU A CA 1
ATOM 3214 C C . GLU A 1 399 ? 14.503 8.349 -4.997 1.00 89.56 399 GLU A C 1
ATOM 3216 O O . GLU A 1 399 ? 13.602 8.988 -5.542 1.00 89.56 399 GLU A O 1
ATOM 3221 N N . GLN A 1 400 ? 14.681 7.050 -5.229 1.00 90.69 400 GLN A N 1
ATOM 3222 C CA . GLN A 1 400 ? 13.809 6.261 -6.085 1.00 90.69 400 GLN A CA 1
ATOM 3223 C C . GLN A 1 400 ? 12.395 6.153 -5.504 1.00 90.69 400 GLN A C 1
ATOM 3225 O O . GLN A 1 400 ? 11.433 6.318 -6.252 1.00 90.69 400 GLN A O 1
ATOM 3230 N N . ILE A 1 401 ? 12.252 5.922 -4.194 1.00 91.00 401 ILE A N 1
ATOM 3231 C CA . ILE A 1 401 ? 10.935 5.896 -3.533 1.00 91.00 401 ILE A CA 1
ATOM 3232 C C . ILE A 1 401 ? 10.236 7.251 -3.681 1.00 91.00 401 ILE A C 1
ATOM 3234 O O . ILE A 1 401 ? 9.073 7.281 -4.077 1.00 91.00 401 ILE A O 1
ATOM 3238 N N . GLU A 1 402 ? 10.945 8.361 -3.465 1.00 91.50 402 GLU A N 1
ATOM 3239 C CA . GLU A 1 402 ? 10.392 9.712 -3.636 1.00 91.50 402 GLU A CA 1
ATOM 3240 C C . GLU A 1 402 ? 9.925 9.962 -5.082 1.00 91.50 402 GLU A C 1
ATOM 3242 O O . GLU A 1 402 ? 8.816 10.442 -5.313 1.00 91.50 402 GLU A O 1
ATOM 3247 N N . LYS A 1 403 ? 10.713 9.537 -6.080 1.00 91.56 403 LYS A N 1
ATOM 3248 C CA . LYS A 1 403 ? 10.350 9.634 -7.508 1.00 91.56 403 LYS A CA 1
ATOM 3249 C C . LYS A 1 403 ? 9.109 8.825 -7.885 1.00 91.56 403 LYS A C 1
ATOM 3251 O O . LYS A 1 403 ? 8.422 9.180 -8.847 1.00 91.56 403 LYS A O 1
ATOM 3256 N N . ILE A 1 404 ? 8.868 7.698 -7.216 1.00 92.62 404 ILE A N 1
ATOM 3257 C CA . ILE A 1 404 ? 7.669 6.876 -7.430 1.00 92.62 404 ILE A CA 1
ATOM 3258 C C . ILE A 1 404 ? 6.480 7.525 -6.717 1.00 92.62 404 ILE A C 1
ATOM 3260 O O . ILE A 1 404 ? 5.406 7.642 -7.306 1.00 92.62 404 ILE A O 1
ATOM 3264 N N . LEU A 1 405 ? 6.688 8.002 -5.488 1.00 93.88 405 LEU A N 1
ATOM 3265 C CA . LEU A 1 405 ? 5.692 8.717 -4.697 1.00 93.88 405 LEU A CA 1
ATOM 3266 C C . LEU A 1 405 ? 5.172 9.970 -5.416 1.00 93.88 405 LEU A C 1
ATOM 3268 O O . LEU A 1 405 ? 3.968 10.198 -5.425 1.00 93.88 405 LEU A O 1
ATOM 3272 N N . ASP A 1 406 ? 6.043 10.722 -6.095 1.00 92.81 406 ASP A N 1
ATOM 3273 C CA . ASP A 1 406 ? 5.684 11.890 -6.921 1.00 92.81 406 ASP A CA 1
ATOM 3274 C C . ASP A 1 406 ? 4.680 11.591 -8.044 1.00 92.81 406 ASP A C 1
ATOM 3276 O O . ASP A 1 406 ? 4.053 12.505 -8.581 1.00 92.81 406 ASP A O 1
ATOM 3280 N N . LYS A 1 407 ? 4.547 10.322 -8.436 1.00 92.38 407 LYS A N 1
ATOM 3281 C CA . LYS A 1 407 ? 3.642 9.884 -9.503 1.00 92.38 407 LYS A CA 1
ATOM 3282 C C . LYS A 1 407 ? 2.386 9.203 -8.973 1.00 92.38 407 LYS A C 1
ATOM 3284 O O . LYS A 1 407 ? 1.509 8.907 -9.776 1.00 92.38 407 LYS A O 1
ATOM 3289 N N . ALA A 1 408 ? 2.317 8.912 -7.676 1.00 95.81 408 ALA A N 1
ATOM 3290 C CA . ALA A 1 408 ? 1.226 8.148 -7.093 1.00 95.81 408 ALA A CA 1
ATOM 3291 C C . ALA A 1 408 ? -0.033 9.013 -6.934 1.00 95.81 408 ALA A C 1
ATOM 3293 O O . ALA A 1 408 ? 0.018 10.120 -6.403 1.00 95.81 408 ALA A O 1
ATOM 3294 N N . ASP A 1 409 ? -1.175 8.475 -7.355 1.00 96.12 409 ASP A N 1
ATOM 3295 C CA . ASP A 1 409 ? -2.492 9.068 -7.115 1.00 96.12 409 ASP A CA 1
ATOM 3296 C C . ASP A 1 409 ? -3.111 8.565 -5.804 1.00 96.12 409 ASP A C 1
ATOM 3298 O O . ASP A 1 409 ? -3.903 9.264 -5.175 1.00 96.12 409 ASP A O 1
ATOM 3302 N N . LEU A 1 410 ? -2.795 7.327 -5.414 1.00 97.38 410 LEU A N 1
ATOM 3303 C CA . LEU A 1 410 ? -3.353 6.655 -4.244 1.00 97.38 410 LEU A CA 1
ATOM 3304 C C . LEU A 1 410 ? -2.313 5.698 -3.656 1.00 97.38 410 LEU A C 1
ATOM 3306 O O . LEU A 1 410 ? -1.651 4.957 -4.383 1.00 97.38 410 LEU A O 1
ATOM 3310 N N . TYR A 1 411 ? -2.190 5.684 -2.333 1.00 97.81 411 TYR A N 1
ATOM 3311 C CA . TYR A 1 411 ? -1.330 4.744 -1.622 1.00 97.81 411 TYR A CA 1
ATOM 3312 C C . TYR A 1 411 ? -2.136 3.590 -1.023 1.00 97.81 411 TYR A C 1
ATOM 3314 O O . TYR A 1 411 ? -3.208 3.802 -0.453 1.00 97.81 411 TYR A O 1
ATOM 3322 N N . LEU A 1 412 ? -1.598 2.377 -1.121 1.00 97.56 412 LEU A N 1
ATOM 3323 C CA . LEU A 1 412 ? -2.150 1.156 -0.548 1.00 97.56 412 LEU A CA 1
ATOM 3324 C C . LEU A 1 412 ? -1.283 0.701 0.635 1.00 97.56 412 LEU A C 1
ATOM 3326 O O . LEU A 1 412 ? -0.196 0.144 0.459 1.00 97.56 412 LEU A O 1
ATOM 3330 N N . ASP A 1 413 ? -1.791 0.895 1.849 1.00 95.81 413 ASP A N 1
ATOM 3331 C CA . ASP A 1 413 ? -1.211 0.408 3.106 1.00 95.81 413 ASP A CA 1
ATOM 3332 C C . ASP A 1 413 ? -1.634 -1.049 3.364 1.00 95.81 413 ASP A C 1
ATOM 3334 O O . ASP A 1 413 ? -2.384 -1.394 4.282 1.00 95.81 413 ASP A O 1
ATOM 3338 N N . ILE A 1 414 ? -1.174 -1.913 2.463 1.00 95.69 414 ILE A N 1
ATOM 3339 C CA . ILE A 1 414 ? -1.420 -3.363 2.449 1.00 95.69 414 ILE A CA 1
ATOM 3340 C C . ILE A 1 414 ? -0.166 -4.163 2.835 1.00 95.69 414 ILE A C 1
ATOM 3342 O O . ILE A 1 414 ? -0.127 -5.385 2.707 1.00 95.69 414 ILE A O 1
ATOM 3346 N N . ASN A 1 415 ? 0.871 -3.468 3.306 1.00 93.00 415 ASN A N 1
ATOM 3347 C CA . ASN A 1 415 ? 2.129 -4.051 3.748 1.00 93.00 415 ASN A CA 1
ATOM 3348 C C . ASN A 1 415 ? 2.024 -4.596 5.180 1.00 93.00 415 ASN A C 1
ATOM 3350 O O . ASN A 1 415 ? 1.596 -3.893 6.096 1.00 93.00 415 ASN A O 1
ATOM 3354 N N . TYR A 1 416 ? 2.510 -5.820 5.393 1.00 88.12 416 TYR A N 1
ATOM 3355 C CA . TYR A 1 416 ? 2.715 -6.345 6.741 1.00 88.12 416 TYR A CA 1
ATOM 3356 C C . TYR A 1 416 ? 3.973 -5.773 7.404 1.00 88.12 416 TYR A C 1
ATOM 3358 O O . TYR A 1 416 ? 5.001 -5.545 6.769 1.00 88.12 416 TYR A O 1
ATOM 3366 N N . GLY A 1 417 ? 3.919 -5.633 8.727 1.00 81.31 417 GLY A N 1
ATOM 3367 C CA . GLY A 1 417 ? 5.025 -5.120 9.531 1.00 81.31 417 GLY A CA 1
ATOM 3368 C C . GLY A 1 417 ? 4.743 -3.703 10.006 1.00 81.31 417 GLY A C 1
ATOM 3369 O O . GLY A 1 417 ? 3.626 -3.425 10.424 1.00 81.31 417 GLY A O 1
ATOM 3370 N N . GLY A 1 418 ? 5.771 -2.856 10.014 1.00 81.69 418 GLY A N 1
ATOM 3371 C CA . GLY A 1 418 ? 5.643 -1.435 10.326 1.00 81.69 418 GLY A CA 1
ATOM 3372 C C . GLY A 1 418 ? 5.748 -0.561 9.080 1.00 81.69 418 GLY A C 1
ATOM 3373 O O . GLY A 1 418 ? 6.053 -1.043 7.987 1.00 81.69 418 GLY A O 1
ATOM 3374 N N . GLU A 1 419 ? 5.550 0.740 9.282 1.00 84.56 419 GLU A N 1
ATOM 3375 C CA . GLU A 1 419 ? 5.812 1.772 8.279 1.00 84.56 419 GLU A CA 1
ATOM 3376 C C . GLU A 1 419 ? 7.225 1.633 7.690 1.00 84.56 419 GLU A C 1
ATOM 3378 O O . GLU A 1 419 ? 8.206 1.434 8.413 1.00 84.56 419 GLU A O 1
ATOM 3383 N N . VAL A 1 420 ? 7.323 1.785 6.369 1.00 82.56 420 VAL A N 1
ATOM 3384 C CA . VAL A 1 420 ? 8.591 1.771 5.640 1.00 82.56 420 VAL A CA 1
ATOM 3385 C C . VAL A 1 420 ? 8.973 3.208 5.286 1.00 82.56 420 VAL A C 1
ATOM 3387 O O . VAL A 1 420 ? 8.164 3.955 4.746 1.00 82.56 420 VAL A O 1
ATOM 3390 N N . ASP A 1 421 ? 10.204 3.602 5.619 1.00 75.94 421 ASP A N 1
ATOM 3391 C CA . ASP A 1 421 ? 10.842 4.857 5.187 1.00 75.94 421 ASP A CA 1
ATOM 3392 C C . ASP A 1 421 ? 10.146 6.177 5.544 1.00 75.94 421 ASP A C 1
ATOM 3394 O O . ASP A 1 421 ? 10.416 7.206 4.928 1.00 75.94 421 ASP A O 1
ATOM 3398 N N . GLY A 1 422 ? 9.276 6.196 6.555 1.00 83.56 422 GLY A N 1
ATOM 3399 C CA . GLY A 1 422 ? 8.564 7.430 6.895 1.00 83.56 422 GLY A CA 1
ATOM 3400 C C . GLY A 1 422 ? 7.587 7.872 5.796 1.00 83.56 422 GLY A C 1
ATOM 3401 O O . GLY A 1 422 ? 7.292 9.067 5.693 1.00 83.56 422 GLY A O 1
ATOM 3402 N N . ILE A 1 423 ? 7.128 6.935 4.951 1.00 90.06 423 ILE A N 1
ATOM 3403 C CA . ILE A 1 423 ? 6.313 7.199 3.758 1.00 90.06 423 ILE A CA 1
ATOM 3404 C C . ILE A 1 423 ? 5.059 8.022 4.069 1.00 90.06 423 ILE A C 1
ATOM 3406 O O . ILE A 1 423 ? 4.653 8.842 3.246 1.00 90.06 423 ILE A O 1
ATOM 3410 N N . PHE A 1 424 ? 4.477 7.891 5.269 1.00 91.25 424 PHE A N 1
ATOM 3411 C CA . PHE A 1 424 ? 3.282 8.653 5.639 1.00 91.25 424 PHE A CA 1
ATOM 3412 C C . PHE A 1 424 ? 3.533 10.159 5.716 1.00 91.25 424 PHE A C 1
ATOM 3414 O O . PHE A 1 424 ? 2.607 10.930 5.462 1.00 91.25 424 PHE A O 1
ATOM 3421 N N . ASN A 1 425 ? 4.764 10.595 6.002 1.00 90.25 425 ASN A N 1
ATOM 3422 C CA . ASN A 1 425 ? 5.106 12.018 5.960 1.00 90.25 425 ASN A CA 1
ATOM 3423 C C . ASN A 1 425 ? 5.029 12.547 4.521 1.00 90.25 425 ASN A C 1
ATOM 3425 O O . ASN A 1 425 ? 4.387 13.567 4.281 1.00 90.25 425 ASN A O 1
ATOM 3429 N N . GLY A 1 426 ? 5.594 11.811 3.558 1.00 89.81 426 GLY A N 1
ATOM 3430 C CA . GLY A 1 426 ? 5.532 12.175 2.141 1.00 89.81 426 GLY A CA 1
ATOM 3431 C C . GLY A 1 426 ? 4.105 12.141 1.580 1.00 89.81 426 GLY A C 1
ATOM 3432 O O . GLY A 1 426 ? 3.717 13.029 0.822 1.00 89.81 426 GLY A O 1
ATOM 3433 N N . LEU A 1 427 ? 3.286 11.167 2.001 1.00 93.19 427 LEU A N 1
ATOM 3434 C CA . LEU A 1 427 ? 1.863 11.103 1.636 1.00 93.19 427 LEU A CA 1
ATOM 3435 C C . LEU A 1 427 ? 1.092 12.332 2.128 1.00 93.19 427 LEU A C 1
ATOM 3437 O O . LEU A 1 427 ? 0.315 12.913 1.368 1.00 93.19 427 LEU A O 1
ATOM 3441 N N . LEU A 1 428 ? 1.329 12.744 3.378 1.00 90.81 428 LEU A N 1
ATOM 3442 C CA . LEU A 1 428 ? 0.699 13.922 3.970 1.00 90.81 428 LEU A CA 1
ATOM 3443 C C . LEU A 1 428 ? 1.117 15.206 3.241 1.00 90.81 428 LEU A C 1
ATOM 3445 O O . LEU A 1 428 ? 0.260 16.012 2.889 1.00 90.81 428 LEU A O 1
ATOM 3449 N N . GLU A 1 429 ? 2.414 15.383 2.977 1.00 91.38 429 GLU A N 1
ATOM 3450 C CA . GLU A 1 429 ? 2.947 16.555 2.268 1.00 91.38 429 GLU A CA 1
ATOM 3451 C C . GLU A 1 429 ? 2.368 16.698 0.853 1.00 91.38 429 GLU A C 1
ATOM 3453 O O . GLU A 1 429 ? 2.085 17.813 0.405 1.00 91.38 429 GLU A O 1
ATOM 3458 N N . LYS A 1 430 ? 2.145 15.575 0.162 1.00 91.62 430 LYS A N 1
ATOM 3459 C CA . LYS A 1 430 ? 1.625 15.542 -1.213 1.00 91.62 430 LYS A CA 1
ATOM 3460 C C . LYS A 1 430 ? 0.099 15.405 -1.299 1.00 91.62 430 LYS A C 1
ATOM 3462 O O . LYS A 1 430 ? -0.439 15.416 -2.402 1.00 91.62 430 LYS A O 1
ATOM 3467 N N . ASN A 1 431 ? -0.608 15.330 -0.167 1.00 93.19 431 ASN A N 1
ATOM 3468 C CA . ASN A 1 431 ? -2.056 15.080 -0.084 1.00 93.19 431 ASN A CA 1
ATOM 3469 C C . ASN A 1 431 ? -2.511 13.814 -0.836 1.00 93.19 431 ASN A C 1
ATOM 3471 O O . ASN A 1 431 ? -3.590 13.795 -1.434 1.00 93.19 431 ASN A O 1
ATOM 3475 N N . ILE A 1 432 ? -1.698 12.757 -0.810 1.00 96.19 432 ILE A N 1
ATOM 3476 C CA . ILE A 1 432 ? -2.036 11.483 -1.449 1.00 96.19 432 ILE A CA 1
ATOM 3477 C C . ILE A 1 432 ? -2.935 10.683 -0.492 1.00 96.19 432 ILE A C 1
ATOM 3479 O O . ILE A 1 432 ? -2.529 10.414 0.644 1.00 96.19 432 ILE A O 1
ATOM 3483 N N . PRO A 1 433 ? -4.157 10.295 -0.902 1.00 96.31 433 PRO A N 1
ATOM 3484 C CA . PRO A 1 433 ? -5.020 9.458 -0.080 1.00 96.31 433 PRO A CA 1
ATOM 3485 C C . PRO A 1 433 ? -4.398 8.078 0.165 1.00 96.31 433 PRO A C 1
ATOM 3487 O O . PRO A 1 433 ? -3.645 7.556 -0.654 1.00 96.31 433 PRO A O 1
ATOM 3490 N N . CYS A 1 434 ? -4.732 7.474 1.304 1.00 96.00 434 CYS A N 1
ATOM 3491 C CA . CYS A 1 434 ? -4.207 6.175 1.712 1.00 96.00 434 CYS A CA 1
ATOM 3492 C C . CYS A 1 434 ? -5.353 5.216 2.033 1.00 96.00 434 CYS A C 1
ATOM 3494 O O . CYS A 1 434 ? -6.190 5.528 2.882 1.00 96.00 434 CYS A O 1
ATOM 3496 N N . PHE A 1 435 ? -5.409 4.076 1.348 1.00 96.75 435 PHE A N 1
ATOM 3497 C CA . PHE A 1 435 ? -6.368 2.998 1.593 1.00 96.75 435 PHE A CA 1
ATOM 3498 C C . PHE A 1 435 ? -5.651 1.840 2.290 1.00 96.75 435 PHE A C 1
ATOM 3500 O O . PHE A 1 435 ? -4.530 1.500 1.919 1.00 96.75 435 PHE A O 1
ATOM 3507 N N . ALA A 1 436 ? -6.282 1.231 3.291 1.00 94.81 436 ALA A N 1
ATOM 3508 C CA . ALA A 1 436 ? -5.684 0.162 4.089 1.00 94.81 436 ALA A CA 1
ATOM 3509 C C . ALA A 1 436 ? -6.720 -0.899 4.469 1.00 94.81 436 ALA A C 1
ATOM 3511 O O . ALA A 1 436 ? -7.906 -0.595 4.602 1.00 94.81 436 ALA A O 1
ATOM 3512 N N . PHE A 1 437 ? -6.268 -2.123 4.734 1.00 93.94 437 PHE A N 1
ATOM 3513 C CA . PHE A 1 437 ? -7.084 -3.097 5.460 1.00 93.94 437 PHE A CA 1
ATOM 3514 C C . PHE A 1 437 ? -6.899 -2.925 6.968 1.00 93.94 437 PHE A C 1
ATOM 3516 O O . PHE A 1 437 ? -5.802 -2.571 7.411 1.00 93.94 437 PHE A O 1
ATOM 3523 N N . TYR A 1 438 ? -7.917 -3.232 7.785 1.00 90.94 438 TYR A N 1
ATOM 3524 C CA . TYR A 1 438 ? -7.760 -3.208 9.252 1.00 90.94 438 TYR A CA 1
ATOM 3525 C C . TYR A 1 438 ? -6.572 -4.064 9.702 1.00 90.94 438 TYR A C 1
ATOM 3527 O O . TYR 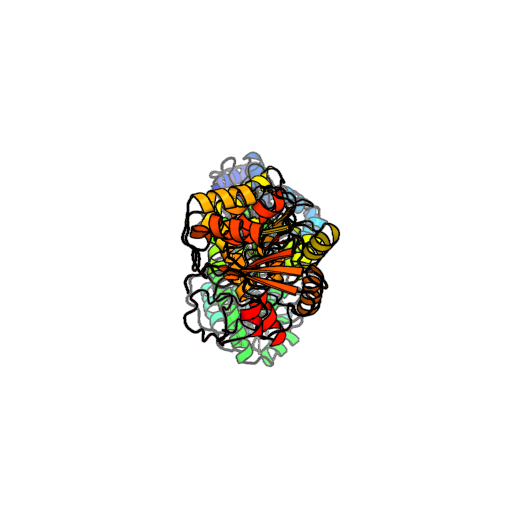A 1 438 ? -5.804 -3.666 10.581 1.00 90.94 438 TYR A O 1
ATOM 3535 N N . LYS A 1 439 ? -6.381 -5.213 9.049 1.00 89.75 439 LYS A N 1
ATOM 3536 C CA . LYS A 1 439 ? -5.298 -6.157 9.328 1.00 89.75 439 LYS A CA 1
ATOM 3537 C C . LYS A 1 439 ? -3.884 -5.604 9.095 1.00 89.75 439 LYS A C 1
ATOM 3539 O O . LYS A 1 439 ? -2.985 -5.943 9.867 1.00 89.75 439 LYS A O 1
ATOM 3544 N N . THR A 1 440 ? -3.681 -4.765 8.077 1.00 91.50 440 THR A N 1
ATOM 3545 C CA . THR A 1 440 ? -2.354 -4.244 7.682 1.00 91.50 440 THR A CA 1
ATOM 3546 C C . THR A 1 440 ? -2.110 -2.793 8.053 1.00 91.50 440 THR A C 1
ATOM 3548 O O . THR A 1 440 ? -0.968 -2.358 7.991 1.00 91.50 440 THR A O 1
ATOM 3551 N N . GLN A 1 441 ? -3.139 -2.057 8.474 1.00 91.44 441 GLN A N 1
ATOM 3552 C CA . GLN A 1 441 ? -3.036 -0.631 8.764 1.00 91.44 441 GLN A CA 1
ATOM 3553 C C . GLN A 1 441 ? -1.850 -0.299 9.681 1.00 91.44 441 GLN A C 1
ATOM 3555 O O . GLN A 1 441 ? -1.780 -0.761 10.826 1.00 91.44 441 GLN A O 1
ATOM 3560 N N . ASN A 1 442 ? -0.971 0.579 9.214 1.00 89.25 442 ASN A N 1
ATOM 3561 C CA . ASN A 1 442 ? 0.221 1.025 9.918 1.00 89.25 442 ASN A CA 1
ATOM 3562 C C . ASN A 1 442 ? -0.017 2.371 10.613 1.00 89.25 442 ASN A C 1
ATOM 3564 O O . ASN A 1 442 ? 0.148 3.444 10.035 1.00 89.25 442 ASN A O 1
ATOM 3568 N N . GLY A 1 443 ? -0.398 2.311 11.891 1.00 88.06 443 GLY A N 1
ATOM 3569 C CA . GLY A 1 443 ? -0.718 3.490 12.696 1.00 88.06 443 GLY A CA 1
ATOM 3570 C C . GLY A 1 443 ? -2.019 4.183 12.276 1.00 88.06 443 GLY A C 1
ATOM 3571 O O . GLY A 1 443 ? -2.635 3.853 11.264 1.00 88.06 443 GLY A O 1
ATOM 3572 N N . GLU A 1 444 ? -2.441 5.179 13.052 1.00 85.94 444 GLU A N 1
ATOM 3573 C CA . GLU A 1 444 ? -3.596 6.018 12.725 1.00 85.94 444 GLU A CA 1
ATOM 3574 C C . GLU A 1 444 ? -3.117 7.298 12.026 1.00 85.94 444 GLU A C 1
ATOM 3576 O O . GLU A 1 444 ? -2.688 8.263 12.654 1.00 85.94 444 GLU A O 1
ATOM 3581 N N . ARG A 1 445 ? -3.119 7.272 10.689 1.00 87.06 445 ARG A N 1
ATOM 3582 C CA . ARG A 1 445 ? -2.594 8.330 9.805 1.00 87.06 445 ARG A CA 1
ATOM 3583 C C . ARG A 1 445 ? -3.675 8.926 8.897 1.00 87.06 445 ARG A C 1
ATOM 3585 O O . ARG A 1 445 ? -3.371 9.618 7.932 1.00 87.06 445 ARG A O 1
ATOM 3592 N N . GLY A 1 446 ? -4.946 8.655 9.198 1.00 85.75 446 GLY A N 1
ATOM 3593 C CA . GLY A 1 446 ? -6.089 9.132 8.420 1.00 85.75 446 GLY A CA 1
ATOM 3594 C C . GLY A 1 446 ? -6.427 8.280 7.194 1.00 85.75 446 GLY A C 1
ATOM 3595 O O . GLY A 1 446 ? -7.102 8.795 6.299 1.00 85.75 446 GLY A O 1
ATOM 3596 N N . GLN A 1 447 ? -5.988 7.018 7.170 1.00 90.94 447 GLN A N 1
ATOM 3597 C CA . GLN A 1 447 ? -6.291 6.050 6.116 1.00 90.94 447 GLN A CA 1
ATOM 3598 C C . GLN A 1 447 ? -7.801 5.775 5.993 1.00 90.94 447 GLN A C 1
ATOM 3600 O O . GLN A 1 447 ? -8.545 5.873 6.970 1.00 90.94 447 GLN A O 1
ATOM 3605 N N . TYR A 1 448 ? -8.241 5.388 4.798 1.00 92.69 448 TYR A N 1
ATOM 3606 C CA . TYR A 1 448 ? -9.566 4.824 4.543 1.00 92.69 448 TYR A CA 1
ATOM 3607 C C . TYR A 1 448 ? -9.488 3.310 4.720 1.00 92.69 448 TYR A C 1
ATOM 3609 O O . TYR A 1 448 ? -8.670 2.652 4.078 1.00 92.69 448 TYR A O 1
ATOM 3617 N N . LEU A 1 449 ? -10.292 2.785 5.641 1.00 91.56 449 LEU A N 1
ATOM 3618 C CA . LEU A 1 449 ? -10.191 1.407 6.105 1.00 91.56 449 LEU A CA 1
ATOM 3619 C C . LEU A 1 449 ? -11.227 0.527 5.419 1.00 91.56 449 LEU A C 1
ATOM 3621 O O . LEU A 1 449 ? -12.340 0.975 5.158 1.00 91.56 449 LEU A O 1
ATOM 3625 N N . PHE A 1 450 ? -10.833 -0.712 5.149 1.00 91.94 450 PHE A N 1
ATOM 3626 C CA . PHE A 1 450 ? -11.670 -1.729 4.529 1.00 91.94 450 PHE A CA 1
ATOM 3627 C C . PHE A 1 450 ? -11.475 -3.068 5.239 1.00 91.94 450 PHE A C 1
ATOM 3629 O O . PHE A 1 450 ? -10.369 -3.383 5.694 1.00 91.94 450 PHE A O 1
ATOM 3636 N N . SER A 1 451 ? -12.529 -3.880 5.285 1.00 91.00 451 SER A N 1
ATOM 3637 C CA . SER A 1 451 ? -12.432 -5.267 5.731 1.00 91.00 451 SER A CA 1
ATOM 3638 C C . SER A 1 451 ? -11.878 -6.191 4.639 1.00 91.00 451 SER A C 1
ATOM 3640 O O . SER A 1 451 ? -12.319 -6.154 3.489 1.00 91.00 451 SER A O 1
ATOM 3642 N N . ILE A 1 452 ? -10.976 -7.109 5.004 1.00 92.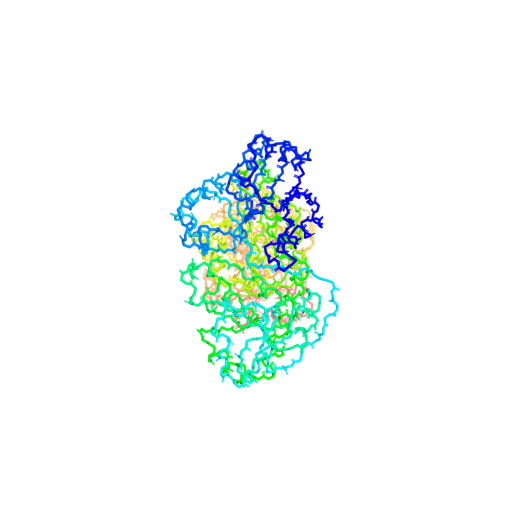25 452 ILE A N 1
ATOM 3643 C CA . ILE A 1 452 ? -10.534 -8.208 4.127 1.00 92.25 452 ILE A CA 1
ATOM 3644 C C . ILE A 1 452 ? -11.657 -9.206 3.815 1.00 92.25 452 ILE A C 1
ATOM 3646 O O . ILE A 1 452 ? -11.524 -10.005 2.891 1.00 92.25 452 ILE A O 1
ATOM 3650 N N . LYS A 1 453 ? -12.769 -9.189 4.561 1.00 90.25 453 LYS A N 1
ATOM 3651 C CA . LYS A 1 453 ? -13.960 -9.983 4.224 1.00 90.25 453 LYS A CA 1
ATOM 3652 C C . LYS A 1 453 ? -14.752 -9.394 3.062 1.00 90.25 453 LYS A C 1
ATOM 3654 O O . LYS A 1 453 ? -15.550 -10.109 2.462 1.00 90.25 453 LYS A O 1
ATOM 3659 N N . ASN A 1 454 ? -14.529 -8.118 2.745 1.00 89.06 454 ASN A N 1
ATOM 3660 C CA . ASN A 1 454 ? -15.181 -7.402 1.657 1.00 89.06 454 ASN A CA 1
ATOM 3661 C C . ASN A 1 454 ? -14.157 -6.577 0.858 1.00 89.06 454 ASN A C 1
ATOM 3663 O O . ASN A 1 454 ? -14.227 -5.351 0.775 1.00 89.06 454 ASN A O 1
ATOM 3667 N N . VAL A 1 455 ? -13.192 -7.270 0.248 1.00 94.38 455 VAL A N 1
ATOM 3668 C CA . VAL A 1 455 ? -12.148 -6.648 -0.589 1.00 94.38 455 VAL A CA 1
ATOM 3669 C C . VAL A 1 455 ? -12.753 -5.863 -1.762 1.00 94.38 455 VAL A C 1
ATOM 3671 O O . VAL A 1 455 ? -12.215 -4.833 -2.171 1.00 94.38 455 VAL A O 1
ATOM 3674 N N . ASP A 1 456 ? -13.918 -6.291 -2.259 1.00 95.00 456 ASP A N 1
ATOM 3675 C CA . ASP A 1 456 ? -14.653 -5.619 -3.334 1.00 95.00 456 ASP A CA 1
ATOM 3676 C C . ASP A 1 456 ? -15.086 -4.191 -2.973 1.00 95.00 456 ASP A C 1
ATOM 3678 O O . ASP A 1 456 ? -15.210 -3.344 -3.865 1.00 95.00 456 ASP A O 1
ATOM 3682 N N . ALA A 1 457 ? -15.265 -3.880 -1.685 1.00 92.62 457 ALA A N 1
ATOM 3683 C CA . ALA A 1 457 ? -15.508 -2.512 -1.237 1.00 92.62 457 ALA A CA 1
ATOM 3684 C C . ALA A 1 457 ? -14.306 -1.601 -1.539 1.00 92.62 457 ALA A C 1
ATOM 3686 O O . ALA A 1 457 ? -14.497 -0.487 -2.035 1.00 92.62 457 ALA A O 1
ATOM 3687 N N . MET A 1 458 ? -13.075 -2.084 -1.326 1.00 95.94 458 MET A N 1
ATOM 3688 C CA . MET A 1 458 ? -11.857 -1.346 -1.682 1.00 95.94 458 MET A CA 1
ATOM 3689 C C . MET A 1 458 ? -11.731 -1.205 -3.201 1.00 95.94 458 MET A C 1
ATOM 3691 O O . MET A 1 458 ? -11.495 -0.103 -3.687 1.00 95.94 458 MET A O 1
ATOM 3695 N N . VAL A 1 459 ? -11.962 -2.281 -3.962 1.00 97.69 459 VAL A N 1
ATOM 3696 C CA . VAL A 1 459 ? -11.954 -2.251 -5.439 1.00 97.69 459 VAL A CA 1
ATOM 3697 C C . VAL A 1 459 ? -12.943 -1.206 -5.967 1.00 97.69 459 VAL A C 1
ATOM 3699 O O . VAL A 1 459 ? -12.598 -0.377 -6.809 1.00 97.69 459 VAL A O 1
ATOM 3702 N N . THR A 1 460 ? -14.167 -1.201 -5.438 1.00 96.06 460 THR A N 1
ATOM 3703 C CA . THR A 1 460 ? -15.215 -0.242 -5.815 1.00 96.06 460 THR A CA 1
ATOM 3704 C C . THR A 1 460 ? -14.817 1.189 -5.462 1.00 96.06 460 THR A C 1
ATOM 3706 O O . THR A 1 460 ? -15.001 2.096 -6.274 1.00 96.06 460 THR A O 1
ATOM 3709 N N . ALA A 1 461 ? -14.235 1.402 -4.279 1.00 96.19 461 ALA A N 1
ATOM 3710 C CA . ALA A 1 461 ? -13.751 2.712 -3.862 1.00 96.19 461 ALA A CA 1
ATOM 3711 C C . ALA A 1 461 ? -12.608 3.219 -4.754 1.00 96.19 461 ALA A C 1
ATOM 3713 O O . ALA A 1 461 ? -12.604 4.396 -5.111 1.00 96.19 461 ALA A O 1
ATOM 3714 N N . ILE A 1 462 ? -11.680 2.345 -5.156 1.00 97.19 462 ILE A N 1
ATOM 3715 C CA . ILE A 1 462 ? -10.581 2.686 -6.069 1.00 97.19 462 ILE A CA 1
ATOM 3716 C C . ILE A 1 462 ? -11.132 3.095 -7.439 1.00 97.19 462 ILE A C 1
ATOM 3718 O O . ILE A 1 462 ? -10.762 4.156 -7.938 1.00 97.19 462 ILE A O 1
ATOM 3722 N N . ARG A 1 463 ? -12.060 2.321 -8.020 1.00 94.88 463 ARG A N 1
ATOM 3723 C CA . ARG A 1 463 ? -12.699 2.669 -9.305 1.00 94.88 463 ARG A CA 1
ATOM 3724 C C . ARG A 1 463 ? -13.443 3.998 -9.242 1.00 94.88 463 ARG A C 1
ATOM 3726 O O . ARG A 1 463 ? -13.228 4.864 -10.084 1.00 94.88 463 ARG A O 1
ATOM 3733 N N . ASN A 1 464 ? -14.259 4.197 -8.207 1.00 94.38 464 ASN A N 1
ATOM 3734 C CA . ASN A 1 464 ? -14.979 5.455 -8.021 1.00 94.38 464 ASN A CA 1
ATOM 3735 C C . ASN A 1 464 ? -14.016 6.642 -7.859 1.00 94.38 464 ASN A C 1
ATOM 3737 O O . ASN A 1 464 ? -14.241 7.707 -8.434 1.00 94.38 464 ASN A O 1
ATOM 3741 N N . TYR A 1 465 ? -12.918 6.463 -7.118 1.00 94.94 465 TYR A N 1
ATOM 3742 C CA . TYR A 1 465 ? -11.882 7.484 -6.991 1.00 94.94 465 TYR A CA 1
ATOM 3743 C C . TYR A 1 465 ? -11.184 7.761 -8.331 1.00 94.94 465 TYR A C 1
ATOM 3745 O O . TYR A 1 465 ? -10.906 8.920 -8.641 1.00 94.94 465 TYR A O 1
ATOM 3753 N N . ALA A 1 466 ? -10.949 6.734 -9.151 1.00 90.38 466 ALA A N 1
ATOM 3754 C CA . ALA A 1 466 ? -10.381 6.888 -10.487 1.00 90.38 466 ALA A CA 1
ATOM 3755 C C . ALA A 1 466 ? -11.270 7.765 -11.387 1.00 90.38 466 ALA A C 1
ATOM 3757 O O . ALA A 1 466 ? -10.764 8.681 -12.033 1.00 90.38 466 ALA A O 1
ATOM 3758 N N . GLU A 1 467 ? -12.585 7.535 -11.363 1.00 88.12 467 GLU A N 1
ATOM 3759 C CA . GLU A 1 467 ? -13.565 8.236 -12.205 1.00 88.12 467 GLU A CA 1
ATOM 3760 C C . GLU A 1 467 ? -13.908 9.647 -11.702 1.00 88.12 467 GLU A C 1
ATOM 3762 O O . GLU A 1 467 ? -14.052 10.584 -12.488 1.00 88.12 467 GLU A O 1
ATOM 3767 N N . THR A 1 468 ? -14.071 9.818 -10.388 1.00 90.75 468 THR A N 1
ATOM 3768 C CA . THR A 1 468 ? -14.687 11.029 -9.813 1.00 90.75 468 THR A CA 1
ATOM 3769 C C . THR A 1 468 ? -13.741 11.859 -8.951 1.00 90.75 468 THR A C 1
ATOM 3771 O O . THR A 1 468 ? -14.079 12.990 -8.593 1.00 90.75 468 THR A O 1
ATOM 3774 N N . LYS A 1 469 ? -12.581 11.302 -8.573 1.00 90.50 469 LYS A N 1
ATOM 3775 C CA . LYS A 1 469 ? -11.679 11.827 -7.532 1.00 90.50 469 LYS A CA 1
ATOM 3776 C C . LYS A 1 469 ? -12.371 12.066 -6.179 1.00 90.50 469 LYS A C 1
ATOM 3778 O O . LYS A 1 469 ? -11.832 12.770 -5.326 1.00 90.50 469 LYS A O 1
ATOM 3783 N N . GLN A 1 470 ? -13.542 11.462 -5.954 1.00 92.25 470 GLN A N 1
ATOM 3784 C CA . GLN A 1 470 ? -14.225 11.467 -4.663 1.00 92.25 470 GLN A CA 1
ATOM 3785 C C . GLN A 1 470 ? -13.731 10.304 -3.808 1.00 92.25 470 GLN A C 1
ATOM 3787 O O . GLN A 1 470 ? -13.677 9.159 -4.254 1.00 92.25 470 GLN A O 1
ATOM 3792 N N . LEU A 1 471 ? -13.363 10.613 -2.568 1.00 92.69 471 LEU A N 1
ATOM 3793 C CA . LEU A 1 471 ? -12.958 9.613 -1.587 1.00 92.69 471 LEU A CA 1
ATOM 3794 C C . LEU A 1 471 ? -14.200 8.967 -0.959 1.00 92.69 471 LEU A C 1
ATOM 3796 O O . LEU A 1 471 ? -15.234 9.631 -0.842 1.00 92.69 471 LEU A O 1
ATOM 3800 N N . PRO A 1 472 ? -14.123 7.686 -0.554 1.00 89.12 472 PRO A N 1
ATOM 3801 C CA . PRO A 1 472 ? -15.204 7.064 0.194 1.00 89.12 472 PRO A CA 1
ATOM 3802 C C . PRO A 1 472 ? -15.405 7.793 1.527 1.00 89.12 472 PRO A C 1
ATOM 3804 O O . PRO A 1 472 ? -14.487 8.421 2.056 1.00 89.12 472 PRO A O 1
ATOM 3807 N N . ASN A 1 473 ? -16.602 7.686 2.101 1.00 80.50 473 ASN A N 1
ATOM 3808 C CA . ASN A 1 473 ? -16.803 8.143 3.472 1.00 80.50 473 ASN A CA 1
ATOM 3809 C C . ASN A 1 473 ? -15.899 7.328 4.397 1.00 80.50 473 ASN A C 1
ATOM 3811 O O . ASN A 1 473 ? -15.805 6.107 4.255 1.00 80.50 473 ASN A O 1
ATOM 3815 N N . LYS A 1 474 ? -15.239 7.993 5.347 1.00 73.69 474 LYS A N 1
ATOM 3816 C CA . LYS A 1 474 ? -14.475 7.271 6.360 1.00 73.69 474 LYS A CA 1
ATOM 3817 C C . LYS A 1 474 ? -15.446 6.433 7.196 1.00 73.69 474 LYS A C 1
ATOM 3819 O O . LYS A 1 474 ? -16.455 6.982 7.651 1.00 73.69 474 LYS A O 1
ATOM 3824 N N . PRO A 1 475 ? -15.179 5.130 7.398 1.00 68.94 475 PRO A N 1
ATOM 3825 C CA . PRO A 1 475 ? -15.938 4.371 8.374 1.00 68.94 475 PRO A CA 1
ATOM 3826 C C . PRO A 1 475 ? -15.770 5.046 9.740 1.00 68.94 475 PRO A C 1
ATOM 3828 O O . PRO A 1 475 ? -14.686 5.535 10.065 1.00 68.94 475 PRO A O 1
ATOM 3831 N N . PHE A 1 476 ? -16.850 5.083 10.522 1.00 76.75 476 PHE A N 1
ATOM 3832 C CA . PHE A 1 476 ? -16.865 5.649 11.877 1.00 76.75 476 PHE A CA 1
ATOM 3833 C C . PHE A 1 476 ? -16.650 7.173 11.951 1.00 76.75 476 PHE A C 1
ATOM 3835 O O . PHE A 1 476 ? -15.821 7.655 12.724 1.00 76.75 476 PHE A O 1
ATOM 3842 N N . ASP A 1 477 ? -17.434 7.941 11.184 1.00 78.12 477 ASP A N 1
ATOM 3843 C CA . ASP A 1 477 ? -17.515 9.411 11.291 1.00 78.12 477 ASP A CA 1
ATOM 3844 C C . ASP A 1 477 ? -18.278 9.862 12.557 1.00 78.12 477 ASP A C 1
ATOM 3846 O O . ASP A 1 477 ? -19.319 10.515 12.514 1.00 78.12 477 ASP A O 1
ATOM 3850 N N . PHE A 1 478 ? -17.784 9.426 13.712 1.00 86.56 478 PHE A N 1
ATOM 3851 C CA . PHE A 1 478 ? -18.234 9.817 15.040 1.00 86.56 478 PHE A CA 1
ATOM 3852 C C . PHE A 1 478 ? -17.026 9.959 15.962 1.00 86.56 478 PHE A C 1
ATOM 3854 O O . PHE A 1 478 ? -15.962 9.373 15.733 1.00 86.56 478 PHE A O 1
ATOM 3861 N N . GLU A 1 479 ? -17.184 10.721 17.037 1.00 89.88 479 GLU A N 1
ATOM 3862 C CA . GLU A 1 479 ? -16.156 10.840 18.065 1.00 89.88 479 GLU A CA 1
ATOM 3863 C C . GLU A 1 479 ? -16.354 9.828 19.192 1.00 89.88 479 GLU A C 1
ATOM 3865 O O . GLU A 1 479 ? -17.472 9.554 19.622 1.00 89.88 479 GLU A O 1
ATOM 3870 N N . VAL A 1 480 ? -15.250 9.279 19.694 1.00 93.62 480 VAL A N 1
ATOM 3871 C CA . VAL A 1 480 ? -15.232 8.530 20.953 1.00 93.62 480 VAL A CA 1
ATOM 3872 C C . VAL A 1 480 ? -14.349 9.321 21.897 1.00 93.62 480 VAL A C 1
ATOM 3874 O O . VAL A 1 480 ? -13.148 9.438 21.660 1.00 93.62 480 VAL A O 1
ATOM 3877 N N . GLN A 1 481 ? -14.954 9.898 22.932 1.00 95.44 481 GLN A N 1
ATOM 3878 C CA . GLN A 1 481 ? -14.221 10.615 23.968 1.00 95.44 481 GLN A CA 1
ATOM 3879 C C . GLN A 1 481 ? -13.185 9.690 24.604 1.00 95.44 481 GLN A C 1
ATOM 3881 O O . GLN A 1 481 ? -13.437 8.502 24.811 1.00 95.44 481 GLN A O 1
ATOM 3886 N N . THR A 1 482 ? -12.038 10.248 24.970 1.00 95.31 482 THR A N 1
ATOM 3887 C CA . THR A 1 482 ? -11.046 9.562 25.801 1.00 95.31 482 THR A CA 1
ATOM 3888 C C . THR A 1 482 ? -11.619 9.238 27.183 1.00 95.31 482 THR A C 1
ATOM 3890 O O . THR A 1 482 ? -12.634 9.801 27.613 1.00 95.31 482 THR A O 1
ATOM 3893 N N . ILE A 1 483 ? -10.940 8.358 27.926 1.00 96.94 483 ILE A N 1
ATOM 3894 C CA . ILE A 1 483 ? -11.243 8.089 29.342 1.00 96.94 483 ILE A CA 1
ATOM 3895 C C . ILE A 1 483 ? -11.362 9.398 30.132 1.00 96.94 483 ILE A C 1
ATOM 3897 O O . ILE A 1 483 ? -12.347 9.610 30.833 1.00 96.94 483 ILE A O 1
ATOM 3901 N N . ASP A 1 484 ? -10.387 10.297 29.992 1.00 97.25 484 ASP A N 1
ATOM 3902 C CA . ASP A 1 484 ? -10.350 11.554 30.735 1.00 97.25 484 ASP A CA 1
ATOM 3903 C C . ASP A 1 484 ? -11.520 12.482 30.397 1.00 97.25 484 ASP A C 1
ATOM 3905 O O . ASP A 1 484 ? -12.174 12.971 31.316 1.00 97.25 484 ASP A O 1
ATOM 3909 N N . GLU A 1 485 ? -11.817 12.674 29.111 1.00 97.75 485 GLU A N 1
ATOM 3910 C CA . GLU A 1 485 ? -12.939 13.507 28.653 1.00 97.75 485 GLU A CA 1
ATOM 3911 C C . GLU A 1 485 ? -14.287 12.939 29.103 1.00 97.75 485 GLU A C 1
ATOM 3913 O O . GLU A 1 485 ? -15.153 13.682 29.563 1.00 97.75 485 GLU A O 1
ATOM 3918 N N . THR A 1 486 ? -14.443 11.614 29.039 1.00 98.38 486 THR A N 1
ATOM 3919 C CA . THR A 1 486 ? -15.662 10.934 29.494 1.00 98.38 486 THR A CA 1
ATOM 3920 C C . THR A 1 486 ? -15.867 11.142 30.993 1.00 98.38 486 THR A C 1
ATOM 3922 O O . THR A 1 486 ? -16.972 11.455 31.436 1.00 98.38 486 THR A O 1
ATOM 3925 N N . LEU A 1 487 ? -14.807 10.993 31.794 1.00 98.62 487 LEU A N 1
ATOM 3926 C CA . LEU A 1 487 ? -14.873 11.203 33.241 1.00 98.62 487 LEU A CA 1
ATOM 3927 C C . LEU A 1 487 ? -15.138 12.665 33.601 1.00 98.62 487 LEU A C 1
ATOM 3929 O O . LEU A 1 487 ? -15.931 12.924 34.506 1.00 98.62 487 LEU A O 1
ATOM 3933 N N . ASP A 1 488 ? -14.528 13.608 32.885 1.00 98.62 488 ASP A N 1
ATOM 3934 C CA . ASP A 1 488 ? -14.771 15.038 33.084 1.00 98.62 488 ASP A CA 1
ATOM 3935 C C . ASP A 1 488 ? -16.235 15.391 32.764 1.00 98.62 488 ASP A C 1
ATOM 3937 O O . ASP A 1 488 ? -16.889 16.060 33.564 1.00 98.62 488 ASP A O 1
ATOM 3941 N N . TYR A 1 489 ? -16.802 14.839 31.684 1.00 98.62 489 TYR A N 1
ATOM 3942 C CA . TYR A 1 489 ? -18.216 15.022 31.332 1.00 98.62 489 TYR A CA 1
ATOM 3943 C C . TYR A 1 489 ? -19.167 14.423 32.384 1.00 98.62 489 TYR A C 1
ATOM 3945 O O . TYR A 1 489 ? -20.191 15.023 32.728 1.00 98.62 489 TYR A O 1
ATOM 3953 N N . ILE A 1 490 ? -18.847 13.243 32.931 1.00 98.69 490 ILE A N 1
ATOM 3954 C CA . ILE A 1 490 ? -19.629 12.635 34.023 1.00 98.69 490 ILE A CA 1
ATOM 3955 C C . ILE A 1 490 ? -19.572 13.515 35.278 1.00 98.69 490 ILE A C 1
ATOM 3957 O O . ILE A 1 490 ? -20.606 13.719 35.917 1.00 98.69 490 ILE A O 1
ATOM 3961 N N . LEU A 1 491 ? -18.397 14.039 35.638 1.00 98.38 491 LEU A N 1
ATOM 3962 C CA . LEU A 1 491 ? -18.218 14.912 36.803 1.00 98.38 491 LEU A CA 1
ATOM 3963 C C . LEU A 1 491 ? -18.970 16.239 36.648 1.00 98.38 491 LEU A C 1
ATOM 3965 O O . LEU A 1 491 ? -19.595 16.695 37.605 1.00 98.38 491 LEU A O 1
ATOM 3969 N N . GLU A 1 492 ? -18.930 16.840 35.459 1.00 98.38 492 GLU A N 1
ATOM 3970 C CA . GLU A 1 492 ? -19.583 18.119 35.171 1.00 98.38 492 GLU A CA 1
ATOM 3971 C C . GLU A 1 492 ? -21.111 18.008 35.193 1.00 98.38 492 GLU A C 1
ATOM 3973 O O . GLU A 1 492 ? -21.792 18.835 35.804 1.00 98.38 492 GLU A O 1
ATOM 3978 N N . HIS A 1 493 ? -21.660 16.979 34.548 1.00 98.19 493 HIS A N 1
ATOM 3979 C CA . HIS A 1 493 ? -23.101 16.872 34.313 1.00 98.19 493 HIS A CA 1
ATOM 3980 C C . HIS A 1 493 ? -23.826 15.900 35.242 1.00 98.19 493 HIS A C 1
ATOM 3982 O O . HIS A 1 493 ? -25.052 15.837 35.216 1.00 98.19 493 HIS A O 1
ATOM 3988 N N . GLN A 1 494 ? -23.093 15.152 36.071 1.00 97.31 494 GLN A N 1
ATOM 3989 C CA . GLN A 1 494 ? -23.635 14.044 36.865 1.00 97.31 494 GLN A CA 1
ATOM 3990 C C . GLN A 1 494 ? -24.338 12.993 35.992 1.00 97.31 494 GLN A C 1
ATOM 3992 O O . GLN A 1 494 ? -25.330 12.381 36.396 1.00 97.31 494 GLN A O 1
ATOM 3997 N N . SER A 1 495 ? -23.796 12.768 34.794 1.00 98.50 495 SER A N 1
ATOM 3998 C CA . SER A 1 495 ? -24.351 11.840 33.812 1.00 98.50 495 SER A CA 1
ATOM 3999 C C . SER A 1 495 ? -24.348 10.399 34.328 1.00 98.50 495 SER A C 1
ATOM 4001 O O . SER A 1 495 ? -23.453 9.984 35.073 1.00 98.50 495 SER A O 1
ATOM 4003 N N . SER A 1 496 ? -25.337 9.618 33.896 1.00 98.81 496 SER A N 1
ATOM 4004 C CA . SER A 1 496 ? -25.249 8.154 33.898 1.00 98.81 496 SER A CA 1
ATOM 4005 C C . SER A 1 496 ? -24.444 7.677 32.688 1.00 98.81 496 SER A C 1
ATOM 4007 O O . SER A 1 496 ? -24.287 8.421 31.719 1.00 98.81 496 SER A O 1
ATOM 4009 N N . ILE A 1 497 ? -23.973 6.431 32.695 1.00 98.69 497 ILE A N 1
ATOM 4010 C CA . ILE A 1 497 ? -23.322 5.834 31.519 1.00 98.69 497 ILE A CA 1
ATOM 4011 C C . ILE A 1 497 ? -23.697 4.361 31.357 1.00 98.69 497 ILE A C 1
ATOM 4013 O O . ILE A 1 497 ? -23.650 3.593 32.318 1.00 98.69 497 ILE A O 1
ATOM 4017 N N . ALA A 1 498 ? -24.045 3.980 30.126 1.00 98.56 498 ALA A N 1
ATOM 4018 C CA . ALA A 1 498 ? -24.206 2.596 29.685 1.00 98.56 498 ALA A CA 1
ATOM 4019 C C . ALA A 1 498 ? -23.132 2.298 28.633 1.00 98.56 498 ALA A C 1
ATOM 4021 O O . ALA A 1 498 ? -23.099 2.951 27.592 1.00 98.56 498 ALA A O 1
ATOM 4022 N N . ARG A 1 499 ? -22.231 1.350 28.902 1.00 98.19 499 ARG A N 1
ATOM 4023 C CA . ARG A 1 499 ? -21.062 1.092 28.046 1.00 98.19 499 ARG A CA 1
ATOM 4024 C C . ARG A 1 499 ? -21.296 -0.127 27.168 1.00 98.19 499 ARG A C 1
ATOM 4026 O O . ARG A 1 499 ? -21.813 -1.121 27.649 1.00 98.19 499 ARG A O 1
ATOM 4033 N N . PHE A 1 500 ? -20.906 -0.087 25.906 1.00 97.44 500 PHE A N 1
ATOM 4034 C CA . PHE A 1 500 ? -21.109 -1.207 24.992 1.00 97.44 500 PHE A CA 1
ATOM 4035 C C . PHE A 1 500 ? -19.761 -1.780 24.584 1.00 97.44 500 PHE A C 1
ATOM 4037 O O . PHE A 1 500 ? -19.022 -1.153 23.824 1.00 97.44 500 PHE A O 1
ATOM 4044 N N . GLY A 1 501 ? -19.447 -2.963 25.118 1.00 94.81 501 GLY A N 1
ATOM 4045 C CA . GLY A 1 501 ? -18.276 -3.774 24.800 1.00 94.81 501 GLY A CA 1
ATOM 4046 C C . GLY A 1 501 ? -18.515 -4.756 23.648 1.00 94.81 501 GLY A C 1
ATOM 4047 O O . GLY A 1 501 ? -19.573 -4.772 23.014 1.00 94.81 501 GLY A O 1
ATOM 4048 N N . ASP A 1 502 ? -17.503 -5.569 23.371 1.00 92.69 502 ASP A N 1
ATOM 4049 C CA . ASP A 1 502 ? -17.528 -6.653 22.385 1.00 92.69 502 ASP A CA 1
ATOM 4050 C C . ASP A 1 502 ? -18.624 -7.682 22.705 1.00 92.69 502 ASP A C 1
ATOM 4052 O O . ASP A 1 502 ? -19.368 -8.120 21.824 1.00 92.69 502 ASP A O 1
ATOM 4056 N N . GLY A 1 503 ? -18.808 -7.992 23.992 1.00 94.12 503 GLY A N 1
ATOM 4057 C CA . GLY A 1 503 ? -19.861 -8.900 24.442 1.00 94.12 503 GLY A CA 1
ATOM 4058 C C . GLY A 1 503 ? -21.282 -8.392 24.169 1.00 94.12 503 GLY A C 1
ATOM 4059 O O . GLY A 1 503 ? -22.159 -9.178 23.805 1.00 94.12 503 GLY A O 1
ATOM 4060 N N . GLU A 1 504 ? -21.530 -7.084 24.298 1.00 96.75 504 GLU A N 1
ATOM 4061 C CA . GLU A 1 504 ? -22.838 -6.505 23.974 1.00 96.75 504 GLU A CA 1
ATOM 4062 C C . GLU A 1 504 ? -23.125 -6.546 22.467 1.00 96.75 504 GLU A C 1
ATOM 4064 O O . GLU A 1 504 ? -24.242 -6.897 22.075 1.00 96.75 504 GLU A O 1
ATOM 4069 N N . ALA A 1 505 ? -22.125 -6.261 21.625 1.00 95.38 505 ALA A N 1
ATOM 4070 C CA . ALA A 1 505 ? -22.259 -6.373 20.172 1.00 95.38 505 ALA A CA 1
ATOM 4071 C C . ALA A 1 505 ? -22.599 -7.813 19.746 1.00 95.38 505 ALA A C 1
ATOM 4073 O O . ALA A 1 505 ? -23.533 -8.029 18.968 1.00 95.38 505 ALA A O 1
ATOM 4074 N N . ALA A 1 506 ? -21.922 -8.810 20.328 1.00 95.19 506 ALA A N 1
ATOM 4075 C CA . ALA A 1 506 ? -22.206 -10.224 20.085 1.00 95.19 506 ALA A CA 1
ATOM 4076 C C . ALA A 1 506 ? -23.663 -10.597 20.432 1.00 95.19 506 ALA A C 1
ATOM 4078 O O . ALA A 1 506 ? -24.349 -11.248 19.638 1.00 95.19 506 ALA A O 1
ATOM 4079 N N . ILE A 1 507 ? -24.186 -10.130 21.573 1.00 97.50 507 ILE A N 1
ATOM 4080 C CA . ILE A 1 507 ? -25.586 -10.372 21.970 1.00 97.50 507 ILE A CA 1
ATOM 4081 C C . ILE A 1 507 ? -26.568 -9.700 21.012 1.00 97.50 507 ILE A C 1
ATOM 4083 O O . ILE A 1 507 ? -27.554 -10.322 20.606 1.00 97.50 507 ILE A O 1
ATOM 4087 N N . MET A 1 508 ? -26.306 -8.454 20.611 1.00 96.69 508 MET A N 1
ATOM 4088 C CA . MET A 1 508 ? -27.138 -7.745 19.632 1.00 96.69 508 MET A CA 1
ATOM 4089 C C . MET A 1 508 ? -27.204 -8.495 18.288 1.00 96.69 508 MET A C 1
ATOM 4091 O O . MET A 1 508 ? -28.228 -8.436 17.598 1.00 96.69 508 MET A O 1
ATOM 4095 N N . LEU A 1 509 ? -26.161 -9.251 17.945 1.00 94.88 509 LEU A N 1
ATOM 4096 C CA . LEU A 1 509 ? -26.078 -10.092 16.747 1.00 94.88 509 LEU A CA 1
ATOM 4097 C C . LEU A 1 509 ? -26.564 -11.537 16.942 1.00 94.88 509 LEU A C 1
ATOM 4099 O O . LEU A 1 509 ? -26.445 -12.348 16.027 1.00 94.88 509 LEU A O 1
ATOM 4103 N N . GLY A 1 510 ? -27.165 -11.872 18.086 1.00 95.88 510 GLY A N 1
ATOM 4104 C CA . GLY A 1 510 ? -27.788 -13.184 18.284 1.00 95.88 510 GLY A CA 1
ATOM 4105 C C . GLY A 1 510 ? -26.938 -14.209 19.032 1.00 95.88 510 GLY A C 1
ATOM 4106 O O . GLY A 1 510 ? -27.301 -15.384 19.060 1.00 95.88 510 GLY A O 1
ATOM 4107 N N . GLN A 1 511 ? -25.805 -13.808 19.610 1.00 96.12 511 GLN A N 1
ATOM 4108 C CA . GLN A 1 511 ? -24.844 -14.731 20.216 1.00 96.12 511 GLN A CA 1
ATOM 4109 C C . GLN A 1 511 ? -24.920 -14.725 21.747 1.00 96.12 511 GLN A C 1
ATOM 4111 O O . GLN A 1 511 ? -25.322 -13.748 22.376 1.00 96.12 511 GLN A O 1
ATOM 4116 N N . SER A 1 512 ? -24.539 -15.848 22.360 1.00 95.81 512 SER A N 1
ATOM 4117 C CA . SER A 1 512 ? -24.313 -15.919 23.809 1.00 95.81 512 SER A CA 1
ATOM 4118 C C . SER A 1 512 ? -22.869 -15.544 24.130 1.00 95.81 512 SER A C 1
ATOM 4120 O O . SER A 1 512 ? -21.974 -15.829 23.339 1.00 95.81 512 SER A O 1
ATOM 4122 N N . ILE A 1 513 ? -22.640 -14.992 25.319 1.00 94.06 513 ILE A N 1
ATOM 4123 C CA . ILE A 1 513 ? -21.303 -14.751 25.877 1.00 94.06 513 ILE A CA 1
ATOM 4124 C C . ILE A 1 513 ? -21.125 -15.544 27.178 1.00 94.06 513 ILE A C 1
ATOM 4126 O O . ILE A 1 513 ? -22.098 -16.038 27.750 1.00 94.06 513 ILE A O 1
ATOM 4130 N N . ASN A 1 514 ? -19.889 -15.643 27.673 1.00 90.06 514 ASN A N 1
ATOM 4131 C CA . ASN A 1 514 ? -19.515 -16.523 28.794 1.00 90.06 514 ASN A CA 1
ATOM 4132 C C . ASN A 1 514 ? -20.427 -16.419 30.030 1.00 90.06 514 ASN A C 1
ATOM 4134 O O . ASN A 1 514 ? -20.791 -17.433 30.622 1.00 90.06 514 ASN A O 1
ATOM 4138 N N . TYR A 1 515 ? -20.810 -15.201 30.412 1.00 89.00 515 TYR A N 1
ATOM 4139 C CA . TYR A 1 515 ? -21.620 -14.929 31.603 1.00 89.00 515 TYR A CA 1
ATOM 4140 C C . TYR A 1 515 ? -23.066 -14.521 31.287 1.00 89.00 515 TYR A C 1
ATOM 4142 O O . TYR A 1 515 ? -23.852 -14.282 32.201 1.00 89.00 515 TYR A O 1
ATOM 4150 N N . GLN A 1 516 ? -23.477 -14.470 30.017 1.00 96.38 516 GLN A N 1
ATOM 4151 C CA . GLN A 1 516 ? -24.848 -14.117 29.638 1.00 96.38 516 GLN A CA 1
ATOM 4152 C C . GLN A 1 516 ? -25.279 -14.895 28.392 1.00 96.38 516 GLN A C 1
ATOM 4154 O O . GLN A 1 516 ? -24.764 -14.692 27.294 1.00 96.38 516 GLN A O 1
ATOM 4159 N N . LYS A 1 517 ? -26.271 -15.776 28.562 1.00 96.38 517 LYS A N 1
ATOM 4160 C CA . LYS A 1 517 ? -26.928 -16.457 27.450 1.00 96.38 517 LYS A CA 1
ATOM 4161 C C . LYS A 1 517 ? -27.655 -15.427 26.593 1.00 96.38 517 LYS A C 1
ATOM 4163 O O . LYS A 1 517 ? -28.167 -14.435 27.125 1.00 96.38 517 LYS A O 1
ATOM 4168 N N . TYR A 1 518 ? -27.729 -15.699 25.298 1.00 97.88 518 TYR A N 1
ATOM 4169 C CA . TYR A 1 518 ? -28.554 -14.924 24.390 1.00 97.88 518 TYR A CA 1
ATOM 4170 C C . TYR A 1 518 ? -30.014 -14.933 24.858 1.00 97.88 518 TYR A C 1
ATOM 4172 O O . TYR A 1 518 ? -30.584 -15.990 25.139 1.00 97.88 518 TYR A O 1
ATOM 4180 N N . ASP A 1 519 ? -30.610 -13.747 24.906 1.00 98.31 519 ASP A N 1
ATOM 4181 C CA . ASP A 1 519 ? -32.042 -13.541 25.072 1.00 98.31 519 ASP A CA 1
ATOM 4182 C C . ASP A 1 519 ? -32.482 -12.490 24.036 1.00 98.31 519 ASP A C 1
ATOM 4184 O O . ASP A 1 519 ? -31.868 -11.418 23.961 1.00 98.31 519 ASP A O 1
ATOM 4188 N N . PRO A 1 520 ? -33.510 -12.765 23.212 1.00 98.00 520 PRO A N 1
ATOM 4189 C CA . PRO A 1 520 ? -33.935 -11.837 22.168 1.00 98.00 520 PRO A CA 1
ATOM 4190 C C . PRO A 1 520 ? -34.429 -10.497 22.724 1.00 98.00 520 PRO A C 1
ATOM 4192 O O . PRO A 1 520 ? -34.191 -9.468 22.098 1.00 98.00 520 PRO A O 1
ATOM 4195 N N . LYS A 1 521 ? -35.049 -10.474 23.912 1.00 98.31 521 LYS A N 1
ATOM 4196 C CA . LYS A 1 521 ? -35.488 -9.229 24.559 1.00 98.31 521 LYS A CA 1
ATOM 4197 C C . LYS A 1 521 ? -34.298 -8.423 25.052 1.00 98.31 521 LYS A C 1
ATOM 4199 O O . LYS A 1 521 ? -34.283 -7.211 24.869 1.00 98.31 521 LYS A O 1
ATOM 4204 N N . LEU A 1 522 ? -33.283 -9.080 25.620 1.00 98.50 522 LEU A N 1
ATOM 4205 C CA . LEU A 1 522 ? -32.036 -8.403 25.983 1.00 98.50 522 LEU A CA 1
ATOM 4206 C C . LEU A 1 522 ? -31.398 -7.767 24.745 1.00 98.50 522 LEU A C 1
ATOM 4208 O O . LEU A 1 522 ? -31.037 -6.597 24.782 1.00 98.50 522 LEU A O 1
ATOM 4212 N N . ALA A 1 523 ? -31.294 -8.509 23.642 1.00 98.12 523 ALA A N 1
ATOM 4213 C CA . ALA A 1 523 ? -30.718 -7.995 22.403 1.00 98.12 523 ALA A CA 1
ATOM 4214 C C . ALA A 1 523 ? -31.500 -6.793 21.842 1.00 98.12 523 ALA A C 1
ATOM 4216 O O . ALA A 1 523 ? -30.887 -5.819 21.407 1.00 98.12 523 ALA A O 1
ATOM 4217 N N . GLU A 1 524 ? -32.835 -6.831 21.873 1.00 98.00 524 GLU A N 1
ATOM 4218 C CA . GLU A 1 524 ? -33.689 -5.702 21.479 1.00 98.00 524 GLU A CA 1
ATOM 4219 C C . GLU A 1 524 ? -33.514 -4.488 22.401 1.00 98.00 524 GLU A C 1
ATOM 4221 O O . GLU A 1 524 ? -33.385 -3.366 21.911 1.00 98.00 524 GLU A O 1
ATOM 4226 N N . GLU A 1 525 ? -33.454 -4.694 23.719 1.00 98.25 525 GLU A N 1
ATOM 4227 C CA . GLU A 1 525 ? -33.206 -3.614 24.679 1.00 98.25 525 GLU A CA 1
ATOM 4228 C C . GLU A 1 525 ? -31.822 -2.988 24.475 1.00 98.25 525 GLU A C 1
ATOM 4230 O O . GLU A 1 525 ? -31.711 -1.765 24.431 1.00 98.25 525 GLU A O 1
ATOM 4235 N N . LEU A 1 526 ? -30.776 -3.795 24.279 1.00 98.31 526 LEU A N 1
ATOM 4236 C CA . LEU A 1 526 ? -29.429 -3.295 23.990 1.00 98.31 526 LEU A CA 1
ATOM 4237 C C . LEU A 1 526 ? -29.401 -2.480 22.693 1.00 98.31 526 LEU A C 1
ATOM 4239 O O . LEU A 1 526 ? -28.855 -1.381 22.695 1.00 98.31 526 LEU A O 1
ATOM 4243 N N . LYS A 1 527 ? -30.053 -2.949 21.619 1.00 97.00 527 LYS A N 1
ATOM 4244 C CA . LYS A 1 527 ? -30.195 -2.184 20.363 1.00 97.00 527 LYS A CA 1
ATOM 4245 C C . LYS A 1 527 ? -30.913 -0.864 20.552 1.00 97.00 527 LYS A C 1
ATOM 4247 O O . LYS A 1 527 ? -30.495 0.150 19.998 1.00 97.00 527 LYS A O 1
ATOM 4252 N N . PHE A 1 528 ? -31.987 -0.871 21.328 1.00 96.94 528 PHE A N 1
ATOM 4253 C CA . PHE A 1 528 ? -32.728 0.342 21.622 1.00 96.94 528 PHE A CA 1
ATOM 4254 C C . PHE A 1 528 ? -31.870 1.359 22.386 1.00 96.94 528 PHE A C 1
ATOM 4256 O O . PHE A 1 528 ? -31.870 2.535 22.026 1.00 96.94 528 PHE A O 1
ATOM 4263 N N . ILE A 1 529 ? -31.123 0.908 23.398 1.00 97.25 529 ILE A N 1
ATOM 4264 C CA . ILE A 1 529 ? -30.263 1.766 24.225 1.00 97.25 529 ILE A CA 1
ATOM 4265 C C . ILE A 1 529 ? -29.067 2.284 23.422 1.00 97.25 529 ILE A C 1
ATOM 4267 O O . ILE A 1 529 ? -28.739 3.462 23.515 1.00 97.25 529 ILE A O 1
ATOM 4271 N N . PHE A 1 530 ? -28.438 1.435 22.609 1.00 96.06 530 PHE A N 1
ATOM 4272 C CA . PHE A 1 530 ? -27.284 1.813 21.793 1.00 96.06 530 PHE A CA 1
ATOM 4273 C C . PHE A 1 530 ? -27.605 2.932 20.790 1.00 96.06 530 PHE A C 1
ATOM 4275 O O . PHE A 1 530 ? -26.767 3.790 20.526 1.00 96.06 530 PHE A O 1
ATOM 4282 N N . ASN A 1 531 ? -28.843 2.955 20.286 1.00 94.12 531 ASN A N 1
ATOM 4283 C CA . ASN A 1 531 ? -29.350 3.976 19.366 1.00 94.12 531 ASN A CA 1
ATOM 4284 C C . ASN A 1 531 ? -29.819 5.274 20.056 1.00 94.12 531 ASN A C 1
ATOM 4286 O O . ASN A 1 531 ? -30.378 6.142 19.387 1.00 94.12 531 ASN A O 1
ATOM 4290 N N . GLN A 1 532 ? -29.662 5.414 21.376 1.00 95.06 532 GLN A N 1
ATOM 4291 C CA . GLN A 1 532 ? -29.958 6.674 22.065 1.00 95.06 532 GLN A CA 1
ATOM 4292 C C . GLN A 1 532 ? -28.799 7.656 21.901 1.00 95.06 532 GLN A C 1
ATOM 4294 O O . GLN A 1 532 ? -27.640 7.252 21.928 1.00 95.06 532 GLN A O 1
ATOM 4299 N N . GLU A 1 533 ? -29.096 8.950 21.800 1.00 95.19 533 GLU A N 1
ATOM 4300 C CA . GLU A 1 533 ? -28.065 9.989 21.778 1.00 95.19 533 GLU A CA 1
ATOM 4301 C C . GLU A 1 533 ? -27.441 10.189 23.168 1.00 95.19 533 GLU A C 1
ATOM 4303 O O . GLU A 1 533 ? -28.139 10.227 24.187 1.00 95.19 533 GLU A O 1
ATOM 4308 N N . SER A 1 534 ? -26.119 10.367 23.205 1.00 97.06 534 SER A N 1
ATOM 4309 C CA . SER A 1 534 ? -25.419 10.769 24.426 1.00 97.06 534 SER A CA 1
ATOM 4310 C C . SER A 1 534 ? -25.847 12.181 24.849 1.00 97.06 534 SER A C 1
ATOM 4312 O O . SER A 1 534 ? -25.898 13.109 24.041 1.00 97.06 534 SER A O 1
ATOM 4314 N N . SER A 1 535 ? -26.146 12.353 26.135 1.00 96.56 535 SER A N 1
ATOM 4315 C CA . SER A 1 535 ? -26.686 13.584 26.722 1.00 96.56 535 SER A CA 1
ATOM 4316 C C . SER A 1 535 ? -26.201 13.774 28.169 1.00 96.56 535 SER A C 1
ATOM 4318 O O . SER A 1 535 ? -25.685 12.824 28.763 1.00 96.56 535 SER A O 1
ATOM 4320 N N . PRO A 1 536 ? -26.443 14.942 28.799 1.00 97.94 536 PRO A N 1
ATOM 4321 C CA . PRO A 1 536 ? -26.154 15.152 30.224 1.00 97.94 536 PRO A CA 1
ATOM 4322 C C . PRO A 1 536 ? -26.853 14.168 31.178 1.00 97.94 536 PRO A C 1
ATOM 4324 O O . PRO A 1 536 ? -26.488 14.066 32.342 1.00 97.94 536 PRO A O 1
ATOM 4327 N N . THR A 1 537 ? -27.899 13.466 30.727 1.00 98.06 537 THR A N 1
ATOM 4328 C CA . THR A 1 537 ? -28.593 12.456 31.541 1.00 98.06 537 THR A CA 1
ATOM 4329 C C . THR A 1 537 ? -27.949 11.079 31.407 1.00 98.06 537 THR A C 1
ATOM 4331 O O . THR A 1 537 ? -27.780 10.374 32.405 1.00 98.06 537 THR A O 1
ATOM 4334 N N . LEU A 1 538 ? -27.595 10.686 30.183 1.00 98.38 538 LEU A N 1
ATOM 4335 C CA . LEU A 1 538 ? -27.040 9.376 29.872 1.00 98.38 538 LEU A CA 1
ATOM 4336 C C . LEU A 1 538 ? -26.027 9.486 28.737 1.00 98.38 538 LEU A C 1
ATOM 4338 O O . LEU A 1 538 ? -26.355 9.952 27.649 1.00 98.38 538 LEU A O 1
ATOM 4342 N N . ILE A 1 539 ? -24.833 8.965 28.982 1.00 98.56 539 ILE A N 1
ATOM 4343 C CA . ILE A 1 539 ? -23.806 8.740 27.972 1.00 98.56 539 ILE A CA 1
ATOM 4344 C C . ILE A 1 539 ? -23.941 7.310 27.448 1.00 98.56 539 ILE A C 1
ATOM 4346 O O . ILE A 1 539 ? -24.040 6.358 28.233 1.00 98.56 539 ILE A O 1
ATOM 4350 N N . ILE A 1 540 ? -23.884 7.151 26.127 1.00 98.19 540 ILE A N 1
ATOM 4351 C CA . ILE A 1 540 ? -23.663 5.848 25.501 1.00 98.19 540 ILE A CA 1
ATOM 4352 C C . ILE A 1 540 ? -22.158 5.676 25.303 1.00 98.19 540 ILE A C 1
ATOM 4354 O O . ILE A 1 540 ? -21.505 6.477 24.634 1.00 98.19 540 ILE A O 1
ATOM 4358 N N . GLY A 1 541 ? -21.597 4.655 25.946 1.00 97.31 541 GLY A N 1
ATOM 4359 C CA . GLY A 1 541 ? -20.178 4.332 25.884 1.00 97.31 541 GLY A CA 1
ATOM 4360 C C . GLY A 1 541 ? -19.863 3.399 24.720 1.00 97.31 541 GLY A C 1
ATOM 4361 O O . GLY A 1 541 ? -20.568 2.415 24.508 1.00 97.31 541 GLY A O 1
ATOM 4362 N N . LEU A 1 542 ? -18.766 3.666 24.018 1.00 96.00 542 LEU A N 1
ATOM 4363 C CA . LEU A 1 542 ? -18.273 2.895 22.881 1.00 96.00 542 LEU A CA 1
ATOM 4364 C C . LEU A 1 542 ? -16.786 2.559 23.065 1.00 96.00 542 LEU A C 1
ATOM 4366 O O . LEU A 1 542 ? -16.079 3.201 23.839 1.00 96.00 542 LEU A O 1
ATOM 4370 N N . GLN A 1 543 ? -16.320 1.488 22.433 1.00 92.00 543 GLN A N 1
ATOM 4371 C CA . GLN A 1 543 ? -14.952 0.988 22.591 1.00 92.00 543 GLN A CA 1
ATOM 4372 C C . GLN A 1 543 ? -13.949 1.894 21.865 1.00 92.00 543 GLN A C 1
ATOM 4374 O O . GLN A 1 543 ? -14.093 2.13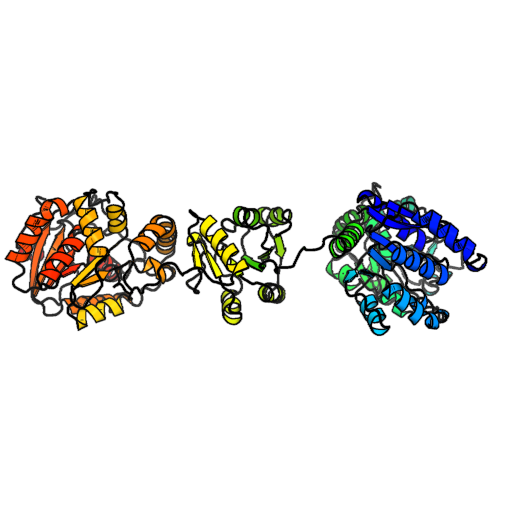9 20.668 1.00 92.00 543 GLN A O 1
ATOM 4379 N N . GLU A 1 544 ? -12.887 2.339 22.548 1.00 88.44 544 GLU A N 1
ATOM 4380 C CA . GLU A 1 544 ? -11.871 3.203 21.919 1.00 88.44 544 GLU A CA 1
ATOM 4381 C C . GLU A 1 544 ? -11.063 2.473 20.839 1.00 88.44 544 GLU A C 1
ATOM 4383 O O . GLU A 1 544 ? -10.528 3.119 19.943 1.00 88.44 544 GLU A O 1
ATOM 4388 N N . GLY A 1 545 ? -11.008 1.134 20.861 1.00 87.94 545 GLY A N 1
ATOM 4389 C CA . GLY A 1 545 ? -10.293 0.342 19.853 1.00 87.94 545 GLY A CA 1
ATOM 4390 C C . GLY A 1 545 ? -10.826 0.477 18.425 1.00 87.94 545 GLY A C 1
ATOM 4391 O O . GLY A 1 545 ? -10.101 0.191 17.468 1.00 87.94 545 GLY A O 1
ATOM 4392 N N . LEU A 1 546 ? -12.041 1.003 18.251 1.00 88.19 546 LEU A N 1
ATOM 4393 C CA . LEU A 1 546 ? -12.569 1.331 16.926 1.00 88.19 546 LEU A CA 1
ATOM 4394 C C . LEU A 1 546 ? -11.757 2.451 16.242 1.00 88.19 546 LEU A C 1
ATOM 4396 O O . LEU A 1 546 ? -11.552 2.389 15.028 1.00 88.19 546 LEU A O 1
ATOM 4400 N N . LYS A 1 547 ? -11.221 3.415 17.010 1.00 82.25 547 LYS A N 1
ATOM 4401 C CA . LYS A 1 547 ? -10.374 4.518 16.504 1.00 82.25 547 LYS A CA 1
ATOM 4402 C C . LYS A 1 547 ? -8.916 4.382 16.979 1.00 82.25 547 LYS A C 1
ATOM 4404 O O . LYS A 1 547 ? -8.036 4.082 16.182 1.00 82.25 547 LYS A O 1
ATOM 4409 N N . ASN A 1 548 ? -8.685 4.379 18.293 1.00 84.50 548 ASN A N 1
ATOM 4410 C CA . ASN A 1 548 ? -7.373 4.553 18.935 1.00 84.50 548 ASN A CA 1
ATOM 4411 C C . ASN A 1 548 ? -6.595 3.248 19.241 1.00 84.50 548 ASN A C 1
ATOM 4413 O O . ASN A 1 548 ? -5.776 3.211 20.166 1.00 84.50 548 ASN A O 1
ATOM 4417 N N . ARG A 1 549 ? -6.813 2.155 18.493 1.00 90.81 549 ARG A N 1
ATOM 4418 C CA . ARG A 1 549 ? -6.237 0.817 18.799 1.00 90.81 549 ARG A CA 1
ATOM 4419 C C . ARG A 1 549 ? -4.708 0.737 18.856 1.00 90.81 549 ARG A C 1
ATOM 4421 O O . ARG A 1 549 ? -4.178 -0.178 19.477 1.00 90.81 549 ARG A O 1
ATOM 4428 N N . PHE A 1 550 ? -3.990 1.675 18.240 1.00 91.56 550 PHE A N 1
ATOM 4429 C CA . PHE A 1 550 ? -2.520 1.711 18.266 1.00 91.56 550 PHE A CA 1
ATOM 4430 C C . PHE A 1 550 ? -1.937 2.156 19.613 1.00 91.56 550 PHE A C 1
ATOM 4432 O O . PHE A 1 550 ? -0.730 2.054 19.817 1.00 91.56 550 PHE A O 1
ATOM 4439 N N . SER A 1 551 ? -2.783 2.610 20.540 1.00 92.00 551 SER A N 1
ATOM 4440 C CA . SER A 1 551 ? -2.390 2.882 21.927 1.00 92.00 551 SER A CA 1
ATOM 4441 C C . SER A 1 551 ? -2.276 1.608 22.774 1.00 92.00 551 SER A C 1
ATOM 4443 O O . SER A 1 551 ? -1.907 1.689 23.948 1.00 92.00 551 SER A O 1
ATOM 4445 N N . PHE A 1 552 ? -2.608 0.442 22.211 1.00 93.94 552 PHE A N 1
ATOM 4446 C CA . PHE A 1 552 ? -2.666 -0.826 22.930 1.00 93.94 552 PHE A CA 1
ATOM 4447 C C . PHE A 1 552 ? -1.441 -1.713 22.721 1.00 93.94 552 PHE A C 1
ATOM 4449 O O . PHE A 1 552 ? -0.691 -1.577 21.753 1.00 93.94 552 PHE A O 1
ATOM 4456 N N . VAL A 1 553 ? -1.252 -2.649 23.651 1.00 94.81 553 VAL A N 1
ATOM 4457 C CA . VAL A 1 553 ? -0.244 -3.712 23.548 1.00 94.81 553 VAL A CA 1
ATOM 4458 C C . VAL A 1 553 ? -0.510 -4.608 22.324 1.00 94.81 553 VAL A C 1
ATOM 4460 O O . VAL A 1 553 ? -1.657 -4.691 21.874 1.00 94.81 553 VAL A O 1
ATOM 4463 N N . PRO A 1 554 ? 0.508 -5.308 21.781 1.00 92.56 554 PRO A N 1
ATOM 4464 C CA . PRO A 1 554 ? 0.379 -6.061 20.528 1.00 92.56 554 PRO A CA 1
ATOM 4465 C C . PRO A 1 554 ? -0.801 -7.041 20.472 1.00 92.56 554 PRO A C 1
ATOM 4467 O O . PRO A 1 554 ? -1.505 -7.073 19.465 1.00 92.56 554 PRO A O 1
ATOM 4470 N N . ASP A 1 555 ? -1.062 -7.781 21.552 1.00 91.75 555 ASP A N 1
ATOM 4471 C CA . ASP A 1 555 ? -2.164 -8.753 21.607 1.00 91.75 555 ASP A CA 1
ATOM 4472 C C . ASP A 1 555 ? -3.538 -8.073 21.527 1.00 91.75 555 ASP A C 1
ATOM 4474 O O . ASP A 1 555 ? -4.424 -8.519 20.797 1.00 91.75 555 ASP A O 1
ATOM 4478 N N . ALA A 1 556 ? -3.705 -6.946 22.224 1.00 93.38 556 ALA A N 1
ATOM 4479 C CA . ALA A 1 556 ? -4.930 -6.157 22.176 1.00 93.38 556 ALA A CA 1
ATOM 4480 C C . ALA A 1 556 ? -5.104 -5.479 20.807 1.00 93.38 556 ALA A C 1
ATOM 4482 O O . ALA A 1 556 ? -6.199 -5.504 20.247 1.00 93.38 556 ALA A O 1
ATOM 4483 N N . LEU A 1 557 ? -4.035 -4.937 20.213 1.00 93.00 557 LEU A N 1
ATOM 4484 C CA . LEU A 1 557 ? -4.071 -4.406 18.846 1.00 93.00 557 LEU A CA 1
ATOM 4485 C C . LEU A 1 557 ? -4.499 -5.487 17.839 1.00 93.00 557 LEU A C 1
ATOM 4487 O O . LEU A 1 557 ? -5.355 -5.229 16.991 1.00 93.00 557 LEU A O 1
ATOM 4491 N N . ALA A 1 558 ? -3.937 -6.694 17.940 1.00 91.69 558 ALA A N 1
ATOM 4492 C CA . ALA A 1 558 ? -4.295 -7.820 17.081 1.00 91.69 558 ALA A CA 1
ATOM 4493 C C . ALA A 1 558 ? -5.770 -8.220 17.244 1.00 91.69 558 ALA A C 1
ATOM 4495 O O . ALA A 1 558 ? -6.462 -8.404 16.241 1.00 91.69 558 ALA A O 1
ATOM 4496 N N . PHE A 1 559 ? -6.266 -8.275 18.486 1.00 92.62 559 PHE A N 1
ATOM 4497 C CA . PHE A 1 559 ? -7.683 -8.500 18.774 1.00 92.62 559 PHE A CA 1
ATOM 4498 C C . PHE A 1 559 ? -8.572 -7.448 18.101 1.00 92.62 559 PHE A C 1
ATOM 4500 O O . PHE A 1 559 ? -9.482 -7.816 17.367 1.00 92.62 559 PHE A O 1
ATOM 4507 N N . TRP A 1 560 ? -8.290 -6.152 18.277 1.00 92.50 560 TRP A N 1
ATOM 4508 C CA . TRP A 1 560 ? -9.114 -5.077 17.704 1.00 92.50 560 TRP A CA 1
ATOM 4509 C C . TRP A 1 560 ? -9.113 -5.061 16.179 1.00 92.50 560 TRP A C 1
ATOM 4511 O O . TRP A 1 560 ? -10.142 -4.759 15.576 1.00 92.50 560 TRP A O 1
ATOM 4521 N N . ARG A 1 561 ? -7.984 -5.405 15.545 1.00 91.25 561 ARG A N 1
ATOM 4522 C CA . ARG A 1 561 ? -7.925 -5.570 14.087 1.00 91.25 561 ARG A CA 1
ATOM 4523 C C . ARG A 1 561 ? -8.881 -6.665 13.632 1.00 91.25 561 ARG A C 1
ATOM 4525 O O . ARG A 1 561 ? -9.724 -6.399 12.788 1.00 91.25 561 ARG A O 1
ATOM 4532 N N . GLN A 1 562 ? -8.794 -7.854 14.227 1.00 91.25 562 GLN A N 1
ATOM 4533 C CA . GLN A 1 562 ? -9.683 -8.967 13.887 1.00 91.25 562 GLN A CA 1
ATOM 4534 C C . GLN A 1 562 ? -11.149 -8.652 14.212 1.00 91.25 562 GLN A C 1
ATOM 4536 O O . GLN A 1 562 ? -12.042 -8.955 13.430 1.00 91.25 562 GLN A O 1
ATOM 4541 N N . TYR A 1 563 ? -11.402 -7.994 15.339 1.00 91.94 563 TYR A N 1
ATOM 4542 C CA . TYR A 1 563 ? -12.743 -7.609 15.752 1.00 91.94 563 TYR A CA 1
ATOM 4543 C C . TYR A 1 563 ? -13.410 -6.667 14.740 1.00 91.94 563 TYR A C 1
ATOM 4545 O O . TYR A 1 563 ? -14.568 -6.860 14.385 1.00 91.94 563 TYR A O 1
ATOM 4553 N N . LEU A 1 564 ? -12.681 -5.682 14.209 1.00 90.56 564 LEU A N 1
ATOM 4554 C CA . LEU A 1 564 ? -13.210 -4.791 13.173 1.00 90.56 564 LEU A CA 1
ATOM 4555 C C . LEU A 1 564 ? -13.518 -5.531 11.865 1.00 90.56 564 LEU A C 1
ATOM 4557 O O . LEU A 1 564 ? -14.550 -5.265 11.262 1.00 90.56 564 LEU A O 1
ATOM 4561 N N . GLU A 1 565 ? -12.705 -6.520 11.485 1.00 89.75 565 GLU A N 1
ATOM 4562 C CA . GLU A 1 565 ? -13.002 -7.401 10.342 1.00 89.75 565 GLU A CA 1
ATOM 4563 C C . GLU A 1 565 ? -14.313 -8.181 10.520 1.00 89.75 565 GLU A C 1
ATOM 4565 O O . GLU A 1 565 ? -14.985 -8.534 9.552 1.00 89.75 565 GLU A O 1
ATOM 4570 N N . ASP A 1 566 ? -14.677 -8.491 11.763 1.00 87.12 566 ASP A N 1
ATOM 4571 C CA . ASP A 1 566 ? -15.856 -9.286 12.084 1.00 87.12 566 ASP A CA 1
ATOM 4572 C C . ASP A 1 566 ? -17.122 -8.437 12.294 1.00 87.12 566 ASP A C 1
ATOM 4574 O O . ASP A 1 566 ? -18.220 -8.931 12.032 1.00 87.12 566 ASP A O 1
ATOM 4578 N N . TYR A 1 567 ? -16.978 -7.183 12.738 1.00 89.25 567 TYR A N 1
ATOM 4579 C CA . TYR A 1 567 ? -18.085 -6.351 13.228 1.00 89.25 567 TYR A CA 1
ATOM 4580 C C . TYR A 1 567 ? -18.222 -4.979 12.537 1.00 89.25 567 TYR A C 1
ATOM 4582 O O . TYR A 1 567 ? -19.069 -4.190 12.955 1.00 89.25 567 TYR A O 1
ATOM 4590 N N . GLU A 1 568 ? -17.451 -4.661 11.489 1.00 87.75 568 GLU A N 1
ATOM 4591 C CA . GLU A 1 568 ? -17.542 -3.369 10.778 1.00 87.75 568 GLU A CA 1
ATOM 4592 C C . GLU A 1 568 ? -18.982 -3.020 10.366 1.00 87.75 568 GLU A C 1
ATOM 4594 O O . GLU A 1 568 ? -19.486 -1.963 10.749 1.00 87.75 568 GLU A O 1
ATOM 4599 N N . GLU A 1 569 ? -19.664 -3.917 9.646 1.00 87.00 569 GLU A N 1
ATOM 4600 C CA . GLU A 1 569 ? -21.036 -3.689 9.165 1.00 87.00 569 GLU A CA 1
ATOM 4601 C C . GLU A 1 569 ? -21.998 -3.372 10.313 1.00 87.00 569 GLU A C 1
ATOM 4603 O O . GLU A 1 569 ? -22.815 -2.457 10.220 1.00 87.00 569 GLU A O 1
ATOM 4608 N N . PHE A 1 570 ? -21.847 -4.069 11.441 1.00 89.56 570 PHE A N 1
ATOM 4609 C CA . PHE A 1 570 ? -22.639 -3.810 12.635 1.00 89.56 570 PHE A CA 1
ATOM 4610 C C . PHE A 1 570 ? -22.440 -2.376 13.139 1.00 89.56 570 PHE A C 1
ATOM 4612 O O . PHE A 1 570 ? -23.411 -1.662 13.388 1.00 89.56 570 PHE A O 1
ATOM 4619 N N . TYR A 1 571 ? -21.203 -1.907 13.264 1.00 89.69 571 TYR A N 1
ATOM 4620 C CA . TYR A 1 571 ? -20.973 -0.542 13.732 1.00 89.69 571 TYR A CA 1
ATOM 4621 C C . TYR A 1 571 ? -21.408 0.508 12.707 1.00 89.69 571 TYR A C 1
ATOM 4623 O O . TYR A 1 571 ? -21.944 1.540 13.103 1.00 89.69 571 TYR A O 1
ATOM 4631 N N . LEU A 1 572 ? -21.266 0.249 11.406 1.00 85.50 572 LEU A N 1
ATOM 4632 C CA . LEU A 1 572 ? -21.790 1.142 10.367 1.00 85.50 572 LEU A CA 1
ATOM 4633 C C . LEU A 1 572 ? -23.322 1.255 10.421 1.00 85.50 572 LEU A C 1
ATOM 4635 O O . LEU A 1 572 ? -23.870 2.346 10.229 1.00 85.50 572 LEU A O 1
ATOM 4639 N N . ASP A 1 573 ? -24.021 0.167 10.737 1.00 87.25 573 ASP A N 1
ATOM 4640 C CA . ASP A 1 573 ? -25.482 0.132 10.824 1.00 87.25 573 ASP A CA 1
ATOM 4641 C C . ASP A 1 573 ? -26.036 0.765 12.099 1.00 87.25 573 ASP A C 1
ATOM 4643 O O . ASP A 1 573 ? -27.097 1.391 12.049 1.00 87.25 573 ASP A O 1
ATOM 4647 N N . TYR A 1 574 ? -25.334 0.637 13.225 1.00 87.50 574 TYR A N 1
ATOM 4648 C CA . TYR A 1 574 ? -25.862 1.023 14.536 1.00 87.50 574 TYR A CA 1
ATOM 4649 C C . TYR A 1 574 ? -25.217 2.284 15.133 1.00 87.50 574 TYR A C 1
ATOM 4651 O O . TYR A 1 574 ? -25.871 2.980 15.909 1.00 87.50 574 TYR A O 1
ATOM 4659 N N . CYS A 1 575 ? -23.979 2.648 14.780 1.00 89.06 575 CYS A N 1
ATOM 4660 C CA . CYS A 1 575 ? -23.381 3.891 15.278 1.00 89.06 575 CYS A CA 1
ATOM 4661 C C . CYS A 1 575 ? -23.872 5.100 14.478 1.00 89.06 575 CYS A C 1
ATOM 4663 O O . CYS A 1 575 ? -23.295 5.454 13.450 1.00 89.06 575 CYS A O 1
ATOM 4665 N N . LYS A 1 576 ? -24.951 5.735 14.948 1.00 85.00 576 LYS A N 1
ATOM 4666 C CA . LYS A 1 576 ? -25.543 6.928 14.316 1.00 85.00 576 LYS A CA 1
ATOM 4667 C C . LYS A 1 576 ? -25.328 8.230 15.091 1.00 85.00 576 LYS A C 1
ATOM 4669 O O . LYS A 1 576 ? -25.640 9.291 14.555 1.00 85.00 576 LYS A O 1
ATOM 4674 N N . ASN A 1 577 ? -24.809 8.174 16.318 1.00 89.06 577 ASN A N 1
ATOM 4675 C CA . ASN A 1 577 ? -24.553 9.381 17.104 1.00 89.06 577 ASN A CA 1
ATOM 4676 C C . ASN A 1 577 ? -23.267 10.065 16.643 1.00 89.06 577 ASN A C 1
ATOM 4678 O O . ASN A 1 577 ? -22.322 9.404 16.225 1.00 89.06 577 ASN A O 1
ATOM 4682 N N . THR A 1 578 ? -23.202 11.387 16.801 1.00 90.44 578 THR A N 1
ATOM 4683 C CA . THR A 1 578 ? -21.996 12.170 16.491 1.00 90.44 578 THR A CA 1
ATOM 4684 C C . THR A 1 578 ? -20.872 11.955 17.501 1.00 90.44 578 THR A C 1
ATOM 4686 O O . THR A 1 578 ? -19.707 12.158 17.163 1.00 90.44 578 THR A O 1
ATOM 4689 N N . TRP A 1 579 ? -21.196 11.544 18.732 1.00 94.94 579 TRP A N 1
ATOM 4690 C CA . TRP A 1 579 ? -20.208 11.260 19.766 1.00 94.94 579 TRP A CA 1
ATOM 4691 C C . TRP A 1 579 ? -20.666 10.191 20.771 1.00 94.94 579 TRP A C 1
ATOM 4693 O O . TRP A 1 579 ? -21.857 10.027 21.058 1.00 94.94 579 TRP A O 1
ATOM 4703 N N . TYR A 1 580 ? -19.683 9.503 21.346 1.00 97.25 580 TYR A N 1
ATOM 4704 C CA . TYR A 1 580 ? -19.821 8.475 22.373 1.00 97.25 580 TYR A CA 1
ATOM 4705 C C . TYR A 1 580 ? -18.816 8.717 23.505 1.00 97.25 580 TYR A C 1
ATOM 4707 O O . TYR A 1 580 ? -17.741 9.277 23.286 1.00 97.25 580 TYR A O 1
ATOM 4715 N N . GLY A 1 581 ? -19.151 8.269 24.715 1.00 97.44 581 GLY A N 1
ATOM 4716 C CA . GLY A 1 581 ? -18.180 8.172 25.808 1.00 97.44 581 GLY A CA 1
ATOM 4717 C C . GLY A 1 581 ? -17.271 6.953 25.648 1.00 97.44 581 GLY A C 1
ATOM 4718 O O . GLY A 1 581 ? -17.569 6.038 24.881 1.00 97.44 581 GLY A O 1
ATOM 4719 N N . SER A 1 582 ? -16.197 6.882 26.424 1.00 97.19 582 SER A N 1
ATOM 4720 C CA . SER A 1 582 ? -15.322 5.712 26.456 1.00 97.19 582 SER A CA 1
ATOM 4721 C C . SER A 1 582 ? -15.937 4.560 27.257 1.00 97.19 582 SER A C 1
ATOM 4723 O O . SER A 1 582 ? -16.272 4.684 28.438 1.00 97.19 582 SER A O 1
ATOM 4725 N N . THR A 1 583 ? -16.001 3.375 26.648 1.00 97.25 583 THR A N 1
ATOM 4726 C CA . THR A 1 583 ? -16.241 2.112 27.367 1.00 97.25 583 THR A CA 1
ATOM 4727 C C . THR A 1 583 ? -15.076 1.759 28.298 1.00 97.25 583 THR A C 1
ATOM 4729 O O . THR A 1 583 ? -15.268 1.038 29.280 1.00 97.25 583 THR A O 1
ATOM 4732 N N . PHE A 1 584 ? -13.879 2.289 28.045 1.00 96.88 584 PHE A N 1
ATOM 4733 C CA . PHE A 1 584 ? -12.657 1.988 28.788 1.00 96.88 584 PHE A CA 1
ATOM 4734 C C . PHE A 1 584 ? -12.455 2.832 30.042 1.00 96.88 584 PHE A C 1
ATOM 4736 O O . PHE A 1 584 ? -11.450 2.653 30.724 1.00 96.88 584 PHE A O 1
ATOM 4743 N N . ILE A 1 585 ? -13.456 3.608 30.474 1.00 97.88 585 ILE A N 1
ATOM 4744 C CA . ILE A 1 585 ? -13.473 4.099 31.863 1.00 97.88 585 ILE A CA 1
ATOM 4745 C C . ILE A 1 585 ? -13.405 2.949 32.888 1.00 97.88 585 ILE A C 1
ATOM 4747 O O . ILE A 1 585 ? -12.956 3.159 34.007 1.00 97.88 585 ILE A O 1
ATOM 4751 N N . SER A 1 586 ? -13.803 1.724 32.506 1.00 97.81 586 SER A N 1
ATOM 4752 C CA . SER A 1 586 ? -13.607 0.516 33.321 1.00 97.81 586 SER A CA 1
ATOM 4753 C C . SER A 1 586 ? -12.382 -0.318 32.936 1.00 97.81 586 SER A C 1
ATOM 4755 O O . SER A 1 586 ? -12.265 -1.442 33.416 1.00 97.81 586 SER A O 1
ATOM 4757 N N . ARG A 1 587 ? -11.569 0.140 31.979 1.00 96.81 587 ARG A N 1
ATOM 4758 C CA . ARG A 1 587 ? -10.441 -0.589 31.377 1.00 96.81 587 ARG A CA 1
ATOM 4759 C C . ARG A 1 587 ? -9.178 0.286 31.210 1.00 96.81 587 ARG A C 1
ATOM 4761 O O . ARG A 1 587 ? -8.591 0.276 30.133 1.00 96.81 587 ARG A O 1
ATOM 4768 N N . PRO A 1 588 ? -8.764 1.105 32.199 1.00 96.88 588 PRO A N 1
ATOM 4769 C CA . PRO A 1 588 ? -7.761 2.152 31.975 1.00 96.88 588 PRO A CA 1
ATOM 4770 C C . PRO A 1 588 ? -6.292 1.680 32.030 1.00 96.88 588 PRO A C 1
ATOM 4772 O O . PRO A 1 588 ? -5.403 2.531 32.059 1.00 96.88 588 PRO A O 1
ATOM 4775 N N . TYR A 1 589 ? -5.994 0.371 32.111 1.00 97.94 589 TYR A N 1
ATOM 4776 C CA . TYR A 1 589 ? -4.632 -0.095 32.417 1.00 97.94 589 TYR A CA 1
ATOM 4777 C C . TYR A 1 589 ? -4.080 -1.193 31.502 1.00 97.94 589 TYR A C 1
ATOM 4779 O O . TYR A 1 589 ? -3.127 -0.937 30.762 1.00 97.94 589 TYR A O 1
ATOM 4787 N N . ILE A 1 590 ? -4.589 -2.425 31.582 1.00 97.50 590 ILE A N 1
ATOM 4788 C CA . ILE A 1 590 ? -3.796 -3.602 31.190 1.00 97.50 590 ILE A CA 1
ATOM 4789 C C . ILE A 1 590 ? -3.497 -3.646 29.691 1.00 97.50 590 ILE A C 1
ATOM 4791 O O . ILE A 1 590 ? -2.360 -3.917 29.294 1.00 97.50 590 ILE A O 1
ATOM 4795 N N . ASP A 1 591 ? -4.494 -3.295 28.877 1.00 96.00 591 ASP A N 1
ATOM 4796 C CA . ASP A 1 591 ? -4.418 -3.350 27.418 1.00 96.00 591 ASP A CA 1
ATOM 4797 C C . ASP A 1 591 ? -3.650 -2.145 26.828 1.00 96.00 591 ASP A C 1
ATOM 4799 O O . ASP A 1 591 ? -3.268 -2.186 25.661 1.00 96.00 591 ASP A O 1
ATOM 4803 N N . PHE A 1 592 ? -3.360 -1.089 27.605 1.00 95.75 592 PHE A N 1
ATOM 4804 C CA . PHE A 1 592 ? -2.612 0.086 27.135 1.00 95.75 592 PHE A CA 1
ATOM 4805 C C . PHE A 1 592 ? -1.102 -0.161 27.076 1.00 95.75 592 PHE A C 1
ATOM 4807 O O . PHE A 1 592 ? -0.502 -0.724 27.997 1.00 95.75 592 PHE A O 1
ATOM 4814 N N . LEU A 1 593 ? -0.469 0.312 25.999 1.00 94.62 593 LEU A N 1
ATOM 4815 C CA . LEU A 1 593 ? 0.983 0.281 25.832 1.00 94.62 593 LEU A CA 1
ATOM 4816 C C . LEU A 1 593 ? 1.666 1.265 26.794 1.00 94.62 593 LEU A C 1
ATOM 4818 O O . LEU A 1 593 ? 2.567 0.880 27.536 1.00 94.62 593 LEU A O 1
ATOM 4822 N N . ASP A 1 594 ? 1.206 2.521 26.814 1.00 94.94 594 ASP A N 1
ATOM 4823 C CA . ASP A 1 594 ? 1.624 3.522 27.799 1.00 94.94 594 ASP A CA 1
ATOM 4824 C C . ASP A 1 594 ? 0.689 3.498 29.014 1.00 94.94 594 ASP A C 1
ATOM 4826 O O . ASP A 1 594 ? -0.440 3.985 28.976 1.00 94.94 594 ASP A O 1
ATOM 4830 N N . LYS A 1 595 ? 1.194 2.949 30.119 1.00 96.25 595 LYS A N 1
ATOM 4831 C CA . LYS A 1 595 ? 0.467 2.812 31.388 1.00 96.25 595 LYS A CA 1
ATOM 4832 C C . LYS A 1 595 ? 0.617 4.030 32.314 1.00 96.25 595 LYS A C 1
ATOM 4834 O O . LYS A 1 595 ? 0.083 4.023 33.423 1.00 96.25 595 LYS A O 1
ATOM 4839 N N . SER A 1 596 ? 1.327 5.085 31.900 1.00 96.06 596 SER A N 1
ATOM 4840 C CA . SER A 1 596 ? 1.654 6.234 32.764 1.00 96.06 596 SER A CA 1
ATOM 4841 C C . SER A 1 596 ? 0.428 7.020 33.244 1.00 96.06 596 SER A C 1
ATOM 4843 O O . SER A 1 596 ? 0.426 7.539 34.363 1.00 96.06 596 SER A O 1
ATOM 4845 N N . LYS A 1 597 ? -0.639 7.069 32.435 1.00 95.94 597 LYS A N 1
ATOM 4846 C CA . LYS A 1 597 ? -1.891 7.773 32.760 1.00 95.94 597 LYS A CA 1
ATOM 4847 C C . LYS A 1 597 ? -2.830 6.992 33.675 1.00 95.94 597 LYS A C 1
ATOM 4849 O O . LYS A 1 597 ? -3.692 7.610 34.302 1.00 95.94 597 LYS A O 1
ATOM 4854 N N . ALA A 1 598 ? -2.658 5.675 33.790 1.00 97.31 598 ALA A N 1
ATOM 4855 C CA . ALA A 1 598 ? -3.611 4.808 34.477 1.00 97.31 598 ALA A CA 1
ATOM 4856 C C . ALA A 1 598 ? -3.855 5.258 35.921 1.00 97.31 598 ALA A C 1
ATOM 4858 O O . ALA A 1 598 ? -4.998 5.450 36.325 1.00 97.31 598 ALA A O 1
ATOM 4859 N N . LYS A 1 599 ? -2.785 5.551 36.675 1.00 97.69 599 LYS A N 1
ATOM 4860 C CA . LYS A 1 599 ? -2.908 6.023 38.061 1.00 97.69 599 LYS A CA 1
ATOM 4861 C C . LYS A 1 599 ? -3.755 7.291 38.162 1.00 97.69 599 LYS A C 1
ATOM 4863 O O . LYS A 1 599 ? -4.690 7.334 38.951 1.00 97.69 599 LYS A O 1
ATOM 4868 N N . SER A 1 600 ? -3.470 8.312 37.353 1.00 97.94 600 SER A N 1
ATOM 4869 C CA . SER A 1 600 ? -4.263 9.549 37.359 1.00 97.94 600 SER A CA 1
ATOM 4870 C C . SER A 1 600 ? -5.711 9.338 36.914 1.00 97.94 600 SER A C 1
ATOM 4872 O O . SER A 1 600 ? -6.599 10.015 37.428 1.00 97.94 600 SER A O 1
ATOM 4874 N N . GLN A 1 601 ? -5.960 8.399 36.000 1.00 98.12 601 GLN A N 1
ATOM 4875 C CA . GLN A 1 601 ? -7.308 8.062 35.546 1.00 98.12 601 GLN A CA 1
ATOM 4876 C C . GLN A 1 601 ? -8.101 7.341 36.636 1.00 98.12 601 GLN A C 1
ATOM 4878 O O . GLN A 1 601 ? -9.250 7.704 36.866 1.00 98.12 601 GLN A O 1
ATOM 4883 N N . PHE A 1 602 ? -7.489 6.418 37.384 1.00 98.62 602 PHE A N 1
ATOM 4884 C CA . PHE A 1 602 ? -8.115 5.835 38.573 1.00 98.62 602 PHE A CA 1
ATOM 4885 C C . PHE A 1 602 ? -8.374 6.877 39.662 1.00 98.62 602 PHE A C 1
ATOM 4887 O O . PHE A 1 602 ? -9.457 6.884 40.236 1.00 98.62 602 PHE A O 1
ATOM 4894 N N . GLU A 1 603 ? -7.450 7.807 39.918 1.00 98.31 603 GLU A N 1
ATOM 4895 C CA . GLU A 1 603 ? -7.708 8.907 40.861 1.00 98.31 603 GLU A CA 1
ATOM 4896 C C . GLU A 1 603 ? -8.869 9.800 40.397 1.00 98.31 603 GLU A C 1
ATOM 4898 O O . GLU A 1 603 ? -9.692 10.225 41.206 1.00 98.31 603 GLU A O 1
ATOM 4903 N N . LYS A 1 604 ? -8.991 10.068 39.091 1.00 98.38 604 LYS A N 1
ATOM 4904 C CA . LYS A 1 604 ? -10.139 10.799 38.533 1.00 98.38 604 LYS A CA 1
ATOM 4905 C C . LYS A 1 604 ? -11.436 9.994 38.659 1.00 98.38 604 LYS A C 1
ATOM 4907 O O . LYS A 1 604 ? -12.458 10.560 39.034 1.00 98.38 604 LYS A O 1
ATOM 4912 N N . LEU A 1 605 ? -11.390 8.688 38.414 1.00 98.25 605 LEU A N 1
ATOM 4913 C CA . LEU A 1 605 ? -12.512 7.768 38.596 1.00 98.25 605 LEU A CA 1
ATOM 4914 C C . LEU A 1 605 ? -12.994 7.766 40.057 1.00 98.25 605 LEU A C 1
ATOM 4916 O O . LEU A 1 605 ? -14.191 7.893 40.306 1.00 98.25 605 LEU A O 1
ATOM 4920 N N . LYS A 1 606 ? -12.068 7.736 41.027 1.00 98.62 606 LYS A N 1
ATOM 4921 C CA . LYS A 1 606 ? -12.375 7.800 42.467 1.00 98.62 606 LYS A CA 1
ATOM 4922 C C . LYS A 1 606 ? -13.158 9.056 42.861 1.00 98.62 606 LYS A C 1
ATOM 4924 O O . LYS A 1 606 ? -14.033 8.984 43.725 1.00 98.62 606 LYS A O 1
ATOM 4929 N N . LYS A 1 607 ? -12.941 10.189 42.180 1.00 98.56 607 LYS A N 1
ATOM 4930 C CA . LYS A 1 607 ? -13.712 11.429 42.413 1.00 98.56 607 LYS A CA 1
ATOM 4931 C C . LYS A 1 607 ? -15.207 11.281 42.133 1.00 98.56 607 LYS A C 1
ATOM 4933 O O . LYS A 1 607 ? -15.995 12.052 42.671 1.00 98.56 607 LYS A O 1
ATOM 4938 N N . LEU A 1 608 ? -15.622 10.304 41.323 1.00 98.31 608 LEU A N 1
ATOM 4939 C CA . LEU A 1 608 ? -17.040 10.067 41.034 1.00 98.31 608 LEU A CA 1
ATOM 4940 C C . LEU A 1 608 ? -17.836 9.681 42.287 1.00 98.31 608 LEU A C 1
ATOM 4942 O O . LEU A 1 608 ? -19.025 10.007 42.372 1.00 98.31 608 LEU A O 1
ATOM 4946 N N . TRP A 1 609 ? -17.191 9.006 43.246 1.00 98.38 609 TRP A N 1
ATOM 4947 C CA . TRP A 1 609 ? -17.784 8.532 44.502 1.00 98.38 609 TRP A CA 1
ATOM 4948 C C . TRP A 1 609 ? -17.175 9.144 45.768 1.00 98.38 609 TRP A C 1
ATOM 4950 O O . TRP A 1 609 ? -17.692 8.894 46.858 1.00 98.38 609 TRP A O 1
ATOM 4960 N N . GLU A 1 610 ? -16.127 9.959 45.652 1.00 98.44 610 GLU A N 1
ATOM 4961 C CA . GLU A 1 610 ? -15.496 10.631 46.790 1.00 98.44 610 GLU A CA 1
ATOM 4962 C C . GLU A 1 610 ? -16.522 11.435 47.611 1.00 98.44 610 GLU A C 1
ATOM 4964 O O . GLU A 1 610 ? -17.252 12.285 47.098 1.00 98.44 610 GLU A O 1
ATOM 4969 N N . GLY A 1 611 ? -16.626 11.126 48.905 1.00 98.38 611 GLY A N 1
ATOM 4970 C CA . GLY A 1 611 ? -17.567 11.761 49.829 1.00 98.38 611 GLY A CA 1
ATOM 4971 C C . GLY A 1 611 ? -19.047 11.427 49.597 1.00 98.38 611 GLY A C 1
ATOM 4972 O O . GLY A 1 611 ? -19.908 12.009 50.265 1.00 98.38 611 GLY A O 1
ATOM 4973 N N . ARG A 1 612 ? -19.377 10.493 48.694 1.00 98.44 612 ARG A N 1
ATOM 4974 C CA . ARG A 1 612 ? -20.762 10.120 48.358 1.00 98.44 612 ARG A CA 1
ATOM 4975 C C . ARG A 1 612 ? -21.186 8.817 49.021 1.00 98.44 612 ARG A C 1
ATOM 4977 O O . ARG A 1 612 ? -20.385 7.915 49.246 1.00 98.44 612 ARG A O 1
ATOM 4984 N N . ASP A 1 613 ? -22.477 8.712 49.312 1.00 98.75 613 ASP A N 1
ATOM 4985 C CA . ASP A 1 613 ? -23.102 7.439 49.651 1.00 98.75 613 ASP A CA 1
ATOM 4986 C C . ASP A 1 613 ? -23.326 6.653 48.342 1.00 98.75 613 ASP A C 1
ATOM 4988 O O . ASP A 1 613 ? -23.965 7.165 47.418 1.00 98.75 613 ASP A O 1
ATOM 4992 N N . ILE A 1 614 ? -22.792 5.431 48.247 1.00 98.75 614 ILE A N 1
ATOM 4993 C CA . ILE A 1 614 ? -22.854 4.599 47.033 1.00 98.75 614 ILE A CA 1
ATOM 4994 C C . ILE A 1 614 ? -23.661 3.316 47.254 1.00 98.75 614 ILE A C 1
ATOM 4996 O O . ILE A 1 614 ? -23.736 2.789 48.371 1.00 98.75 614 ILE A O 1
ATOM 5000 N N . LEU A 1 615 ? -24.286 2.835 46.180 1.00 98.88 615 LEU A N 1
ATOM 5001 C CA . LEU A 1 615 ? -24.937 1.534 46.073 1.00 98.88 615 LEU A CA 1
ATOM 5002 C C . LEU A 1 615 ? -24.274 0.759 44.932 1.00 98.88 615 LEU A C 1
ATOM 5004 O O . LEU A 1 615 ? -24.447 1.102 43.766 1.00 98.88 615 LEU A O 1
ATOM 5008 N N . ILE A 1 616 ? -23.524 -0.281 45.273 1.00 98.81 616 ILE A N 1
ATOM 5009 C CA . ILE A 1 616 ? -22.897 -1.183 44.308 1.00 98.81 616 ILE A CA 1
ATOM 5010 C C . ILE A 1 616 ? -23.881 -2.304 43.963 1.00 98.81 616 ILE A C 1
ATOM 5012 O O . ILE A 1 616 ? -24.463 -2.923 44.854 1.00 98.81 616 ILE A O 1
ATOM 5016 N N . VAL A 1 617 ? -24.062 -2.573 42.675 1.00 98.81 617 VAL A N 1
ATOM 5017 C CA . VAL A 1 617 ? -24.868 -3.685 42.161 1.00 98.81 617 VAL A CA 1
ATOM 5018 C C . VAL A 1 617 ? -23.967 -4.539 41.283 1.00 98.81 617 VAL A C 1
ATOM 5020 O O . VAL A 1 617 ? -23.557 -4.120 40.198 1.00 98.81 617 VAL A O 1
ATOM 5023 N N . GLU A 1 618 ? -23.632 -5.726 41.766 1.00 98.50 618 GLU A N 1
ATOM 5024 C CA . GLU A 1 618 ? -22.584 -6.557 41.176 1.00 98.50 618 GLU A CA 1
ATOM 5025 C C . GLU A 1 618 ? -22.901 -8.048 41.297 1.00 98.50 618 GLU A C 1
ATOM 5027 O O . GLU A 1 618 ? -23.806 -8.441 42.036 1.00 98.50 618 GLU A O 1
ATOM 5032 N N . GLY A 1 619 ? -22.175 -8.878 40.548 1.00 97.06 619 GLY A N 1
ATOM 5033 C CA . GLY A 1 619 ? -22.270 -10.331 40.659 1.00 97.06 619 GLY A CA 1
ATOM 5034 C C . GLY A 1 619 ? -21.678 -10.849 41.973 1.00 97.06 619 GLY A C 1
ATOM 5035 O O . GLY A 1 619 ? -20.830 -10.202 42.588 1.00 97.06 619 GLY A O 1
ATOM 5036 N N . TYR A 1 620 ? -22.094 -12.045 42.381 1.00 95.19 620 TYR A N 1
ATOM 5037 C CA . TYR A 1 620 ? -21.620 -12.727 43.589 1.00 95.19 620 TYR A CA 1
ATOM 5038 C C . TYR A 1 620 ? -20.088 -12.812 43.682 1.00 95.19 620 TYR A C 1
ATOM 5040 O O . TYR A 1 620 ? -19.486 -12.483 44.707 1.00 95.19 620 TYR A O 1
ATOM 5048 N N . THR A 1 621 ? -19.442 -13.175 42.576 1.00 94.44 621 THR A N 1
ATOM 5049 C CA . THR A 1 621 ? -17.983 -13.305 42.471 1.00 94.44 621 THR A CA 1
ATOM 5050 C C . THR A 1 621 ? -17.268 -11.973 42.227 1.00 94.44 621 THR A C 1
ATOM 5052 O O . THR A 1 621 ? -16.053 -11.921 42.397 1.00 94.44 621 THR A O 1
ATOM 5055 N N . SER A 1 622 ? -17.973 -10.885 41.878 1.00 95.94 622 SER A N 1
ATOM 5056 C CA . SER A 1 622 ? -17.354 -9.601 41.500 1.00 95.94 622 SER A CA 1
ATOM 5057 C C . SER A 1 622 ? -16.534 -8.980 42.631 1.00 95.94 622 SER A C 1
ATOM 5059 O O . SER A 1 622 ? -15.374 -8.642 42.421 1.00 95.94 622 SER A O 1
ATOM 5061 N N . ARG A 1 623 ? -17.122 -8.861 43.831 1.00 96.25 623 ARG A N 1
ATOM 5062 C CA . ARG A 1 623 ? -16.458 -8.373 45.058 1.00 96.25 623 ARG A CA 1
ATOM 5063 C C . ARG A 1 623 ? -15.604 -7.115 44.853 1.00 96.25 623 ARG A C 1
ATOM 5065 O O . ARG A 1 623 ? -14.485 -7.004 45.359 1.00 96.25 623 ARG A O 1
ATOM 5072 N N . SER A 1 624 ? -16.148 -6.144 44.131 1.00 97.56 624 SER A N 1
ATOM 5073 C CA . SER A 1 624 ? -15.408 -4.955 43.718 1.00 97.56 624 SER A CA 1
ATOM 5074 C C . SER A 1 624 ? -14.993 -4.119 44.931 1.00 97.56 624 SER A C 1
ATOM 5076 O O . SER A 1 624 ? -15.822 -3.781 45.789 1.00 97.56 624 SER A O 1
ATOM 5078 N N . GLY A 1 625 ? -13.715 -3.762 45.000 1.00 96.88 625 GLY A N 1
ATOM 5079 C CA . GLY A 1 625 ? -13.087 -3.038 46.101 1.00 96.88 625 GLY A CA 1
ATOM 5080 C C . GLY A 1 625 ? -12.783 -3.878 47.340 1.00 96.88 625 GLY A C 1
ATOM 5081 O O . GLY A 1 625 ? -12.286 -3.346 48.324 1.00 96.88 625 GLY A O 1
ATOM 5082 N N . VAL A 1 626 ? -13.092 -5.178 47.352 1.00 96.25 626 VAL A N 1
ATOM 5083 C CA . VAL A 1 626 ? -12.765 -6.038 48.500 1.00 96.25 626 VAL A CA 1
ATOM 5084 C C . VAL A 1 626 ? -11.273 -6.351 48.472 1.00 96.25 626 VAL A C 1
ATOM 5086 O O . VAL A 1 626 ? -10.785 -6.923 47.501 1.00 96.25 626 VAL A O 1
ATOM 5089 N N . GLY A 1 627 ? -10.546 -5.995 49.530 1.00 94.19 627 GLY A N 1
ATOM 5090 C CA . GLY A 1 627 ? -9.098 -6.215 49.622 1.00 94.19 627 GLY A CA 1
ATOM 5091 C C . GLY A 1 627 ? -8.226 -5.146 48.950 1.00 94.19 627 GLY A C 1
ATOM 5092 O O . GLY A 1 627 ? -7.008 -5.301 48.948 1.00 94.19 627 GLY A O 1
ATOM 5093 N N . ASN A 1 628 ? -8.812 -4.061 48.433 1.00 96.31 628 ASN A N 1
ATOM 5094 C CA . ASN A 1 628 ? -8.093 -2.909 47.880 1.00 96.31 628 ASN A CA 1
ATOM 5095 C C . ASN A 1 628 ? -8.790 -1.582 48.258 1.00 96.31 628 ASN A C 1
ATOM 5097 O O . ASN A 1 628 ? -9.858 -1.589 48.861 1.00 96.31 628 ASN A O 1
ATOM 5101 N N . ASP A 1 629 ? -8.188 -0.440 47.918 1.00 97.62 629 ASP A N 1
ATOM 5102 C CA . ASP A 1 629 ? -8.633 0.907 48.320 1.00 97.62 629 ASP A CA 1
ATOM 5103 C C . ASP A 1 629 ? -9.447 1.649 47.235 1.00 97.62 629 ASP A C 1
ATOM 5105 O O . ASP A 1 629 ? -9.517 2.885 47.226 1.00 97.62 629 ASP A O 1
ATOM 5109 N N . LEU A 1 630 ? -10.050 0.937 46.271 1.00 98.31 630 LEU A N 1
ATOM 5110 C CA . LEU A 1 630 ? -10.766 1.564 45.149 1.00 98.31 630 LEU A CA 1
ATOM 5111 C C . LEU A 1 630 ? -11.921 2.468 45.621 1.00 98.31 630 LEU A C 1
ATOM 5113 O O . LEU A 1 630 ? -12.147 3.541 45.054 1.00 98.31 630 LEU A O 1
ATOM 5117 N N . PHE A 1 631 ? -12.628 2.062 46.679 1.00 98.50 631 PHE A N 1
ATOM 5118 C CA . PHE A 1 631 ? -13.813 2.757 47.197 1.00 98.50 631 PHE A CA 1
ATOM 5119 C C . PHE A 1 631 ? -13.615 3.421 48.570 1.00 98.50 631 PHE A C 1
ATOM 5121 O O . PHE A 1 631 ? -14.589 3.924 49.126 1.00 98.50 631 PHE A O 1
ATOM 5128 N N . ASP A 1 632 ? -12.389 3.501 49.097 1.00 97.56 632 ASP A N 1
ATOM 5129 C CA . ASP A 1 632 ? -12.108 4.057 50.437 1.00 97.56 632 ASP A CA 1
ATOM 5130 C C . ASP A 1 632 ? -12.547 5.522 50.600 1.00 97.56 632 ASP A C 1
ATOM 5132 O O . ASP A 1 632 ? -12.885 5.964 51.697 1.00 97.56 632 ASP A O 1
ATOM 5136 N N . GLY A 1 633 ? -12.580 6.281 49.501 1.00 97.31 633 GLY A N 1
ATOM 5137 C CA . GLY A 1 633 ? -13.063 7.663 49.487 1.00 97.31 633 GLY A CA 1
ATOM 5138 C C . GLY A 1 633 ? -14.588 7.808 49.581 1.00 97.31 633 GLY A C 1
ATOM 5139 O O . GLY A 1 633 ? -15.075 8.927 49.749 1.00 97.31 633 GLY A O 1
ATOM 5140 N N . ALA A 1 634 ? -15.364 6.727 49.455 1.00 98.44 634 ALA A N 1
ATOM 5141 C CA . ALA A 1 634 ? -16.820 6.781 49.566 1.00 98.44 634 ALA A CA 1
ATOM 5142 C C . ALA A 1 634 ? -17.259 7.028 51.019 1.00 98.44 634 ALA A C 1
ATOM 5144 O O . ALA A 1 634 ? -16.670 6.530 51.974 1.00 98.44 634 ALA A O 1
ATOM 5145 N N . LYS A 1 635 ? -18.354 7.769 51.203 1.00 98.31 635 LYS A N 1
ATOM 5146 C CA . LYS A 1 635 ? -18.897 8.072 52.537 1.00 98.31 635 LYS A CA 1
ATOM 5147 C C . LYS A 1 635 ? -19.566 6.859 53.186 1.00 98.31 635 LYS A C 1
ATOM 5149 O O . LYS A 1 635 ? -19.466 6.675 54.396 1.00 98.31 635 LYS A O 1
ATOM 5154 N N . SER A 1 636 ? -20.288 6.059 52.403 1.00 98.25 636 SER A N 1
ATOM 5155 C CA . SER A 1 636 ? -20.814 4.762 52.838 1.00 98.25 636 SER A CA 1
ATOM 5156 C C . SER A 1 636 ? -21.115 3.865 51.644 1.00 98.25 636 SER A C 1
ATOM 5158 O O . SER A 1 636 ? -21.514 4.355 50.587 1.00 98.25 636 SER A O 1
ATOM 5160 N N . ILE A 1 637 ? -20.996 2.552 51.835 1.00 98.62 637 ILE A N 1
ATOM 5161 C CA . ILE A 1 637 ? -21.202 1.545 50.790 1.00 98.62 637 ILE A CA 1
ATOM 5162 C C . ILE A 1 637 ? -22.367 0.635 51.187 1.00 98.62 637 ILE A C 1
ATOM 5164 O O . ILE A 1 637 ? -22.403 0.117 52.301 1.00 98.62 637 ILE A O 1
ATOM 5168 N N . LYS A 1 638 ? -23.314 0.444 50.265 1.00 98.69 638 LYS A N 1
ATOM 5169 C CA . LYS A 1 638 ? -24.301 -0.646 50.286 1.00 98.69 638 LYS A CA 1
ATOM 5170 C C . LYS A 1 638 ? -24.110 -1.510 49.040 1.00 98.69 638 LYS A C 1
ATOM 5172 O O . LYS A 1 638 ? -23.693 -0.985 48.009 1.00 98.69 638 LYS A O 1
ATOM 5177 N N . ARG A 1 639 ? -24.454 -2.796 49.114 1.00 98.69 639 ARG A N 1
ATOM 5178 C CA . ARG A 1 639 ? -24.340 -3.752 48.006 1.00 98.69 639 ARG A CA 1
ATOM 5179 C C . ARG A 1 639 ? -25.640 -4.515 47.773 1.00 98.69 639 ARG A C 1
ATOM 5181 O O . ARG A 1 639 ? -26.260 -4.985 48.727 1.00 98.69 639 ARG A O 1
ATOM 5188 N N . ILE A 1 640 ? -26.022 -4.653 46.508 1.00 98.69 640 ILE A N 1
ATOM 5189 C CA . ILE A 1 640 ? -27.001 -5.638 46.040 1.00 98.69 640 ILE A CA 1
ATOM 5190 C C . ILE A 1 640 ? -26.222 -6.698 45.275 1.00 98.69 640 ILE A C 1
ATOM 5192 O O . ILE A 1 640 ? -25.635 -6.405 44.230 1.00 98.69 640 ILE A O 1
ATOM 5196 N N . ILE A 1 641 ? -26.219 -7.915 45.805 1.00 98.38 641 ILE A N 1
ATOM 5197 C CA . ILE A 1 641 ? -25.508 -9.039 45.206 1.00 98.38 641 ILE A CA 1
ATOM 5198 C C . ILE A 1 641 ? -26.442 -9.752 44.236 1.00 98.38 641 ILE A C 1
ATOM 5200 O O . ILE A 1 641 ? -27.578 -10.078 44.569 1.00 98.38 641 ILE A O 1
ATOM 5204 N N . CYS A 1 642 ? -25.986 -9.936 43.005 1.00 98.38 642 CYS A N 1
ATOM 5205 C CA . CYS A 1 642 ? -26.739 -10.525 41.904 1.00 98.38 642 CYS A CA 1
ATOM 5206 C C . CYS A 1 642 ? -26.078 -11.836 41.447 1.00 98.38 642 CYS A C 1
ATOM 5208 O O . CYS A 1 642 ? -24.932 -12.102 41.812 1.00 98.38 642 CYS A O 1
ATOM 5210 N N . PRO A 1 643 ? -26.750 -12.654 40.617 1.00 96.88 643 PRO A N 1
ATOM 5211 C CA . PRO A 1 643 ? -26.110 -13.818 40.008 1.00 96.88 643 PRO A CA 1
ATOM 5212 C C . PRO A 1 643 ? -24.862 -13.415 39.214 1.00 96.88 643 PRO A C 1
ATOM 5214 O O . PRO A 1 643 ? -24.909 -12.445 38.450 1.00 96.88 643 PRO A O 1
ATOM 5217 N N . SER A 1 644 ? -23.768 -14.172 39.342 1.00 93.06 644 SER A N 1
ATOM 5218 C CA . SER A 1 644 ? -22.540 -13.919 38.565 1.00 93.06 644 SER A CA 1
ATOM 5219 C C . SER A 1 644 ? -22.726 -14.165 37.068 1.00 93.06 644 SER A C 1
ATOM 5221 O O . SER A 1 644 ? -21.983 -13.638 36.240 1.00 93.06 644 SER A O 1
ATOM 5223 N N . ARG A 1 645 ? -23.747 -14.947 36.695 1.00 93.19 645 ARG A N 1
ATOM 5224 C CA . ARG A 1 645 ? -24.137 -15.199 35.306 1.00 93.19 645 ARG A CA 1
ATOM 5225 C C . ARG A 1 645 ? -25.635 -15.101 35.123 1.00 93.19 645 ARG A C 1
ATOM 5227 O O . ARG A 1 645 ? -26.410 -15.371 36.033 1.00 93.19 645 ARG A O 1
ATOM 5234 N N . HIS A 1 646 ? -26.037 -14.767 33.903 1.00 95.81 646 HIS A N 1
ATOM 5235 C CA . HIS A 1 646 ? -27.437 -14.718 33.483 1.00 95.81 646 HIS A CA 1
ATOM 5236 C C . HIS A 1 646 ? -28.287 -13.757 34.325 1.00 95.81 646 HIS A C 1
ATOM 5238 O O . HIS A 1 646 ? -29.494 -13.942 34.456 1.00 95.81 646 HIS A O 1
ATOM 5244 N N . ALA A 1 647 ? -27.671 -12.701 34.868 1.00 97.44 647 ALA A N 1
ATOM 5245 C CA . ALA A 1 647 ? -28.337 -11.742 35.745 1.00 97.44 647 ALA A CA 1
ATOM 5246 C C . ALA A 1 647 ? -29.549 -11.054 35.089 1.00 97.44 647 ALA A C 1
ATOM 5248 O O . ALA A 1 647 ? -30.456 -10.611 35.794 1.00 97.44 647 ALA A O 1
ATOM 5249 N N . TYR A 1 648 ? -29.616 -11.011 33.752 1.00 98.31 648 TYR A N 1
ATOM 5250 C CA . TYR A 1 648 ? -30.771 -10.468 33.039 1.00 98.31 648 TYR A CA 1
ATOM 5251 C C . TYR A 1 648 ? -32.065 -11.240 33.341 1.00 98.31 648 TYR A C 1
ATOM 5253 O O . TYR A 1 648 ? -33.132 -10.629 33.391 1.00 98.31 648 TYR A O 1
ATOM 5261 N N . ASP A 1 649 ? -31.979 -12.541 33.653 1.00 97.50 649 ASP A N 1
ATOM 5262 C CA . ASP A 1 649 ? -33.134 -13.356 34.059 1.00 97.50 649 ASP A CA 1
ATOM 5263 C C . ASP A 1 649 ? -33.826 -12.777 35.311 1.00 97.50 649 ASP A C 1
ATOM 5265 O O . ASP A 1 649 ? -35.038 -12.915 35.471 1.00 97.50 649 ASP A O 1
ATOM 5269 N N . LYS A 1 650 ? -33.068 -12.077 36.169 1.00 97.56 650 LYS A N 1
ATOM 5270 C CA . LYS A 1 650 ? -33.549 -11.406 37.387 1.00 97.56 650 LYS A CA 1
ATOM 5271 C C . LYS A 1 650 ? -33.595 -9.881 37.277 1.00 97.56 650 LYS A C 1
ATOM 5273 O O . LYS A 1 650 ? -33.772 -9.203 38.286 1.00 97.56 650 LYS A O 1
ATOM 5278 N N . LYS A 1 651 ? -33.485 -9.307 36.073 1.00 97.69 651 LYS A N 1
ATOM 5279 C CA . LYS A 1 651 ? -33.437 -7.847 35.850 1.00 97.69 651 LYS A CA 1
ATOM 5280 C C . LYS A 1 651 ? -34.503 -7.074 36.638 1.00 97.69 651 LYS A C 1
ATOM 5282 O O . LYS A 1 651 ? -34.199 -6.030 37.206 1.00 97.69 651 LYS A O 1
ATOM 5287 N N . ASN A 1 652 ? -35.748 -7.554 36.648 1.00 97.69 652 ASN A N 1
ATOM 5288 C CA . ASN A 1 652 ? -36.853 -6.848 37.303 1.00 97.69 652 ASN A CA 1
ATOM 5289 C C . ASN A 1 652 ? -36.716 -6.844 38.834 1.00 97.69 652 ASN A C 1
ATOM 5291 O O . ASN A 1 652 ? -36.916 -5.800 39.446 1.00 97.69 652 ASN A O 1
ATOM 5295 N N . GLU A 1 653 ? -36.325 -7.973 39.432 1.00 98.38 653 GLU A N 1
ATOM 5296 C CA . GLU A 1 653 ? -36.052 -8.084 40.874 1.00 98.38 653 GLU A CA 1
ATOM 5297 C C . GLU A 1 653 ? -34.872 -7.190 41.271 1.00 98.38 653 GLU A C 1
ATOM 5299 O O . GLU A 1 653 ? -34.927 -6.484 42.276 1.00 98.38 653 GLU A O 1
ATOM 5304 N N . ILE A 1 654 ? -33.828 -7.161 40.436 1.00 98.62 654 ILE A N 1
ATOM 5305 C CA . ILE A 1 654 ? -32.658 -6.302 40.635 1.00 98.62 654 ILE A CA 1
ATOM 5306 C C . ILE A 1 654 ? -33.067 -4.825 40.581 1.00 98.62 654 ILE A C 1
ATOM 5308 O O . ILE A 1 654 ? -32.705 -4.057 41.467 1.00 98.62 654 ILE A O 1
ATOM 5312 N N . MET A 1 655 ? -33.860 -4.419 39.585 1.00 98.44 655 MET A N 1
ATOM 5313 C CA . MET A 1 655 ? -34.371 -3.048 39.479 1.00 98.44 655 MET A CA 1
ATOM 5314 C C . MET A 1 655 ? -35.215 -2.655 40.700 1.00 98.44 655 MET A C 1
ATOM 5316 O O . MET A 1 655 ? -35.058 -1.554 41.226 1.00 98.44 655 MET A O 1
ATOM 5320 N N . GLU A 1 656 ? -36.094 -3.541 41.170 1.00 98.19 656 GLU A N 1
ATOM 5321 C CA . GLU A 1 656 ? -36.905 -3.305 42.368 1.00 98.19 656 GLU A CA 1
ATOM 5322 C C . GLU A 1 656 ? -36.030 -3.153 43.621 1.00 98.19 656 GLU A C 1
ATOM 5324 O O . GLU A 1 656 ? -36.209 -2.204 44.387 1.00 98.19 656 GLU A O 1
ATOM 5329 N N . ALA A 1 657 ? -35.028 -4.018 43.795 1.00 98.38 657 ALA A N 1
ATOM 5330 C CA . ALA A 1 657 ? -34.066 -3.913 44.889 1.00 98.38 657 ALA A CA 1
ATOM 5331 C C . ALA A 1 657 ? -33.285 -2.588 44.838 1.00 98.38 657 ALA A C 1
ATOM 5333 O O . ALA A 1 657 ? -33.129 -1.930 45.867 1.00 98.38 657 ALA A O 1
ATOM 5334 N N . ILE A 1 658 ? -32.850 -2.144 43.652 1.00 98.50 658 ILE A N 1
ATOM 5335 C CA . ILE A 1 658 ? -32.179 -0.846 43.492 1.00 98.50 658 ILE A CA 1
ATOM 5336 C C . ILE A 1 658 ? -33.107 0.287 43.926 1.00 98.50 658 ILE A C 1
ATOM 5338 O O . ILE A 1 658 ? -32.701 1.126 44.725 1.00 98.50 658 ILE A O 1
ATOM 5342 N N . ILE A 1 659 ? -34.356 0.306 43.459 1.00 97.44 659 ILE A N 1
ATOM 5343 C CA . ILE A 1 659 ? -35.326 1.353 43.820 1.00 97.44 659 ILE A CA 1
ATOM 5344 C C . ILE A 1 659 ? -35.560 1.393 45.339 1.00 97.44 659 ILE A C 1
ATOM 5346 O O . ILE A 1 659 ? -35.625 2.478 45.915 1.00 97.44 659 ILE A O 1
ATOM 5350 N N . ASN A 1 660 ? -35.633 0.231 45.990 1.00 97.75 660 ASN A N 1
ATOM 5351 C CA . ASN A 1 660 ? -35.895 0.122 47.427 1.00 97.75 660 ASN A CA 1
ATOM 5352 C C . ASN A 1 660 ? -34.697 0.494 48.316 1.00 97.75 660 ASN A C 1
ATOM 5354 O O . ASN A 1 660 ? -34.900 0.841 49.478 1.00 97.75 660 ASN A O 1
ATOM 5358 N N . HIS A 1 661 ? -33.464 0.400 47.806 1.00 97.31 661 HIS A N 1
ATOM 5359 C CA . HIS A 1 661 ? -32.247 0.566 48.612 1.00 97.31 661 HIS A CA 1
ATOM 5360 C C . HIS A 1 661 ? -31.309 1.684 48.148 1.00 97.31 661 HIS A C 1
ATOM 5362 O O . HIS A 1 661 ? -30.322 1.967 48.838 1.00 97.31 661 HIS A O 1
ATOM 5368 N N . ALA A 1 662 ? -31.585 2.322 47.007 1.00 94.88 662 ALA A N 1
ATOM 5369 C CA . ALA A 1 662 ? -30.767 3.415 46.505 1.00 94.88 662 ALA A CA 1
ATOM 5370 C C . ALA A 1 662 ? -30.779 4.605 47.458 1.00 94.88 662 ALA A C 1
ATOM 5372 O O . ALA A 1 662 ? -29.718 5.151 47.702 1.00 94.88 662 ALA A O 1
ATOM 5373 N N . ASP A 1 663 ? -31.915 5.006 48.037 1.00 92.62 663 ASP A N 1
ATOM 5374 C CA . ASP A 1 663 ? -31.980 6.096 49.032 1.00 92.62 663 ASP A CA 1
ATOM 5375 C C . ASP A 1 663 ? -31.217 7.383 48.610 1.00 92.62 663 ASP A C 1
ATOM 5377 O O . ASP A 1 663 ? -30.579 8.040 49.432 1.00 92.62 663 ASP A O 1
ATOM 5381 N N . GLY A 1 664 ? -31.220 7.728 47.313 1.00 93.69 664 GLY A N 1
ATOM 5382 C CA . GLY A 1 664 ? -30.468 8.870 46.758 1.00 93.69 664 GLY A CA 1
ATOM 5383 C C . GLY A 1 664 ? -28.957 8.649 46.560 1.00 93.69 664 GLY A C 1
ATOM 5384 O O . GLY A 1 664 ? -28.240 9.592 46.227 1.00 93.69 664 GLY A O 1
ATOM 5385 N N . ARG A 1 665 ? -28.463 7.423 46.753 1.00 98.44 665 ARG A N 1
ATOM 5386 C CA . ARG A 1 665 ? -27.075 7.007 46.498 1.00 98.44 665 ARG A CA 1
ATOM 5387 C C . ARG A 1 665 ? -26.736 7.045 45.016 1.00 98.44 665 ARG A C 1
ATOM 5389 O O . ARG A 1 665 ? -27.591 6.829 44.159 1.00 98.44 665 ARG A O 1
ATOM 5396 N N . LEU A 1 666 ? -25.448 7.227 44.733 1.00 98.75 666 LEU A N 1
ATOM 5397 C CA . LEU A 1 666 ? -24.887 6.915 43.422 1.00 98.75 666 LEU A CA 1
ATOM 5398 C C . LEU A 1 666 ? -24.946 5.404 43.196 1.00 98.75 666 LEU A C 1
ATOM 5400 O O . LEU A 1 666 ? -24.425 4.652 44.021 1.00 98.75 666 LEU A O 1
ATOM 5404 N N . VAL A 1 667 ? -25.533 4.965 42.084 1.00 98.88 667 VAL A N 1
ATOM 5405 C CA . VAL A 1 667 ? -25.567 3.542 41.731 1.00 98.88 667 VAL A CA 1
ATOM 5406 C C . VAL A 1 667 ? -24.355 3.204 40.863 1.00 98.88 667 VAL A C 1
ATOM 5408 O O . VAL A 1 667 ? -24.146 3.821 39.821 1.00 98.88 667 VAL A O 1
ATOM 5411 N N . LEU A 1 668 ? -23.564 2.219 41.280 1.00 98.88 668 LEU A N 1
ATOM 5412 C CA . LEU A 1 668 ? -22.436 1.676 40.520 1.00 98.88 668 LEU A CA 1
ATOM 5413 C C . LEU A 1 668 ? -22.790 0.263 40.054 1.00 98.88 668 LEU A C 1
ATOM 5415 O O . LEU A 1 668 ? -23.249 -0.547 40.860 1.00 98.88 668 LEU A O 1
ATOM 5419 N N . LEU A 1 669 ? -22.616 -0.025 38.763 1.00 98.88 669 LEU A N 1
ATOM 5420 C CA . LEU A 1 669 ? -23.072 -1.276 38.148 1.00 98.88 669 LEU A CA 1
ATOM 5421 C C . LEU A 1 669 ? -21.896 -2.089 37.585 1.00 98.88 669 LEU A C 1
ATOM 5423 O O . LEU A 1 669 ? -21.149 -1.602 36.734 1.00 98.88 669 LEU A O 1
ATOM 5427 N N . MET A 1 670 ? -21.785 -3.353 38.002 1.00 98.50 670 MET A N 1
ATOM 5428 C CA . MET A 1 670 ? -20.769 -4.318 37.554 1.00 98.50 670 MET A CA 1
ATOM 5429 C C . MET A 1 670 ? -21.439 -5.657 37.228 1.00 98.50 670 MET A C 1
ATOM 5431 O O . MET A 1 670 ? -21.274 -6.651 37.927 1.00 98.50 670 MET A O 1
ATOM 5435 N N . LEU A 1 671 ? -22.285 -5.656 36.190 1.00 97.75 671 LEU A N 1
ATOM 5436 C CA . LEU A 1 671 ? -23.231 -6.752 35.938 1.00 97.75 671 LEU A CA 1
ATOM 5437 C C . LEU A 1 671 ? -23.413 -7.090 34.447 1.00 97.75 671 LEU A C 1
ATOM 5439 O O . LEU A 1 671 ? -24.527 -7.348 33.981 1.00 97.75 671 LEU A O 1
ATOM 5443 N N . GLY A 1 672 ? -22.319 -7.039 33.680 1.00 96.50 672 GLY A N 1
ATOM 5444 C CA . GLY A 1 672 ? -22.309 -7.395 32.255 1.00 96.50 672 GLY A CA 1
ATOM 5445 C C . GLY A 1 672 ? -23.379 -6.644 31.438 1.00 96.50 672 GLY A C 1
ATOM 5446 O O . GLY A 1 672 ? -23.638 -5.472 31.731 1.00 96.50 672 GLY A O 1
ATOM 5447 N N . PRO A 1 673 ? -24.035 -7.294 30.459 1.00 98.25 673 PRO A N 1
ATOM 5448 C CA . PRO A 1 673 ? -25.104 -6.714 29.641 1.00 98.25 673 PRO A CA 1
ATOM 5449 C C . PRO A 1 673 ? -26.285 -6.163 30.446 1.00 98.25 673 PRO A C 1
ATOM 5451 O O . PRO A 1 673 ? -26.870 -5.140 30.090 1.00 98.25 673 PRO A O 1
ATOM 5454 N N . THR A 1 674 ? -26.617 -6.799 31.573 1.00 98.56 674 THR A N 1
ATOM 5455 C CA . THR A 1 674 ? -27.716 -6.368 32.452 1.00 98.56 674 THR A CA 1
ATOM 5456 C C . THR A 1 674 ? -27.471 -4.962 32.991 1.00 98.56 674 THR A C 1
ATOM 5458 O O . THR A 1 674 ? -28.406 -4.168 33.077 1.00 98.56 674 THR A O 1
ATOM 5461 N N . ALA A 1 675 ? -26.213 -4.611 33.282 1.00 98.62 675 ALA A N 1
ATOM 5462 C CA . ALA A 1 675 ? -25.850 -3.279 33.760 1.00 98.62 675 ALA A CA 1
ATOM 5463 C C . ALA A 1 675 ? -26.250 -2.165 32.780 1.00 98.62 675 ALA A C 1
ATOM 5465 O O . ALA A 1 675 ? -26.616 -1.084 33.220 1.00 98.62 675 ALA A O 1
ATOM 5466 N N . LYS A 1 676 ? -26.244 -2.414 31.466 1.00 98.44 676 LYS A N 1
ATOM 5467 C CA . LYS A 1 676 ? -26.495 -1.382 30.441 1.00 98.44 676 LYS A CA 1
ATOM 5468 C C . LYS A 1 676 ? -27.973 -1.031 30.427 1.00 98.44 676 LYS A C 1
ATOM 5470 O O . LYS A 1 676 ? -28.355 0.138 30.433 1.00 98.44 676 LYS A O 1
ATOM 5475 N N . VAL A 1 677 ? -28.799 -2.071 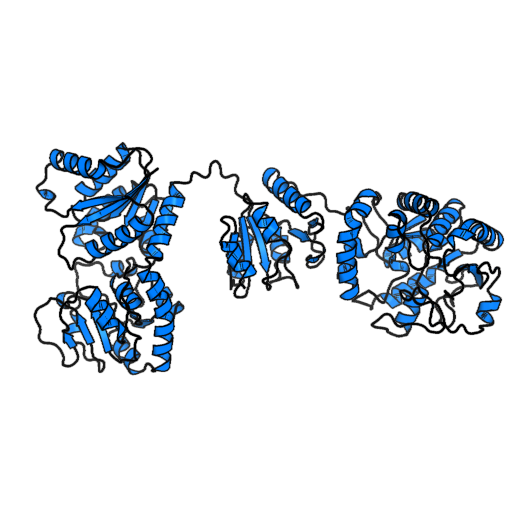30.516 1.00 98.56 677 VAL A N 1
ATOM 5476 C CA . VAL A 1 677 ? -30.247 -1.954 30.672 1.00 98.56 677 VAL A CA 1
ATOM 5477 C C . VAL A 1 677 ? -30.603 -1.228 31.967 1.00 98.56 677 VAL A C 1
ATOM 5479 O O . VAL A 1 677 ? -31.415 -0.304 31.947 1.00 98.56 677 VAL A O 1
ATOM 5482 N N . LEU A 1 678 ? -29.976 -1.604 33.085 1.00 98.75 678 LEU A N 1
ATOM 5483 C CA . LEU A 1 678 ? -30.200 -0.947 34.374 1.00 98.75 678 LEU A CA 1
ATOM 5484 C C . LEU A 1 678 ? -29.755 0.522 34.341 1.00 98.75 678 LEU A C 1
ATOM 5486 O O . LEU A 1 678 ? -30.522 1.381 34.764 1.00 98.75 678 LEU A O 1
ATOM 5490 N N . ALA A 1 679 ? -28.576 0.826 33.789 1.00 98.69 679 ALA A N 1
ATOM 5491 C CA . ALA A 1 679 ? -28.057 2.187 33.662 1.00 98.69 679 ALA A CA 1
ATOM 5492 C C . ALA A 1 679 ? -29.034 3.090 32.901 1.00 98.69 679 ALA A C 1
ATOM 5494 O O . ALA A 1 679 ? -29.417 4.144 33.406 1.00 98.69 679 ALA A O 1
ATOM 5495 N N . TYR A 1 680 ? -29.510 2.639 31.735 1.00 98.62 680 TYR A N 1
ATOM 5496 C CA . TYR A 1 680 ? -30.513 3.364 30.955 1.00 98.62 680 TYR A CA 1
ATOM 5497 C C . TYR A 1 680 ? -31.805 3.586 31.752 1.00 98.62 680 TYR A C 1
ATOM 5499 O O . TYR A 1 680 ? -32.289 4.712 31.873 1.00 98.62 680 TYR A O 1
ATOM 5507 N N . GLN A 1 681 ? -32.364 2.519 32.329 1.00 98.31 681 GLN A N 1
ATOM 5508 C CA . GLN A 1 681 ? -33.655 2.583 33.015 1.00 98.31 681 GLN A CA 1
ATOM 5509 C C . GLN A 1 681 ? -33.620 3.405 34.311 1.00 98.31 681 GLN A C 1
ATOM 5511 O O . GLN A 1 681 ? -34.634 3.997 34.688 1.00 98.31 681 GLN A O 1
ATOM 5516 N N . LEU A 1 682 ? -32.480 3.450 34.998 1.00 98.56 682 LEU A N 1
ATOM 5517 C CA . LEU A 1 682 ? -32.269 4.299 36.170 1.00 98.56 682 LEU A CA 1
ATOM 5518 C C . LEU A 1 682 ? -32.090 5.764 35.761 1.00 98.56 682 LEU A C 1
ATOM 5520 O O . LEU A 1 682 ? -32.724 6.635 36.360 1.00 98.56 682 LEU A O 1
ATOM 5524 N N . ALA A 1 683 ? -31.333 6.027 34.692 1.00 98.12 683 ALA A N 1
ATOM 5525 C CA . ALA A 1 683 ? -31.127 7.376 34.170 1.00 98.12 683 ALA A CA 1
ATOM 5526 C C . ALA A 1 683 ? -32.457 8.052 33.799 1.00 98.12 683 ALA A C 1
ATOM 5528 O O . ALA A 1 683 ? -32.733 9.168 34.239 1.00 98.12 683 ALA A O 1
ATOM 5529 N N . ILE A 1 684 ? -33.350 7.348 33.090 1.00 96.81 684 ILE A N 1
ATOM 5530 C CA . ILE A 1 684 ? -34.686 7.876 32.740 1.00 96.81 684 ILE A CA 1
ATOM 5531 C C . ILE A 1 684 ? -35.604 8.074 33.959 1.00 96.81 684 ILE A C 1
ATOM 5533 O O . ILE A 1 684 ? -36.594 8.799 33.875 1.00 96.81 684 ILE A O 1
ATOM 5537 N N . LYS A 1 685 ? -35.297 7.440 35.098 1.00 96.44 685 LYS A N 1
ATOM 5538 C CA . LYS A 1 685 ? -35.987 7.642 36.384 1.00 96.44 685 LYS A CA 1
ATOM 5539 C C . LYS A 1 685 ? -35.366 8.773 37.214 1.00 96.44 685 LYS A C 1
ATOM 5541 O O . LYS A 1 685 ? -35.803 8.997 38.340 1.00 96.44 685 LYS A O 1
ATOM 5546 N N . GLY A 1 686 ? -34.376 9.487 36.674 1.00 96.75 686 GLY A N 1
ATOM 5547 C CA . GLY A 1 686 ? -33.682 10.582 37.352 1.00 96.75 686 GLY A CA 1
ATOM 5548 C C . GLY A 1 686 ? -32.648 10.120 38.381 1.00 96.75 686 GLY A C 1
ATOM 5549 O O . GLY A 1 686 ? -32.257 10.905 39.241 1.00 96.75 686 GLY A O 1
ATOM 5550 N N . MET A 1 687 ? -32.220 8.857 38.324 1.00 98.06 687 MET A N 1
ATOM 5551 C CA . MET A 1 687 ? -31.183 8.305 39.195 1.00 98.06 687 MET A CA 1
ATOM 5552 C C . MET A 1 687 ? -29.859 8.232 38.435 1.00 98.06 687 MET A C 1
ATOM 5554 O O . MET A 1 687 ? -29.830 7.766 37.299 1.00 98.06 687 MET A O 1
ATOM 5558 N N . GLN A 1 688 ? -28.760 8.650 39.066 1.00 98.50 688 GLN A N 1
ATOM 5559 C CA . GLN A 1 688 ? -27.435 8.512 38.464 1.00 98.50 688 GLN A CA 1
ATOM 5560 C C . GLN A 1 688 ? -26.929 7.073 38.627 1.00 98.50 688 GLN A C 1
ATOM 5562 O O . GLN A 1 688 ? -26.743 6.604 39.755 1.00 98.50 688 GLN A O 1
ATOM 5567 N N . ALA A 1 689 ? -26.682 6.400 37.504 1.00 98.69 689 ALA A N 1
ATOM 5568 C CA . ALA A 1 689 ? -26.140 5.048 37.456 1.00 98.69 689 ALA A CA 1
ATOM 5569 C C . ALA A 1 689 ? -24.917 4.978 36.534 1.00 98.69 689 ALA A C 1
ATOM 5571 O O . ALA A 1 689 ? -24.986 5.341 35.359 1.00 98.69 689 ALA A O 1
ATOM 5572 N N . ILE A 1 690 ? -23.791 4.506 37.064 1.00 98.81 690 ILE A N 1
ATOM 5573 C CA . ILE A 1 690 ? -22.526 4.422 36.331 1.00 98.81 690 ILE A CA 1
ATOM 5574 C C . ILE A 1 690 ? -22.167 2.950 36.160 1.00 98.81 690 ILE A C 1
ATOM 5576 O O . ILE A 1 690 ? -21.834 2.260 37.124 1.00 98.81 690 ILE A O 1
ATOM 5580 N N . ASP A 1 691 ? -22.241 2.464 34.924 1.00 98.75 691 ASP A N 1
ATOM 5581 C CA . ASP A 1 691 ? -21.677 1.168 34.561 1.00 98.75 691 ASP A CA 1
ATOM 5582 C C . ASP A 1 691 ? -20.150 1.239 34.624 1.00 98.75 691 ASP A C 1
ATOM 5584 O O . ASP A 1 691 ? -19.530 1.926 33.816 1.00 98.75 691 ASP A O 1
ATOM 5588 N N . ILE A 1 692 ? -19.546 0.510 35.562 1.00 98.00 692 ILE A N 1
ATOM 5589 C CA . ILE A 1 692 ? -18.090 0.439 35.757 1.00 98.00 692 ILE A CA 1
ATOM 5590 C C . ILE A 1 692 ? -17.536 -0.986 35.643 1.00 98.00 692 ILE A C 1
ATOM 5592 O O . ILE A 1 692 ? -16.340 -1.167 35.806 1.00 98.00 692 ILE A O 1
ATOM 5596 N N . GLY A 1 693 ? -18.358 -1.988 35.304 1.00 96.50 693 GLY A N 1
ATOM 5597 C CA . GLY A 1 693 ? -17.925 -3.329 34.870 1.00 96.50 693 GLY A CA 1
ATOM 5598 C C . GLY A 1 693 ? -16.685 -3.898 35.573 1.00 96.50 693 GLY A C 1
ATOM 5599 O O . GLY A 1 693 ? -16.659 -4.028 36.790 1.00 96.50 693 GLY A O 1
ATOM 5600 N N . HIS A 1 694 ? -15.657 -4.237 34.790 1.00 97.50 694 HIS A N 1
ATOM 5601 C CA . HIS A 1 694 ? -14.426 -4.896 35.248 1.00 97.50 694 HIS A CA 1
ATOM 5602 C C . HIS A 1 694 ? -13.377 -3.961 35.880 1.00 97.50 694 HIS A C 1
ATOM 5604 O O . HIS A 1 694 ? -12.191 -4.290 35.900 1.00 97.50 694 HIS A O 1
ATOM 5610 N N . VAL A 1 695 ? -13.779 -2.798 36.396 1.00 98.19 695 VAL A N 1
ATOM 5611 C CA . VAL A 1 695 ? -12.820 -1.814 36.918 1.00 98.19 695 VAL A CA 1
ATOM 5612 C C . VAL A 1 695 ? -11.985 -2.330 38.094 1.00 98.19 695 VAL A C 1
ATOM 5614 O O . VAL A 1 695 ? -10.850 -1.893 38.256 1.00 98.19 695 VAL A O 1
ATOM 5617 N N . ASP A 1 696 ? -12.508 -3.275 38.884 1.00 98.31 696 ASP A N 1
ATOM 5618 C CA . ASP A 1 696 ? -11.771 -3.858 40.010 1.00 98.31 696 ASP A CA 1
ATOM 5619 C C . ASP A 1 696 ? -10.560 -4.677 39.547 1.00 98.31 696 ASP A C 1
ATOM 5621 O O . ASP A 1 696 ? -9.458 -4.446 40.032 1.00 98.31 696 ASP A O 1
ATOM 5625 N N . SER A 1 697 ? -10.722 -5.562 38.554 1.00 97.94 697 SER A N 1
ATOM 5626 C CA . SER A 1 697 ? -9.598 -6.349 38.022 1.00 97.94 697 SER A CA 1
ATOM 5627 C C . SER A 1 697 ? -8.503 -5.450 37.442 1.00 97.94 697 SER A C 1
ATOM 5629 O O . SER A 1 697 ? -7.321 -5.678 37.678 1.00 97.94 697 SER A O 1
ATOM 5631 N N . GLU A 1 698 ? -8.892 -4.388 36.734 1.00 98.50 698 GLU A N 1
ATOM 5632 C CA . GLU A 1 698 ? -7.955 -3.399 36.188 1.00 98.50 698 GLU A CA 1
ATOM 5633 C C . GLU A 1 698 ? -7.233 -2.617 37.290 1.00 98.50 698 GLU A C 1
ATOM 5635 O O . GLU A 1 698 ? -6.046 -2.310 37.161 1.00 98.50 698 GLU A O 1
ATOM 5640 N N . TYR A 1 699 ? -7.925 -2.317 38.391 1.00 98.50 699 TYR A N 1
ATOM 5641 C CA . TYR A 1 699 ? -7.331 -1.642 39.538 1.00 98.50 699 TYR A CA 1
ATOM 5642 C C . TYR A 1 699 ? -6.317 -2.532 40.260 1.00 98.50 699 TYR A C 1
ATOM 5644 O O . TYR A 1 699 ? -5.210 -2.079 40.549 1.00 98.50 699 TYR A O 1
ATOM 5652 N N . GLU A 1 700 ? -6.650 -3.804 40.484 1.00 98.31 700 GLU A N 1
ATOM 5653 C CA . GLU A 1 700 ? -5.738 -4.803 41.058 1.00 98.31 700 GLU A CA 1
ATOM 5654 C C . GLU A 1 700 ? -4.484 -4.965 40.191 1.00 98.31 700 GLU A C 1
ATOM 5656 O O . GLU A 1 700 ? -3.358 -4.849 40.680 1.00 98.31 700 GLU A O 1
ATOM 5661 N N . TRP A 1 701 ? -4.656 -5.138 38.875 1.00 98.44 701 TRP A N 1
ATOM 5662 C CA . TRP A 1 701 ? -3.534 -5.226 37.939 1.00 98.44 701 TRP A CA 1
ATOM 5663 C C . TRP A 1 701 ? -2.657 -3.975 37.961 1.00 98.44 701 TRP A C 1
ATOM 5665 O O . TRP A 1 701 ? -1.430 -4.098 37.952 1.00 98.44 701 TRP A O 1
ATOM 5675 N N . MET A 1 702 ? -3.247 -2.781 38.059 1.00 98.06 702 MET A N 1
ATOM 5676 C CA . MET A 1 702 ? -2.477 -1.547 38.203 1.00 98.06 702 MET A CA 1
ATOM 5677 C C . MET A 1 702 ? -1.690 -1.513 39.520 1.00 98.06 702 MET A C 1
ATOM 5679 O O . MET A 1 702 ? -0.503 -1.184 39.499 1.00 98.06 702 MET A O 1
ATOM 5683 N N . GLN A 1 703 ? -2.314 -1.853 40.652 1.00 97.69 703 GLN A N 1
ATOM 5684 C CA . GLN A 1 703 ? -1.653 -1.874 41.967 1.00 97.69 703 GLN A CA 1
ATOM 5685 C C . GLN A 1 703 ? -0.478 -2.858 42.001 1.00 97.69 703 GLN A C 1
ATOM 5687 O O . GLN A 1 703 ? 0.558 -2.575 42.603 1.00 97.69 703 GLN A O 1
ATOM 5692 N N . MET A 1 704 ? -0.607 -3.986 41.302 1.00 96.81 704 MET A N 1
ATOM 5693 C CA . MET A 1 704 ? 0.450 -4.989 41.164 1.00 96.81 704 MET A CA 1
ATOM 5694 C C . MET A 1 704 ? 1.559 -4.587 40.182 1.00 96.81 704 MET A C 1
ATOM 5696 O O . MET A 1 704 ? 2.609 -5.228 40.166 1.00 96.81 704 MET A O 1
ATOM 5700 N N . GLY A 1 705 ? 1.342 -3.567 39.345 1.00 96.88 705 GLY A N 1
ATOM 5701 C CA . GLY A 1 705 ? 2.232 -3.259 38.226 1.00 96.88 705 GLY A CA 1
ATOM 5702 C C . GLY A 1 705 ? 2.247 -4.368 37.167 1.00 96.88 705 GLY A C 1
ATOM 5703 O O . GLY A 1 705 ? 3.302 -4.666 36.610 1.00 96.88 705 GLY A O 1
ATOM 5704 N N . ALA A 1 706 ? 1.109 -5.028 36.941 1.00 96.62 706 ALA A N 1
ATOM 5705 C CA . ALA A 1 706 ? 1.012 -6.194 36.075 1.00 96.62 706 ALA A CA 1
ATOM 5706 C C . ALA A 1 706 ? 1.215 -5.844 34.590 1.00 96.62 706 ALA A C 1
ATOM 5708 O O . ALA A 1 706 ? 0.597 -4.934 34.039 1.00 96.62 706 ALA A O 1
ATOM 5709 N N . GLU A 1 707 ? 2.044 -6.632 33.908 1.00 94.06 707 GLU A N 1
ATOM 5710 C CA . GLU A 1 707 ? 2.248 -6.509 32.458 1.00 94.06 707 GLU A CA 1
ATOM 5711 C C . GLU A 1 707 ? 1.270 -7.370 31.645 1.00 94.06 707 GLU A C 1
ATOM 5713 O O . GLU A 1 707 ? 1.049 -7.100 30.469 1.00 94.06 707 GLU A O 1
ATOM 5718 N N . ASN A 1 708 ? 0.666 -8.383 32.275 1.00 92.94 708 ASN A N 1
ATOM 5719 C CA . ASN A 1 708 ? -0.265 -9.332 31.662 1.00 92.94 708 ASN A CA 1
ATOM 5720 C C . ASN A 1 708 ? -1.487 -9.548 32.571 1.00 92.94 708 ASN A C 1
ATOM 5722 O O . ASN A 1 708 ? -1.428 -9.258 33.765 1.00 92.94 708 ASN A O 1
ATOM 5726 N N . LYS A 1 709 ? -2.582 -10.093 32.025 1.00 94.44 709 LYS A N 1
ATOM 5727 C CA . LYS A 1 709 ? -3.813 -10.401 32.777 1.00 94.44 709 LYS A CA 1
ATOM 5728 C C . LYS A 1 709 ? -3.561 -11.554 33.760 1.00 94.44 709 LYS A C 1
ATOM 5730 O O . LYS A 1 709 ? -3.530 -12.716 33.359 1.00 94.44 709 LYS A O 1
ATOM 5735 N N . VAL A 1 710 ? -3.346 -11.228 35.036 1.00 94.25 710 VAL A N 1
ATOM 5736 C CA . VAL A 1 710 ? -3.086 -12.199 36.116 1.00 94.25 710 VAL A CA 1
ATOM 5737 C C . VAL A 1 710 ? -4.401 -12.632 36.760 1.00 94.25 710 VAL A C 1
ATOM 5739 O O . VAL A 1 710 ? -5.200 -11.781 37.142 1.00 94.25 710 VAL A O 1
ATOM 5742 N N . LEU A 1 711 ? -4.608 -13.942 36.907 1.00 93.69 711 LEU A N 1
ATOM 5743 C CA . LEU A 1 711 ? -5.755 -14.499 37.623 1.00 93.69 711 LEU A CA 1
ATOM 5744 C C . LEU A 1 711 ? -5.713 -14.114 39.112 1.00 93.69 711 LEU A C 1
ATOM 5746 O O . LEU A 1 711 ? -4.717 -14.353 39.795 1.00 93.69 711 LEU A O 1
ATOM 5750 N N . LEU A 1 712 ? -6.807 -13.546 39.614 1.00 92.19 712 LEU A N 1
ATOM 5751 C CA . LEU A 1 712 ? -7.042 -13.290 41.032 1.00 92.19 712 LEU A CA 1
ATOM 5752 C C . LEU A 1 712 ? -7.781 -14.490 41.628 1.00 92.19 712 LEU A C 1
ATOM 5754 O O . LEU A 1 712 ? -8.826 -14.899 41.130 1.00 92.19 712 LEU A O 1
ATOM 5758 N N . HIS A 1 713 ? -7.248 -15.052 42.711 1.00 90.62 713 HIS A N 1
ATOM 5759 C CA . HIS A 1 713 ? -7.813 -16.259 43.322 1.00 90.62 713 HIS A CA 1
ATOM 5760 C C . HIS A 1 713 ? -8.918 -15.978 44.345 1.00 90.62 713 HIS A C 1
ATOM 5762 O O . HIS A 1 713 ? -9.594 -16.901 44.768 1.00 90.62 713 HIS A O 1
ATOM 5768 N N . ASN A 1 714 ? -9.121 -14.729 44.764 1.00 90.56 714 ASN A N 1
ATOM 5769 C CA . ASN A 1 714 ? -10.054 -14.362 45.837 1.00 90.56 714 ASN A CA 1
ATOM 5770 C C . ASN A 1 714 ? -11.353 -13.695 45.350 1.00 90.56 714 ASN A C 1
ATOM 5772 O O . ASN A 1 714 ? -12.200 -13.332 46.171 1.00 90.56 714 ASN A O 1
ATOM 5776 N N . LYS A 1 715 ? -11.490 -13.484 44.038 1.00 92.81 715 LYS A N 1
ATOM 5777 C CA . LYS A 1 715 ? -12.617 -12.803 43.384 1.00 92.81 715 LYS A CA 1
ATOM 5778 C C . LYS A 1 715 ? -12.604 -13.063 41.874 1.00 92.81 715 LYS A C 1
ATOM 5780 O O . LYS A 1 715 ? -11.661 -13.646 41.346 1.00 92.81 715 LYS A O 1
ATOM 5785 N N . HIS A 1 716 ? -13.638 -12.606 41.177 1.00 93.00 716 HIS A N 1
ATOM 5786 C CA . HIS A 1 716 ? -13.708 -12.629 39.721 1.00 93.00 716 HIS A CA 1
ATOM 5787 C C . HIS A 1 716 ? -12.534 -11.869 39.088 1.00 93.00 716 HIS A C 1
ATOM 5789 O O . HIS A 1 716 ? -12.131 -10.804 39.557 1.00 93.00 716 HIS A O 1
ATOM 5795 N N . THR A 1 717 ? -12.023 -12.401 37.979 1.00 92.56 717 THR A N 1
ATOM 5796 C CA . THR A 1 717 ? -10.993 -11.742 37.174 1.00 92.56 717 THR A CA 1
ATOM 5797 C C . THR A 1 717 ? -11.498 -11.545 35.756 1.00 92.56 717 THR A C 1
ATOM 5799 O O . THR A 1 717 ? -11.897 -12.510 35.098 1.00 92.56 717 THR A O 1
ATOM 5802 N N . ALA A 1 718 ? -11.416 -10.308 35.270 1.00 90.19 718 ALA A N 1
ATOM 5803 C CA . ALA A 1 718 ? -11.742 -9.977 33.892 1.00 90.19 718 ALA A CA 1
ATOM 5804 C C . ALA A 1 718 ? -11.005 -10.913 32.911 1.00 90.19 718 ALA A C 1
ATOM 5806 O O . ALA A 1 718 ? -9.840 -11.260 33.106 1.00 90.19 718 ALA A O 1
ATOM 5807 N N . GLU A 1 719 ? -11.719 -11.365 31.880 1.00 88.00 719 GLU A N 1
ATOM 5808 C CA . GLU A 1 719 ? -11.296 -12.337 30.864 1.00 88.00 719 GLU A CA 1
ATOM 5809 C C . GLU A 1 719 ? -11.182 -13.796 31.346 1.00 88.00 719 GLU A C 1
ATOM 5811 O O . GLU A 1 719 ? -11.313 -14.704 30.523 1.00 88.00 719 GLU A O 1
ATOM 5816 N N . PHE A 1 720 ? -11.129 -14.057 32.656 1.00 87.12 720 PHE A N 1
ATOM 5817 C CA . PHE A 1 720 ? -11.260 -15.396 33.258 1.00 87.12 720 PHE A CA 1
ATOM 5818 C C . PHE A 1 720 ? -12.706 -15.672 33.688 1.00 87.12 720 PHE A C 1
ATOM 5820 O O . PHE A 1 720 ? -13.012 -16.092 34.800 1.00 87.12 720 PHE A O 1
ATOM 5827 N N . ASN A 1 721 ? -13.620 -15.464 32.744 1.00 82.88 721 ASN A N 1
ATOM 5828 C CA . ASN A 1 721 ? -15.067 -15.382 32.959 1.00 82.88 721 ASN A CA 1
ATOM 5829 C C . ASN A 1 721 ? -15.768 -16.681 33.406 1.00 82.88 721 ASN A C 1
ATOM 5831 O O . ASN A 1 721 ? -16.989 -16.700 33.587 1.00 82.88 721 ASN A O 1
ATOM 5835 N N . LEU A 1 722 ? -15.023 -17.783 33.522 1.00 81.81 722 LEU A N 1
ATOM 5836 C CA . LEU A 1 722 ? -15.548 -19.077 33.946 1.00 81.81 722 LEU A CA 1
ATOM 5837 C C . LEU A 1 722 ? -15.514 -19.286 35.467 1.00 81.81 722 LEU A C 1
ATOM 5839 O O . LEU A 1 722 ? -16.146 -20.239 35.922 1.00 81.81 722 LEU A O 1
ATOM 5843 N N . ASP A 1 723 ? -14.871 -18.402 36.237 1.00 82.56 723 ASP A N 1
ATOM 5844 C CA . ASP A 1 723 ? -14.881 -18.409 37.711 1.00 82.56 723 ASP A CA 1
ATOM 5845 C C . ASP A 1 723 ? -14.560 -19.789 38.335 1.00 82.56 723 ASP A C 1
ATOM 5847 O O . ASP A 1 723 ? -15.108 -20.170 39.364 1.00 82.56 723 ASP A O 1
ATOM 5851 N N . THR A 1 724 ? -13.690 -20.580 37.697 1.00 77.56 724 THR A N 1
ATOM 5852 C CA . THR A 1 724 ? -13.422 -21.980 38.086 1.00 77.56 724 THR A CA 1
ATOM 5853 C C . THR A 1 724 ? -12.395 -22.146 39.206 1.00 77.56 724 THR A C 1
ATOM 5855 O O . THR A 1 724 ? -12.304 -23.230 39.773 1.00 77.56 724 THR A O 1
ATOM 5858 N N . GLU A 1 725 ? -11.609 -21.111 39.513 1.00 79.75 725 GLU A N 1
ATOM 5859 C CA . GLU A 1 725 ? -10.440 -21.175 40.411 1.00 79.75 725 GLU A CA 1
ATOM 5860 C C . GLU A 1 725 ? -10.464 -20.069 41.484 1.00 79.75 725 GLU A C 1
ATOM 5862 O O . GLU A 1 725 ? -9.435 -19.473 41.812 1.00 79.75 725 GLU A O 1
ATOM 5867 N N . ILE A 1 726 ? -11.662 -19.771 42.001 1.00 85.94 726 ILE A N 1
ATOM 5868 C CA . ILE A 1 726 ? -11.893 -18.720 42.998 1.00 85.94 726 ILE A CA 1
ATOM 5869 C C . ILE A 1 726 ? -12.149 -19.338 44.380 1.00 85.94 726 ILE A C 1
ATOM 5871 O O . ILE A 1 726 ? -13.080 -20.119 44.566 1.00 85.94 726 ILE A O 1
ATOM 5875 N N . GLU A 1 727 ? -11.361 -18.920 45.366 1.00 85.38 727 GLU A N 1
ATOM 5876 C CA . GLU A 1 727 ? -11.536 -19.182 46.792 1.00 85.38 727 GLU A CA 1
ATOM 5877 C C . GLU A 1 727 ? -11.972 -17.894 47.501 1.00 85.38 727 GLU A C 1
ATOM 5879 O O . GLU A 1 727 ? -11.177 -16.999 47.797 1.00 85.38 727 GLU A O 1
ATOM 5884 N N . LEU A 1 728 ? -13.273 -17.779 47.765 1.00 87.06 728 LEU A N 1
ATOM 5885 C CA . LEU A 1 728 ? -13.846 -16.601 48.405 1.00 87.06 728 LEU A CA 1
ATOM 5886 C C . LEU A 1 728 ? -13.559 -16.592 49.914 1.00 87.06 728 LEU A C 1
ATOM 5888 O O . LEU A 1 728 ? -13.890 -17.539 50.622 1.00 87.06 728 LEU A O 1
ATOM 5892 N N . ALA A 1 729 ? -12.989 -15.495 50.416 1.00 81.06 729 ALA A N 1
ATOM 5893 C CA . ALA A 1 729 ? -12.760 -15.296 51.848 1.00 81.06 729 ALA A CA 1
ATOM 5894 C C . ALA A 1 729 ? -13.978 -14.658 52.543 1.00 81.06 729 ALA A C 1
ATOM 5896 O O . ALA A 1 729 ? -14.673 -13.835 51.943 1.00 81.06 729 ALA A O 1
ATOM 5897 N N . ASP A 1 730 ? -14.212 -14.971 53.817 1.00 82.94 730 ASP A N 1
ATOM 5898 C CA . ASP A 1 730 ? -15.208 -14.263 54.629 1.00 82.94 730 ASP A CA 1
ATOM 5899 C C . ASP A 1 730 ? -14.652 -12.898 55.064 1.00 82.94 730 ASP A C 1
ATOM 5901 O O . ASP A 1 730 ? -13.783 -12.810 55.931 1.00 82.94 730 ASP A O 1
ATOM 5905 N N . ASP A 1 731 ? -15.149 -11.826 54.446 1.00 89.38 731 ASP A N 1
ATOM 5906 C CA . ASP A 1 731 ? -14.804 -10.443 54.783 1.00 89.38 731 ASP A CA 1
ATOM 5907 C C . ASP A 1 731 ? -15.999 -9.785 55.493 1.00 89.38 731 ASP A C 1
ATOM 5909 O O . ASP A 1 731 ? -17.036 -9.506 54.884 1.00 89.38 731 ASP A O 1
ATOM 5913 N N . GLU A 1 732 ? -15.880 -9.566 56.808 1.00 91.69 732 GLU A N 1
ATOM 5914 C CA . GLU A 1 732 ? -16.961 -8.999 57.629 1.00 91.69 732 GLU A CA 1
ATOM 5915 C C . GLU A 1 732 ? -17.374 -7.592 57.169 1.00 91.69 732 GLU A C 1
ATOM 5917 O O . GLU A 1 732 ? -18.556 -7.240 57.237 1.00 91.69 732 GLU A O 1
ATOM 5922 N N . ALA A 1 733 ? -16.424 -6.790 56.674 1.00 92.31 733 ALA A N 1
ATOM 5923 C CA . ALA A 1 733 ? -16.715 -5.449 56.186 1.00 92.31 733 ALA A CA 1
ATOM 5924 C C . ALA A 1 733 ? -17.561 -5.521 54.910 1.00 92.31 733 ALA A C 1
ATOM 5926 O O . ALA A 1 733 ? -18.584 -4.841 54.830 1.00 92.31 733 ALA A O 1
ATOM 5927 N N . TYR A 1 734 ? -17.205 -6.391 53.963 1.00 95.12 734 TYR A N 1
ATOM 5928 C CA . TYR A 1 734 ? -17.999 -6.674 52.767 1.00 95.12 734 TYR A CA 1
ATOM 5929 C C . TYR A 1 734 ? -19.400 -7.188 53.120 1.00 95.12 734 TYR A C 1
ATOM 5931 O O . TYR A 1 734 ? -20.388 -6.622 52.652 1.00 95.12 734 TYR A O 1
ATOM 5939 N N . LEU A 1 735 ? -19.507 -8.198 53.990 1.00 94.69 735 LEU A N 1
ATOM 5940 C CA . LEU A 1 735 ? -20.796 -8.782 54.384 1.00 94.69 735 LEU A CA 1
ATOM 5941 C C . LEU A 1 735 ? -21.714 -7.748 55.050 1.00 94.69 735 LEU A C 1
ATOM 5943 O O . LEU A 1 735 ? -22.913 -7.728 54.784 1.00 94.69 735 LEU A O 1
ATOM 5947 N N . SER A 1 736 ? -21.160 -6.834 55.855 1.00 96.69 736 SER A N 1
ATOM 5948 C CA . SER A 1 736 ? -21.930 -5.748 56.481 1.00 96.69 736 SER A CA 1
ATOM 5949 C C . SER A 1 736 ? -22.482 -4.715 55.487 1.00 96.69 736 SER A C 1
ATOM 5951 O O . SER A 1 736 ? -23.418 -3.983 55.816 1.00 96.69 736 SER A O 1
ATOM 5953 N N . GLN A 1 737 ? -21.921 -4.647 54.274 1.00 97.69 737 GLN A N 1
ATOM 5954 C CA . GLN A 1 737 ? -22.376 -3.750 53.209 1.00 97.69 737 GLN A CA 1
ATOM 5955 C C . GLN A 1 737 ? -23.524 -4.365 52.393 1.00 97.69 737 GLN A C 1
ATOM 5957 O O . GLN A 1 737 ? -24.248 -3.623 51.727 1.00 97.69 737 GLN A O 1
ATOM 5962 N N . VAL A 1 738 ? -23.717 -5.688 52.423 1.00 97.69 738 VAL A N 1
ATOM 5963 C CA . VAL A 1 738 ? -24.768 -6.379 51.658 1.00 97.69 738 VAL A CA 1
ATOM 5964 C C . VAL A 1 738 ? -26.142 -6.088 52.260 1.00 97.69 738 VAL A C 1
ATOM 5966 O O . VAL A 1 738 ? -26.423 -6.424 53.407 1.00 97.69 738 VAL A O 1
ATOM 5969 N N . VAL A 1 739 ? -27.019 -5.461 51.472 1.00 97.94 739 VAL A N 1
ATOM 5970 C CA . VAL A 1 739 ? -28.399 -5.151 51.886 1.00 97.94 739 VAL A CA 1
ATOM 5971 C C . VAL A 1 739 ? -29.433 -6.089 51.280 1.00 97.94 739 VAL A C 1
ATOM 5973 O O . VAL A 1 739 ? -30.488 -6.289 51.878 1.00 97.94 739 VAL A O 1
ATOM 5976 N N . VAL A 1 740 ? -29.131 -6.668 50.116 1.00 97.00 740 VAL A N 1
ATOM 5977 C CA . VAL A 1 740 ? -29.954 -7.676 49.438 1.00 97.00 740 VAL A CA 1
ATOM 5978 C C . VAL A 1 740 ? -29.029 -8.639 48.704 1.00 97.00 740 VAL A C 1
ATOM 5980 O O . VAL A 1 740 ? -28.085 -8.200 48.047 1.00 97.00 740 VAL A O 1
ATOM 5983 N N . ASP A 1 741 ? -29.338 -9.931 48.777 1.00 96.88 741 ASP A N 1
ATOM 5984 C CA . ASP A 1 741 ? -28.685 -10.970 47.987 1.00 96.88 741 ASP A CA 1
ATOM 5985 C C . ASP A 1 741 ? -29.715 -11.695 47.108 1.00 96.88 741 ASP A C 1
ATOM 5987 O O . ASP A 1 741 ? -30.674 -12.297 47.594 1.00 96.88 741 ASP A O 1
ATOM 5991 N N . LEU A 1 742 ? -29.529 -11.581 45.795 1.00 96.75 742 LEU A N 1
ATOM 5992 C CA . LEU A 1 742 ? -30.333 -12.180 44.733 1.00 96.75 742 LEU A CA 1
ATOM 5993 C C . LEU A 1 742 ? -29.550 -13.248 43.955 1.00 96.75 742 LEU A C 1
ATOM 5995 O O . LEU A 1 742 ? -30.091 -13.793 42.987 1.00 96.75 742 LEU A O 1
ATOM 5999 N N . SER A 1 743 ? -28.303 -13.547 44.328 1.00 91.94 743 SER A N 1
ATOM 6000 C CA . SER A 1 743 ? -27.447 -14.507 43.618 1.00 91.94 743 SER A CA 1
ATOM 6001 C C . SER A 1 743 ? -27.992 -15.932 43.679 1.00 91.94 743 SER A C 1
ATOM 6003 O O . SER A 1 743 ? -28.056 -16.605 42.652 1.00 91.94 743 SER A O 1
ATOM 6005 N N . ALA A 1 744 ? -28.508 -16.321 44.850 1.00 76.50 744 ALA A N 1
ATOM 6006 C CA . ALA A 1 744 ? -28.784 -17.707 45.227 1.00 76.50 744 ALA A CA 1
ATOM 6007 C C . ALA A 1 744 ? -27.524 -18.605 45.264 1.00 76.50 744 ALA A C 1
ATOM 6009 O O . ALA A 1 744 ? -27.660 -19.822 45.116 1.00 76.50 744 ALA A O 1
ATOM 6010 N N . GLU A 1 745 ? -26.342 -18.004 45.468 1.00 67.75 745 GLU A N 1
ATOM 6011 C CA . GLU A 1 745 ? -25.014 -18.645 45.531 1.00 67.75 745 GLU A CA 1
ATOM 6012 C C . GLU A 1 745 ? -24.391 -18.605 46.936 1.00 67.75 745 GLU A C 1
ATOM 6014 O O . GLU A 1 745 ? -24.655 -17.647 47.701 1.00 67.75 745 GLU A O 1
#

Radius of gyration: 40.8 Å; chains: 1; bounding box: 94×45×120 Å

Sequence (745 aa):
MKLHITNLYGMARESTATIAQNAVQKIASQLGFRELGIYFYHASAETVEERSRRLDGILASVSMGDVVIFQTPTWNGLEFEREFLSKLKLLNVKIIVFVHDVIPLMFKANEFLMQDYINLYNMADSIILPSEAMKDKLLQQGLNVKKIIFQRMWDHPHDLDLHEPIFKKEIYFAGNLSRFPELKTWEGTIPLTVFTNEEPFPLSNQVYIAGWKTDEEMLLELSKGGFGLVWSTHQNEDQNLDYYSMNLSYKLSTYLAAGIPVIIPSTLSNSAFIVEQGLGLVADSLEEVNVLVEQLSEETYIEMCRRVQYFSFLLSQGFFAKQFLLKAVFELGIQKGSEEQRLQLLTVTNSQDLEQIEYLVEQLPECDFSIAARTVMGPRLTDLAEKENVYLYPASDSEQIEKILDKADLYLDINYGGEVDGIFNGLLEKNIPCFAFYKTQNGERGQYLFSIKNVDAMVTAIRNYAETKQLPNKPFDFEVQTIDETLDYILEHQSSIARFGDGEAAIMLGQSINYQKYDPKLAEELKFIFNQESSPTLIIGLQEGLKNRFSFVPDALAFWRQYLEDYEEFYLDYCKNTWYGSTFISRPYIDFLDKSKAKSQFEKLKKLWEGRDILIVEGYTSRSGVGNDLFDGAKSIKRIICPSRHAYDKKNEIMEAIINHADGRLVLLMLGPTAKVLAYQLAIKGMQAIDIGHVDSEYEWMQMGAENKVLLHNKHTAEFNLDTEIELADDEAYLSQVVVDLSAE

pLDDT: mean 92.23, std 8.36, range [34.53, 98.88]

InterPro domains:
  IPR014869 Glycosyltransferase GT-D fold [PF08759] (497-720)
  IPR014869 Glycosyltransferase GT-D fold [TIGR03728] (480-742)
  IPR043676 Glucosyltransferase 3 [MF_00841] (1-334)
  IPR058591 Glucosyltransferase 3-like, N-terminal domain [PF26334] (2-153)
  IPR058592 Glucosyltransferase 3-like, C-terminal domain [PF26337] (171-328)

Secondary structure (DSSP, 8-state):
--EEEEEEESS-TT-HHHHHHHHHHHHHHHTTPEEEEEE---GGGS-HHHHHHHHHHHTTT--TT-EEEEEE--SS-HHHHHHHHHHHHHTT-EEEEEES--HHHHBGGGGGGHHHHHHHHTT-SEEEES-HHHHHHHHHTT---S-EEE--S--------PPPPP----EEEES-TTT-GGGGG---SS-EEEE--SPPPP--TTEEE-----HHHHHHHHTTS-EEE----S--TTB-GGGTTTS--HHHHHHHHTT--EEE-TTSTTHHHHHHTTSEEE-SSHHHHHHHHHH--HHHHHHHHHHHHHHHHHHHTTHHHHHHHHHHHHHHH---SS-----EEEEEESSS-BTTHHHHHHH-TTSEEEEEESSPPPHHHHGGGGSTTEEEETT--HHHHHHHHTT-SEEEE-BSSS-STTHHHHHHHHT--EEEETTT--SSSSPEEE-GGGHHHHHHHHHHHHHH-PPPPPS--SEE--HHHHHHHHHHH--EEEE--HHHHHHHTT--BTTB---HHHHHHHHHHHTSPP-SSEEEEE-THHHHGGGB-HHHHHHHHHHHHHHHHHHHHH--SSEEEEGGGG-SSTTBS--TTHHHHHHHHHTTTTT-EEEEEEETTT-TTTTSSTTTT-SEEEEEEE-SS-GGGGHHHHHHHHHHH-TTPEEEEE-HHHHHHHHHHHHTTT--EEE-TTHHHHHHHHHHT-SS-PPPSSS--TT-TT-TT------HHHHHHEEEE-S--